Protein AF-0000000068972395 (afdb_homodimer)

pLDDT: mean 86.33, std 18.04, range [20.89, 98.81]

Radius of gyration: 29.51 Å; Cα contacts (8 Å, |Δi|>4): 1247; chains: 2; bounding box: 57×93×102 Å

Organism: Fasciola gigantica (NCBI:txid46835)

Solvent-accessible surface area (backbone atoms only — not comparable to full-atom values): 39310 Å² total; per-residue (Å²): 135,79,75,51,66,64,58,56,50,49,50,50,49,50,50,48,47,50,51,47,45,46,52,48,48,70,61,58,48,80,69,50,56,71,83,67,50,47,48,88,67,64,42,59,61,50,38,71,73,59,35,64,84,51,81,92,47,88,85,67,73,63,78,76,74,64,75,34,76,87,79,68,54,77,75,46,61,37,88,59,73,55,53,63,84,66,80,89,61,71,76,59,100,81,56,86,56,35,49,34,34,36,39,26,49,40,62,78,82,43,57,62,41,54,51,38,38,50,73,43,68,47,24,45,68,41,40,44,58,71,75,36,47,49,49,53,35,37,38,30,37,31,68,88,60,93,49,68,69,60,51,50,54,51,49,51,52,33,73,72,67,45,31,41,37,27,32,64,46,52,63,43,79,68,38,43,26,57,53,51,53,53,48,46,42,49,38,48,63,60,27,66,55,28,49,22,36,31,42,27,35,64,28,44,46,54,32,57,51,46,45,51,53,54,60,69,65,54,43,77,79,50,38,60,57,31,35,34,16,38,54,46,61,76,44,58,68,38,74,49,84,85,43,93,64,45,51,53,58,86,80,44,64,45,72,48,45,61,50,24,34,42,60,52,42,32,42,30,19,37,56,33,47,33,50,46,54,49,34,49,29,46,31,60,82,47,51,54,39,28,57,39,51,15,49,49,33,48,62,65,21,38,30,62,35,68,37,89,29,46,37,85,50,67,71,84,46,64,74,56,54,70,60,19,34,26,26,22,73,24,75,38,38,67,49,41,51,54,53,42,53,52,43,49,72,73,57,54,38,58,81,62,78,77,74,72,76,71,70,81,116,135,80,75,52,66,63,58,56,49,49,51,50,47,50,49,48,48,50,50,46,46,47,50,46,48,69,60,58,49,80,68,51,56,69,82,67,50,49,49,88,64,63,43,62,59,50,40,72,73,58,35,65,84,50,79,91,46,87,83,68,74,63,78,76,74,64,75,33,78,88,79,68,53,79,74,47,61,36,86,57,74,54,52,61,83,68,79,88,60,71,77,58,100,82,56,86,56,34,49,35,33,38,39,26,48,40,62,76,82,43,56,61,41,54,51,39,38,49,74,42,67,48,24,45,68,40,39,44,56,69,75,36,48,49,48,53,35,37,39,29,38,31,67,90,59,91,50,68,68,61,52,51,53,50,50,50,49,31,74,72,66,45,30,41,37,27,31,65,46,51,62,44,78,67,37,45,27,56,52,52,53,53,47,46,42,50,39,49,63,62,28,68,54,29,49,23,36,32,39,27,34,63,28,44,46,55,31,57,52,46,45,51,54,54,61,70,67,55,42,77,79,48,37,58,57,30,35,33,16,37,54,45,62,76,43,56,69,38,73,48,83,84,42,95,64,45,52,53,58,86,83,43,64,47,72,49,45,62,51,22,34,42,62,51,42,31,40,30,19,38,56,33,46,33,50,44,55,49,35,50,28,44,30,59,82,44,51,53,37,28,57,38,50,17,49,50,33,47,60,66,21,37,29,62,35,68,37,87,29,46,37,86,49,67,73,84,45,64,75,57,53,72,60,18,32,28,26,22,73,24,75,41,38,66,48,40,51,53,54,42,51,50,44,48,73,73,54,54,38,58,83,62,78,78,74,73,74,71,70,81,116

Foldseek 3Di:
DPPDPVVVVVVVVVVVVVVVVCVVVLVPPPFDDLCVFPDNDQLVVLCVQANLQDDDDPVSVDDDDFPADDDWDWPAAFPCQQPDPDDPDDPDPPPDFQQEEEEEEEELPQPQLVVLCCVFVQPQQQLVQVPGGYHYAYFYEDAPDDDPVSVVVVVVVCVVPRRYTYTHDHGDLLCVQVSLLVVLSCCLNPNLRHFKYKYAYSQKAFLSLVVSVVSVPQDPVNLLQAKAAAKDAWAFQDCDPPDPRHDHCVRPVHGTFHIWHQRRIMMHGSNNSSSCNSQLSRGDDDSRNRSSSRSSCVSNVHHYHYDPQEEAADDQDLVSPVSHRMYGRNHGSVSNVSSRVSSVVNPSGPPPDPPPPPPPD/DPPDPVVVVVVVVVVVVVVVVCVVVLVPPPFDDLCVFPDNDQLVVLCVQANLQDDDDPVSVDDDDFPADDDWDWPAAFPCQQPDPDDPDDPDPPPDFQAEEEEEEEELPQPQLVVLCCVFVQPQQQLVQLPGGYHYAYFYEDAPDDDPVSVVVVVVVCVVPRRYTYTHDHGDLLCVLVSLLVVLSVCLNPNLRHFKYKYAYSQKAFLSLVVSVVSVPQDPVNLLQAKAAAKDAWAFQDCDPPDPRHDHCVRPVHGTFHIWHQRRIMMHGSNNSSSCNSQLSRGDDDSRNRSSSRSSCVSVVHHYHYDPQEEAADDQDLVSPVSHRMYGRNHGSVSNVSSRVSSVVNPSGPPPDPPPPPPPD

Structure (mmCIF, N/CA/C/O backbone):
data_AF-0000000068972395-model_v1
#
loop_
_entity.id
_entity.type
_entity.pdbx_description
1 polymer Hexosyltransferase
#
loop_
_atom_site.group_PDB
_atom_site.id
_atom_site.type_symbol
_atom_site.label_atom_id
_atom_site.label_alt_id
_atom_site.label_comp_id
_atom_site.label_asym_id
_atom_site.label_entity_id
_atom_site.label_seq_id
_atom_site.pdbx_PDB_ins_code
_atom_site.Cartn_x
_atom_site.Cartn_y
_atom_site.Cartn_z
_atom_site.occupancy
_atom_site.B_iso_or_equiv
_atom_site.auth_seq_id
_atom_site.auth_comp_id
_atom_site.auth_asym_id
_atom_site.auth_atom_id
_atom_site.pdbx_PDB_model_num
ATOM 1 N N . MET A 1 1 ? -26.203 5.777 -58.094 1 35.53 1 MET A N 1
ATOM 2 C CA . MET A 1 1 ? -26.859 6.102 -56.812 1 35.53 1 MET A CA 1
ATOM 3 C C . MET A 1 1 ? -25.922 6.902 -55.906 1 35.53 1 MET A C 1
ATOM 5 O O . MET A 1 1 ? -24.891 6.391 -55.469 1 35.53 1 MET A O 1
ATOM 9 N N . SER A 1 2 ? -25.656 8.188 -56.25 1 45.47 2 SER A N 1
ATOM 10 C CA . SER A 1 2 ? -24.828 9.242 -55.656 1 45.47 2 SER A CA 1
ATOM 11 C C . SER A 1 2 ? -25.203 9.5 -54.219 1 45.47 2 SER A C 1
ATOM 13 O O . SER A 1 2 ? -26.281 10 -53.906 1 45.47 2 SER A O 1
ATOM 15 N N . LEU A 1 3 ? -24.859 8.539 -53.375 1 54.03 3 LEU A N 1
ATOM 16 C CA . LEU A 1 3 ? -25.016 8.797 -51.938 1 54.03 3 LEU A CA 1
ATOM 17 C C . LEU A 1 3 ? -24.547 10.203 -51.594 1 54.03 3 LEU A C 1
ATOM 19 O O . LEU A 1 3 ? -23.438 10.602 -51.938 1 54.03 3 LEU A O 1
ATOM 23 N N . ASN A 1 4 ? -25.484 11.117 -51.5 1 58.53 4 ASN A N 1
ATOM 24 C CA . ASN A 1 4 ? -25.344 12.547 -51.281 1 58.53 4 ASN A CA 1
ATOM 25 C C . ASN A 1 4 ? -24.344 12.844 -50.156 1 58.53 4 ASN A C 1
ATOM 27 O O . ASN A 1 4 ? -24.484 12.352 -49.062 1 58.53 4 ASN A O 1
ATOM 31 N N . VAL A 1 5 ? -23.203 13.312 -50.531 1 67.62 5 VAL A N 1
ATOM 32 C CA . VAL A 1 5 ? -22.047 13.734 -49.719 1 67.62 5 VAL A CA 1
ATOM 33 C C . VAL A 1 5 ? -22.531 14.453 -48.469 1 67.62 5 VAL A C 1
ATOM 35 O O . VAL A 1 5 ? -21.969 14.273 -47.375 1 67.62 5 VAL A O 1
ATOM 38 N N . GLY A 1 6 ? -23.672 15.07 -48.625 1 62.41 6 GLY A N 1
ATOM 39 C CA . GLY A 1 6 ? -24.219 15.797 -47.469 1 62.41 6 GLY A CA 1
ATOM 40 C C . GLY A 1 6 ? -24.781 14.883 -46.406 1 62.41 6 GLY A C 1
ATOM 41 O O . GLY A 1 6 ? -24.594 15.133 -45.219 1 62.41 6 GLY A O 1
ATOM 42 N N . VAL A 1 7 ? -25.391 13.852 -46.812 1 64.62 7 VAL A N 1
ATOM 43 C CA . VAL A 1 7 ? -25.953 12.891 -45.875 1 64.62 7 VAL A CA 1
ATOM 44 C C . VAL A 1 7 ? -24.828 12.133 -45.188 1 64.62 7 VAL A C 1
ATOM 46 O O . VAL A 1 7 ? -24.875 11.93 -43.969 1 64.62 7 VAL A O 1
ATOM 49 N N . VAL A 1 8 ? -23.781 11.828 -45.906 1 64.62 8 VAL A N 1
ATOM 50 C CA . VAL A 1 8 ? -22.641 11.109 -45.344 1 64.62 8 VAL A CA 1
ATOM 51 C C . VAL A 1 8 ? -21.938 11.992 -44.312 1 64.62 8 VAL A C 1
ATOM 53 O O . VAL A 1 8 ? -21.578 11.523 -43.25 1 64.62 8 VAL A O 1
ATOM 56 N N . LEU A 1 9 ? -21.906 13.305 -44.625 1 66.5 9 LEU A N 1
ATOM 57 C CA . LEU A 1 9 ? -21.266 14.242 -43.719 1 66.5 9 LEU A CA 1
ATOM 58 C C . LEU A 1 9 ? -22.094 14.43 -42.438 1 66.5 9 LEU A C 1
ATOM 60 O O . LEU A 1 9 ? -21.547 14.516 -41.344 1 66.5 9 LEU A O 1
ATOM 64 N N . ARG A 1 10 ? -23.406 14.43 -42.656 1 64.56 10 ARG A N 1
ATOM 65 C CA . ARG A 1 10 ? -24.281 14.547 -41.5 1 64.56 10 ARG A CA 1
ATOM 66 C C . ARG A 1 10 ? -24.219 13.297 -40.625 1 64.56 10 ARG A C 1
ATOM 68 O O . ARG A 1 10 ? -24.188 13.398 -39.375 1 64.56 10 ARG A O 1
ATOM 75 N N . ILE A 1 11 ? -24.062 12.164 -41.219 1 64.38 11 ILE A N 1
ATOM 76 C CA . ILE A 1 11 ? -23.969 10.914 -40.469 1 64.38 11 ILE A CA 1
ATOM 77 C C . ILE A 1 11 ? -22.625 10.867 -39.75 1 64.38 11 ILE A C 1
ATOM 79 O O . ILE A 1 11 ? -22.562 10.461 -38.562 1 64.38 11 ILE A O 1
ATOM 83 N N . LEU A 1 12 ? -21.656 11.375 -40.344 1 66.88 12 LEU A N 1
ATOM 84 C CA . LEU A 1 12 ? -20.344 11.398 -39.719 1 66.88 12 LEU A CA 1
ATOM 85 C C . LEU A 1 12 ? -20.328 12.367 -38.562 1 66.88 12 LEU A C 1
ATOM 87 O O . LEU A 1 12 ? -19.75 12.062 -37.5 1 66.88 12 LEU A O 1
ATOM 91 N N . LEU A 1 13 ? -21.062 13.445 -38.812 1 67.88 13 LEU A N 1
ATOM 92 C CA . LEU A 1 13 ? -21.125 14.438 -37.719 1 67.88 13 LEU A CA 1
ATOM 93 C C . LEU A 1 13 ? -21.938 13.93 -36.562 1 67.88 13 LEU A C 1
ATOM 95 O O . LEU A 1 13 ? -21.562 14.125 -35.406 1 67.88 13 LEU A O 1
ATOM 99 N N . ILE A 1 14 ? -23 13.297 -36.812 1 67.75 14 ILE A N 1
ATOM 100 C CA . ILE A 1 14 ? -23.844 12.75 -35.781 1 67.75 14 ILE A CA 1
ATOM 101 C C . ILE A 1 14 ? -23.094 11.617 -35.062 1 67.75 14 ILE A C 1
ATOM 103 O O . ILE A 1 14 ? -23.141 11.523 -33.812 1 67.75 14 ILE A O 1
ATOM 107 N N . SER A 1 15 ? -22.344 10.836 -35.781 1 65.12 15 SER A N 1
ATOM 108 C CA . SER A 1 15 ? -21.562 9.773 -35.188 1 65.12 15 SER A CA 1
ATOM 109 C C . SER A 1 15 ? -20.453 10.352 -34.281 1 65.12 15 SER A C 1
ATOM 111 O O . SER A 1 15 ? -20.188 9.836 -33.188 1 65.12 15 SER A O 1
ATOM 113 N N . LEU A 1 16 ? -19.969 11.414 -34.75 1 66.31 16 LEU A N 1
ATOM 114 C CA . LEU A 1 16 ? -18.938 12.078 -33.969 1 66.31 16 LEU A CA 1
ATOM 115 C C . LEU A 1 16 ? -19.531 12.695 -32.719 1 66.31 16 LEU A C 1
ATOM 117 O O . LEU A 1 16 ? -18.922 12.656 -31.641 1 66.31 16 LEU A O 1
ATOM 121 N N . LEU A 1 17 ? -20.688 13.242 -32.844 1 63.91 17 LEU A N 1
ATOM 122 C CA . LEU A 1 17 ? -21.375 13.797 -31.672 1 63.91 17 LEU A CA 1
ATOM 123 C C . LEU A 1 17 ? -21.75 12.703 -30.688 1 63.91 17 LEU A C 1
ATOM 125 O O . LEU A 1 17 ? -21.609 12.883 -29.469 1 63.91 17 LEU A O 1
ATOM 129 N N . ILE A 1 18 ? -22.234 11.609 -31.172 1 59.16 18 ILE A N 1
ATOM 130 C CA . ILE A 1 18 ? -22.594 10.484 -30.312 1 59.16 18 ILE A CA 1
ATOM 131 C C . ILE A 1 18 ? -21.344 9.93 -29.625 1 59.16 18 ILE A C 1
ATOM 133 O O . ILE A 1 18 ? -21.375 9.633 -28.422 1 59.16 18 ILE A O 1
ATOM 137 N N . ILE A 1 19 ? -20.312 9.805 -30.359 1 57.88 19 ILE A N 1
ATOM 138 C CA . ILE A 1 19 ? -19.047 9.359 -29.781 1 57.88 19 ILE A CA 1
ATOM 139 C C . ILE A 1 19 ? -18.578 10.367 -28.75 1 57.88 19 ILE A C 1
ATOM 141 O O . ILE A 1 19 ? -18.125 9.992 -27.656 1 57.88 19 ILE A O 1
ATOM 145 N N . GLY A 1 20 ? -18.719 11.586 -29.094 1 56.16 20 GLY A N 1
ATOM 146 C CA . GLY A 1 20 ? -18.391 12.633 -28.141 1 56.16 20 GLY A CA 1
ATOM 147 C C . GLY A 1 20 ? -19.234 12.586 -26.891 1 56.16 20 GLY A C 1
ATOM 148 O O . GLY A 1 20 ? -18.719 12.703 -25.781 1 56.16 20 GLY A O 1
ATOM 149 N N . LEU A 1 21 ? -20.5 12.492 -27.078 1 55.53 21 LEU A N 1
ATOM 150 C CA . LEU A 1 21 ? -21.406 12.367 -25.938 1 55.53 21 LEU A CA 1
ATOM 151 C C . LEU A 1 21 ? -21.109 11.109 -25.141 1 55.53 21 LEU A C 1
ATOM 153 O O . LEU A 1 21 ? -21.172 11.117 -23.906 1 55.53 21 LEU A O 1
ATOM 157 N N . TYR A 1 22 ? -20.875 10.023 -25.812 1 49.69 22 TYR A N 1
ATOM 158 C CA . TYR A 1 22 ? -20.469 8.797 -25.141 1 49.69 22 TYR A CA 1
ATOM 159 C C . TYR A 1 22 ? -19.25 9.023 -24.266 1 49.69 22 TYR A C 1
ATOM 161 O O . TYR A 1 22 ? -19.188 8.57 -23.125 1 49.69 22 TYR A O 1
ATOM 169 N N . PHE A 1 23 ? -18.359 9.656 -24.859 1 50.31 23 PHE A N 1
ATOM 170 C CA . PHE A 1 23 ? -17.156 9.961 -24.109 1 50.31 23 PHE A CA 1
ATOM 171 C C . PHE A 1 23 ? -17.469 10.891 -22.938 1 50.31 23 PHE A C 1
ATOM 173 O O . PHE A 1 23 ? -16.891 10.75 -21.859 1 50.31 23 PHE A O 1
ATOM 180 N N . ILE A 1 24 ? -18.25 11.852 -23.266 1 48.59 24 ILE A N 1
ATOM 181 C CA . ILE A 1 24 ? -18.672 12.758 -22.203 1 48.59 24 ILE A CA 1
ATOM 182 C C . ILE A 1 24 ? -19.453 11.992 -21.141 1 48.59 24 ILE A C 1
ATOM 184 O O . ILE A 1 24 ? -19.266 12.195 -19.938 1 48.59 24 ILE A O 1
ATOM 188 N N . PHE A 1 25 ? -20.422 11.258 -21.562 1 47.16 25 PHE A N 1
ATOM 189 C CA . PHE A 1 25 ? -21.219 10.484 -20.625 1 47.16 25 PHE A CA 1
ATOM 190 C C . PHE A 1 25 ? -20.359 9.453 -19.891 1 47.16 25 PHE A C 1
ATOM 192 O O . PHE A 1 25 ? -20.562 9.203 -18.703 1 47.16 25 PHE A O 1
ATOM 199 N N . GLU A 1 26 ? -19.688 8.641 -20.641 1 45.59 26 GLU A N 1
ATOM 200 C CA . GLU A 1 26 ? -18.797 7.711 -19.953 1 45.59 26 GLU A CA 1
ATOM 201 C C . GLU A 1 26 ? -17.953 8.438 -18.906 1 45.59 26 GLU A C 1
ATOM 203 O O . GLU A 1 26 ? -17.641 7.883 -17.859 1 45.59 26 GLU A O 1
ATOM 208 N N . LYS A 1 27 ? -17.625 9.719 -19.297 1 45.09 27 LYS A N 1
ATOM 209 C CA . LYS A 1 27 ? -16.828 10.539 -18.391 1 45.09 27 LYS A CA 1
ATOM 210 C C . LYS A 1 27 ? -17.688 11.109 -17.266 1 45.09 27 LYS A C 1
ATOM 212 O O . LYS A 1 27 ? -17.188 11.453 -16.203 1 45.09 27 LYS A O 1
ATOM 217 N N . SER A 1 28 ? -18.906 11.383 -17.578 1 42.59 28 SER A N 1
ATOM 218 C CA . SER A 1 28 ? -19.766 12.102 -16.641 1 42.59 28 SER A CA 1
ATOM 219 C C . SER A 1 28 ? -20.203 11.211 -15.484 1 42.59 28 SER A C 1
ATOM 221 O O . SER A 1 28 ? -20.703 11.703 -14.469 1 42.59 28 SER A O 1
ATOM 223 N N . GLY A 1 29 ? -20.5 9.93 -15.641 1 44.03 29 GLY A N 1
ATOM 224 C CA . GLY A 1 29 ? -20.891 9.195 -14.445 1 44.03 29 GLY A CA 1
ATOM 225 C C . GLY A 1 29 ? -19.844 9.211 -13.359 1 44.03 29 GLY A C 1
ATOM 226 O O . GLY A 1 29 ? -18.641 9.203 -13.648 1 44.03 29 GLY A O 1
ATOM 227 N N . GLU A 1 30 ? -20.219 9.734 -12.273 1 49.62 30 GLU A N 1
ATOM 228 C CA . GLU A 1 30 ? -19.328 9.766 -11.109 1 49.62 30 GLU A CA 1
ATOM 229 C C . GLU A 1 30 ? -18.5 8.484 -11.016 1 49.62 30 GLU A C 1
ATOM 231 O O . GLU A 1 30 ? -19.031 7.418 -10.719 1 49.62 30 GLU A O 1
ATOM 236 N N . LEU A 1 31 ? -17.594 8.305 -11.867 1 55.59 31 LEU A N 1
ATOM 237 C CA . LEU A 1 31 ? -16.797 7.09 -11.844 1 55.59 31 LEU A CA 1
ATOM 238 C C . LEU A 1 31 ? -16.453 6.691 -10.414 1 55.59 31 LEU A C 1
ATOM 240 O O . LEU A 1 31 ? -16.016 7.531 -9.617 1 55.59 31 LEU A O 1
ATOM 244 N N . LYS A 1 32 ? -17.062 5.516 -10.008 1 68.38 32 LYS A N 1
ATOM 245 C CA . LYS A 1 32 ? -16.75 4.902 -8.719 1 68.38 32 LYS A CA 1
ATOM 246 C C . LYS A 1 32 ? -15.242 4.797 -8.516 1 68.38 32 LYS A C 1
ATOM 248 O O . LYS A 1 32 ? -14.484 4.695 -9.477 1 68.38 32 LYS A O 1
ATOM 253 N N . THR A 1 33 ? -14.891 5.059 -7.348 1 82.06 33 THR A N 1
ATOM 254 C CA . THR A 1 33 ? -13.484 4.875 -6.984 1 82.06 33 THR A CA 1
ATOM 255 C C . THR A 1 33 ? -13.195 3.41 -6.668 1 82.06 33 THR A C 1
ATOM 257 O O . THR A 1 33 ? -14.086 2.678 -6.23 1 82.06 33 THR A O 1
ATOM 260 N N . ILE A 1 34 ? -12.094 2.924 -6.98 1 87.31 34 ILE A N 1
A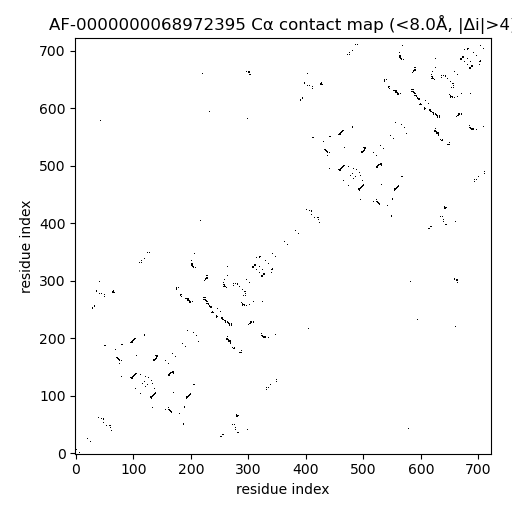TOM 261 C CA . ILE A 1 34 ? -11.688 1.537 -6.77 1 87.31 34 ILE A CA 1
ATOM 262 C C . ILE A 1 34 ? -11.82 1.178 -5.293 1 87.31 34 ILE A C 1
ATOM 264 O O . ILE A 1 34 ? -11.883 -0.001 -4.938 1 87.31 34 ILE A O 1
ATOM 268 N N . HIS A 1 35 ? -11.875 2.164 -4.473 1 86.75 35 HIS A N 1
ATOM 269 C CA . HIS A 1 35 ? -12.016 1.927 -3.039 1 86.75 35 HIS A CA 1
ATOM 270 C C . HIS A 1 35 ? -13.414 1.415 -2.699 1 86.75 35 HIS A C 1
ATOM 272 O O . HIS A 1 35 ? -13.641 0.897 -1.604 1 86.75 35 HIS A O 1
ATOM 278 N N . GLU A 1 36 ? -14.273 1.522 -3.615 1 86.69 36 GLU A N 1
ATOM 279 C CA . GLU A 1 36 ? -15.641 1.063 -3.422 1 86.69 36 GLU A CA 1
ATOM 280 C C . GLU A 1 36 ? -15.812 -0.38 -3.887 1 86.69 36 GLU A C 1
ATOM 282 O O . GLU A 1 36 ? -16.922 -0.92 -3.861 1 86.69 36 GLU A O 1
ATOM 287 N N . TYR A 1 37 ? -14.734 -0.974 -4.379 1 90.38 37 TYR A N 1
ATOM 288 C CA . TYR A 1 37 ? -14.82 -2.363 -4.812 1 90.38 37 TYR A CA 1
ATOM 289 C C . TYR A 1 37 ? -15.328 -3.256 -3.688 1 90.38 37 TYR A C 1
ATOM 291 O O . TYR A 1 37 ? -14.82 -3.199 -2.564 1 90.38 37 TYR A O 1
ATOM 299 N N . PRO A 1 38 ? -16.25 -4.09 -3.965 1 90.25 38 PRO A N 1
ATOM 300 C CA . PRO A 1 38 ? -16.891 -4.836 -2.883 1 90.25 38 PRO A CA 1
ATOM 301 C C . PRO A 1 38 ? -16 -5.926 -2.299 1 90.25 38 PRO A C 1
ATOM 303 O O . PRO A 1 38 ? -15.172 -6.5 -3.012 1 90.25 38 PRO A O 1
ATOM 306 N N . LEU A 1 39 ? -16.266 -6.168 -1.201 1 90.12 39 LEU A N 1
ATOM 307 C CA . LEU A 1 39 ? -17.094 -5.715 -0.091 1 90.12 39 LEU A CA 1
ATOM 308 C C . LEU A 1 39 ? -16.422 -4.574 0.66 1 90.12 39 L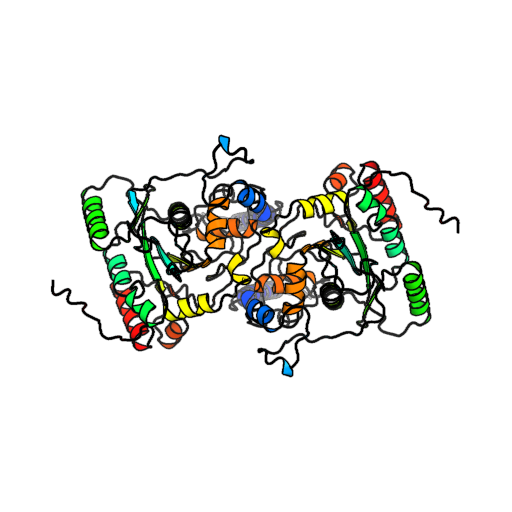EU A C 1
ATOM 310 O O . LEU A 1 39 ? -15.195 -4.52 0.745 1 90.12 39 LEU A O 1
ATOM 314 N N . ASP A 1 40 ? -17.172 -3.688 1.035 1 87.38 40 ASP A N 1
ATOM 315 C CA . ASP A 1 40 ? -16.641 -2.633 1.894 1 87.38 40 ASP A CA 1
ATOM 316 C C . ASP A 1 40 ? -16.438 -3.135 3.322 1 87.38 40 ASP A C 1
ATOM 318 O O . ASP A 1 40 ? -17.375 -3.121 4.125 1 87.38 40 ASP A O 1
ATOM 322 N N . VAL A 1 41 ? -15.281 -3.66 3.619 1 89.56 41 VAL A N 1
ATOM 323 C CA . VAL A 1 41 ? -15 -4.281 4.91 1 89.56 41 VAL A CA 1
ATOM 324 C C . VAL A 1 41 ? -13.562 -3.973 5.328 1 89.56 41 VAL A C 1
ATOM 326 O O . VAL A 1 41 ? -12.703 -3.709 4.48 1 89.56 41 VAL A O 1
ATOM 329 N N . LYS A 1 42 ? -13.367 -3.99 6.652 1 91.62 42 LYS A N 1
ATOM 330 C CA . LYS A 1 42 ? -12.016 -3.895 7.203 1 91.62 42 LYS A CA 1
ATOM 331 C C . LYS A 1 42 ? -11.383 -5.273 7.336 1 91.62 42 LYS A C 1
ATOM 333 O O . LYS A 1 42 ? -11.609 -5.977 8.328 1 91.62 42 LYS A O 1
ATOM 338 N N . LEU A 1 43 ? -10.531 -5.598 6.457 1 96.81 43 LEU A N 1
ATOM 339 C CA . LEU A 1 43 ? -9.992 -6.949 6.359 1 96.81 43 LEU A CA 1
ATOM 340 C C . LEU A 1 43 ? -9.133 -7.281 7.578 1 96.81 43 LEU A C 1
ATOM 342 O O . LEU A 1 43 ? -9.102 -8.43 8.023 1 96.81 43 LEU A O 1
ATOM 346 N N . TYR A 1 44 ? -8.43 -6.312 8.125 1 97.12 44 TYR A N 1
ATOM 347 C CA . TYR A 1 44 ? -7.598 -6.582 9.289 1 97.12 44 TYR A CA 1
ATOM 348 C C . TYR A 1 44 ? -8.445 -7.016 10.477 1 97.12 44 TYR A C 1
ATOM 350 O O . TYR A 1 44 ? -8.016 -7.836 11.297 1 97.12 44 TYR A O 1
ATOM 358 N N . GLU A 1 45 ? -9.664 -6.41 10.617 1 95.44 45 GLU A N 1
ATOM 359 C CA . GLU A 1 45 ? -10.562 -6.832 11.688 1 95.44 45 GLU A CA 1
ATOM 360 C C . GLU A 1 45 ? -10.992 -8.281 11.516 1 95.44 45 GLU A C 1
ATOM 362 O O . GLU A 1 45 ? -11.055 -9.039 12.484 1 95.44 45 GLU A O 1
ATOM 367 N N . ILE A 1 46 ? -11.281 -8.625 10.281 1 96.38 46 ILE A N 1
ATOM 368 C CA . ILE A 1 46 ? -11.656 -10 9.977 1 96.38 46 ILE A CA 1
ATOM 369 C C . ILE A 1 46 ? -10.484 -10.93 10.289 1 96.38 46 ILE A C 1
ATOM 371 O O . ILE A 1 46 ? -10.672 -11.992 10.891 1 96.38 46 ILE A O 1
ATOM 375 N N . TYR A 1 47 ? -9.289 -10.539 9.867 1 97.12 47 TYR A N 1
ATOM 376 C CA . TYR A 1 47 ? -8.094 -11.336 10.117 1 97.12 47 TYR A CA 1
ATOM 377 C C . TYR A 1 47 ? -7.906 -11.586 11.609 1 97.12 47 TYR A C 1
ATOM 379 O O . TYR A 1 47 ? -7.562 -12.695 12.023 1 97.12 47 TYR A O 1
ATOM 387 N N . GLU A 1 48 ? -8.102 -10.578 12.414 1 95 48 GLU A N 1
ATOM 388 C CA . GLU A 1 48 ? -7.914 -10.688 13.859 1 95 48 GLU A CA 1
ATOM 389 C C . GLU A 1 48 ? -8.93 -11.633 14.484 1 95 48 GLU A C 1
ATOM 391 O O . GLU A 1 48 ? -8.617 -12.367 15.414 1 95 48 GLU A O 1
ATOM 396 N N . LYS A 1 49 ? -10.109 -11.609 14 1 95.06 49 LYS A N 1
ATOM 397 C CA . LYS A 1 49 ? -11.18 -12.414 14.57 1 95.06 49 LYS A CA 1
ATOM 398 C C . LYS A 1 49 ? -11.125 -13.852 14.062 1 95.06 49 LYS A C 1
ATOM 400 O O . LYS A 1 49 ? -11.289 -14.797 14.836 1 95.06 49 LYS A O 1
ATOM 405 N N . LEU A 1 50 ? -10.867 -14.055 12.797 1 94.94 50 LEU A N 1
ATOM 406 C CA . LEU A 1 50 ? -10.953 -15.367 12.156 1 94.94 50 LEU A CA 1
ATOM 407 C C . LEU A 1 50 ? -9.594 -16.062 12.172 1 94.94 50 LEU A C 1
ATOM 409 O O . LEU A 1 50 ? -9.516 -17.266 12.438 1 94.94 50 LEU A O 1
ATOM 413 N N . GLY A 1 51 ? -8.555 -15.328 11.898 1 93.56 51 GLY A N 1
ATOM 414 C CA . GLY A 1 51 ? -7.227 -15.898 11.727 1 93.56 51 GLY A CA 1
ATOM 415 C C . GLY A 1 51 ? -7.059 -16.656 10.422 1 93.56 51 GLY A C 1
ATOM 416 O O . GLY A 1 51 ? -8.039 -16.922 9.727 1 93.56 51 GLY A O 1
ATOM 417 N N . PRO A 1 52 ? -5.844 -17 10.086 1 92.38 52 PRO A N 1
ATOM 418 C CA . PRO A 1 52 ? -5.559 -17.609 8.781 1 92.38 52 PRO A CA 1
ATOM 419 C C . PRO A 1 52 ? -5.699 -19.125 8.797 1 92.38 52 PRO A C 1
ATOM 421 O O . PRO A 1 52 ? -5.641 -19.766 7.746 1 92.38 52 PRO A O 1
ATOM 424 N N . ASP A 1 53 ? -5.922 -19.75 9.898 1 91.69 53 ASP A N 1
ATOM 425 C CA . ASP A 1 53 ? -5.844 -21.203 10 1 91.69 53 ASP A CA 1
ATOM 426 C C . ASP A 1 53 ? -7.234 -21.828 9.969 1 91.69 53 ASP A C 1
ATOM 428 O O . ASP A 1 53 ? -7.371 -23.047 10.016 1 91.69 53 ASP A O 1
ATOM 432 N N . GLU A 1 54 ? -8.266 -20.953 9.906 1 89.75 54 GLU A N 1
ATOM 433 C CA . GLU A 1 54 ? -9.641 -21.453 9.883 1 89.75 54 GLU A CA 1
ATOM 434 C C . GLU A 1 54 ? -10.445 -20.797 8.758 1 89.75 54 GLU A C 1
ATOM 436 O O . GLU A 1 54 ? -10.18 -19.656 8.383 1 89.75 54 GLU A O 1
ATOM 441 N N . ASP A 1 55 ? -11.359 -21.656 8.289 1 91.19 55 ASP A N 1
ATOM 442 C CA . ASP A 1 55 ? -12.289 -21.078 7.316 1 91.19 55 ASP A CA 1
ATOM 443 C C . ASP A 1 55 ? -13.477 -20.422 8.008 1 91.19 55 ASP A C 1
ATOM 445 O O . ASP A 1 55 ? -13.859 -20.812 9.117 1 91.19 55 ASP A O 1
ATOM 449 N N . TRP A 1 56 ? -14.008 -19.391 7.398 1 93.12 56 TRP A N 1
ATOM 450 C CA . TRP A 1 56 ? -15.227 -18.75 7.887 1 93.12 56 TRP A CA 1
ATOM 451 C C . TRP A 1 56 ? -16.406 -19.719 7.84 1 93.12 56 TRP A C 1
ATOM 453 O O . TRP A 1 56 ? -16.578 -20.453 6.863 1 93.12 56 TRP A O 1
ATOM 463 N N . THR A 1 57 ? -17.172 -19.828 8.867 1 93.25 57 THR A N 1
ATOM 464 C CA . THR A 1 57 ? -18.453 -20.516 8.945 1 93.25 57 THR A CA 1
ATOM 465 C C . THR A 1 57 ? -19.5 -19.641 9.609 1 93.25 57 THR A C 1
ATOM 467 O O . THR A 1 57 ? -19.172 -18.656 10.273 1 93.25 57 THR A O 1
ATOM 470 N N . PRO A 1 58 ? -20.719 -19.938 9.305 1 92.12 58 PRO A N 1
ATOM 471 C CA . PRO A 1 58 ? -21.766 -19.172 10 1 92.12 58 PRO A CA 1
ATOM 472 C C . PRO A 1 58 ? -21.594 -19.219 11.523 1 92.12 58 PRO A C 1
ATOM 474 O O . PRO A 1 58 ? -21.969 -18.266 12.211 1 92.12 58 PRO A O 1
ATOM 477 N N . GLU A 1 59 ? -21 -20.203 12.078 1 93 59 GLU A N 1
ATOM 478 C CA . GLU A 1 59 ? -20.828 -20.375 13.516 1 93 59 GLU A CA 1
ATOM 479 C C . GLU A 1 59 ? -19.672 -19.531 14.039 1 93 59 GLU A C 1
ATOM 481 O O . GLU A 1 59 ? -19.547 -19.328 15.25 1 93 59 GLU A O 1
ATOM 486 N N . SER A 1 60 ? -18.828 -19.047 13.102 1 91.56 60 SER A N 1
ATOM 487 C CA . SER A 1 60 ? -17.703 -18.203 13.516 1 91.56 60 SER A CA 1
ATOM 488 C C . SER A 1 60 ? -18.188 -16.922 14.172 1 91.56 60 SER A C 1
ATOM 490 O O . SER A 1 60 ? -17.438 -16.266 14.906 1 91.56 60 SER A O 1
ATOM 492 N N . GLY A 1 61 ? -19.453 -16.438 13.867 1 92.75 61 GLY A N 1
ATOM 493 C CA . GLY A 1 61 ? -19.984 -15.195 14.406 1 92.75 61 GLY A CA 1
ATOM 494 C C . GLY A 1 61 ? -19.328 -13.961 13.82 1 92.75 61 GLY A C 1
ATOM 495 O O . GLY A 1 61 ? -19.422 -12.867 14.391 1 92.75 61 GLY A O 1
ATOM 496 N N . ILE A 1 62 ? -18.609 -14.148 12.781 1 92.62 62 ILE A N 1
ATOM 497 C CA . ILE A 1 62 ? -17.891 -13.031 12.172 1 92.62 62 ILE A CA 1
ATOM 498 C C . ILE A 1 62 ? -18.734 -12.453 11.031 1 92.62 62 ILE A C 1
ATOM 500 O O . ILE A 1 62 ? -19.188 -13.188 10.148 1 92.62 62 ILE A O 1
ATOM 504 N N . LEU A 1 63 ? -19.031 -11.156 11.133 1 91.88 63 LEU A N 1
ATOM 505 C CA . LEU A 1 63 ? -19.703 -10.414 10.078 1 91.88 63 LEU A CA 1
ATOM 506 C C . LEU A 1 63 ? -18.766 -9.422 9.406 1 91.88 63 LEU A C 1
ATOM 508 O O . LEU A 1 63 ? -17.828 -8.922 10.047 1 91.88 63 LEU A O 1
ATOM 512 N N . PRO A 1 64 ? -19 -9.078 8.18 1 93.75 64 PRO A N 1
ATOM 513 C CA . PRO A 1 64 ? -20.031 -9.625 7.305 1 93.75 64 PRO A CA 1
ATOM 514 C C . PRO A 1 64 ? -19.719 -11.031 6.805 1 93.75 64 PRO A C 1
ATOM 516 O O . PRO A 1 64 ? -18.594 -11.516 7.004 1 93.75 64 PRO A O 1
ATOM 519 N N . ARG A 1 65 ? -20.688 -11.664 6.172 1 94.25 65 ARG A N 1
ATOM 520 C CA . ARG A 1 65 ? -20.453 -12.945 5.516 1 94.25 65 ARG A CA 1
ATOM 521 C C . ARG A 1 65 ? -19.562 -12.781 4.293 1 94.25 65 ARG A C 1
ATOM 523 O O . ARG A 1 65 ? -19.656 -11.781 3.574 1 94.25 65 ARG A O 1
ATOM 530 N N . PRO A 1 66 ? -18.688 -13.789 4.051 1 95.06 66 PRO A N 1
ATOM 531 C CA . PRO A 1 66 ? -17.891 -13.727 2.822 1 95.06 66 PRO A CA 1
ATOM 532 C C . PRO A 1 66 ? -18.75 -13.734 1.559 1 95.06 66 PRO A C 1
ATOM 534 O O . PRO A 1 66 ? -19.844 -14.297 1.562 1 95.06 66 PRO A O 1
ATOM 537 N N . ILE A 1 67 ? -18.281 -13.109 0.539 1 94.69 67 ILE A N 1
ATOM 538 C CA . ILE A 1 67 ? -19.047 -13.016 -0.702 1 94.69 67 ILE A CA 1
ATOM 539 C C . ILE A 1 67 ? -18.422 -13.914 -1.763 1 94.69 67 ILE A C 1
ATOM 541 O O . ILE A 1 67 ? -18.953 -14.055 -2.863 1 94.69 67 ILE A O 1
ATOM 545 N N . ASN A 1 68 ? -17.266 -14.414 -1.531 1 90.25 68 ASN A N 1
ATOM 546 C CA . ASN A 1 68 ? -16.578 -15.383 -2.373 1 90.25 68 ASN A CA 1
ATOM 547 C C . ASN A 1 68 ? -16.312 -16.688 -1.626 1 90.25 68 ASN A C 1
ATOM 549 O O . ASN A 1 68 ? -15.305 -16.812 -0.917 1 90.25 68 ASN A O 1
ATOM 553 N N . MET A 1 69 ? -17.141 -17.656 -1.823 1 82.38 69 MET A N 1
ATOM 554 C CA . MET A 1 69 ? -17.047 -18.859 -1.008 1 82.38 69 MET A CA 1
ATOM 555 C C . MET A 1 69 ? -16.703 -20.078 -1.869 1 82.38 69 MET A C 1
ATOM 557 O O . MET A 1 69 ? -17.016 -21.203 -1.496 1 82.38 69 MET A O 1
ATOM 561 N N . ALA A 1 70 ? -16.188 -19.812 -3.004 1 85.31 70 ALA A N 1
ATOM 562 C CA . ALA A 1 70 ? -15.82 -20.953 -3.836 1 85.31 70 ALA A CA 1
ATOM 563 C C . ALA A 1 70 ? -14.844 -21.875 -3.107 1 85.31 70 ALA A C 1
ATOM 565 O O . ALA A 1 70 ? -13.852 -21.422 -2.541 1 85.31 70 ALA A O 1
ATOM 566 N N . GLN A 1 71 ? -15.234 -23.094 -3.045 1 88 71 GLN A N 1
ATOM 567 C CA . GLN A 1 71 ? -14.391 -24.125 -2.439 1 88 71 GLN A CA 1
ATOM 568 C C . GLN A 1 71 ? -14.156 -25.281 -3.4 1 88 71 GLN A C 1
ATOM 570 O O . GLN A 1 71 ? -15.07 -25.688 -4.125 1 88 71 GLN A O 1
ATOM 575 N N . PHE A 1 72 ? -12.969 -25.766 -3.395 1 93.94 72 PHE A N 1
ATOM 576 C CA . PHE A 1 72 ? -12.586 -26.859 -4.285 1 93.94 72 PHE A CA 1
ATOM 577 C C . PHE A 1 72 ? -11.93 -27.984 -3.504 1 93.94 72 PHE A C 1
ATOM 579 O O . PHE A 1 72 ? -11.18 -27.75 -2.557 1 93.94 72 PHE A O 1
ATOM 586 N N . SER A 1 73 ? -12.227 -29.156 -3.912 1 95.88 73 SER A N 1
ATOM 587 C CA . SER A 1 73 ? -11.672 -30.328 -3.242 1 95.88 73 SER A CA 1
ATOM 588 C C . SER A 1 73 ? -10.25 -30.609 -3.709 1 95.88 73 SER A C 1
ATOM 590 O O . SER A 1 73 ? -9.93 -30.453 -4.891 1 95.88 73 SER A O 1
ATOM 592 N N . LEU A 1 74 ? -9.5 -31.078 -2.754 1 96.56 74 LEU A N 1
ATOM 593 C CA . LEU A 1 74 ? -8.133 -31.5 -3.035 1 96.56 74 LEU A CA 1
ATOM 594 C C . LEU A 1 74 ? -8.102 -32.844 -3.752 1 96.56 74 LEU A C 1
ATOM 596 O O . LEU A 1 74 ? -8.734 -33.812 -3.301 1 96.56 74 LEU A O 1
ATOM 600 N N . ILE A 1 75 ? -7.461 -32.938 -4.883 1 97.5 75 ILE A N 1
ATOM 601 C CA . ILE A 1 75 ? -7.305 -34.188 -5.617 1 97.5 75 ILE A CA 1
ATOM 602 C C . ILE A 1 75 ? -5.992 -34.844 -5.227 1 97.5 75 ILE A C 1
ATOM 604 O O . ILE A 1 75 ? -5.965 -36.031 -4.91 1 97.5 75 ILE A O 1
ATOM 608 N N . ARG A 1 76 ? -4.902 -34.156 -5.207 1 96.81 76 ARG A N 1
ATOM 609 C CA . ARG A 1 76 ? -3.592 -34.625 -4.781 1 96.81 76 ARG A CA 1
ATOM 610 C C . ARG A 1 76 ? -2.74 -33.5 -4.242 1 96.81 76 ARG A C 1
ATOM 612 O O . ARG A 1 76 ? -2.912 -32.344 -4.645 1 96.81 76 ARG A O 1
ATOM 619 N N . ALA A 1 77 ? -1.929 -33.75 -3.357 1 95.44 77 ALA A N 1
ATOM 620 C CA . ALA A 1 77 ? -0.978 -32.844 -2.738 1 95.44 77 ALA A CA 1
ATOM 621 C C . ALA A 1 77 ? 0.301 -33.562 -2.33 1 95.44 77 ALA A C 1
ATOM 623 O O . ALA A 1 77 ? 0.292 -34.781 -2.125 1 95.44 77 ALA A O 1
ATOM 624 N N . PRO A 1 78 ? 1.399 -32.781 -2.35 1 93.06 78 PRO A N 1
ATOM 625 C CA . PRO A 1 78 ? 2.629 -33.438 -1.881 1 93.06 78 PRO A CA 1
ATOM 626 C C . PRO A 1 78 ? 2.512 -33.969 -0.451 1 93.06 78 PRO A C 1
ATOM 628 O O . PRO A 1 78 ? 1.886 -33.312 0.396 1 93.06 78 PRO A O 1
ATOM 631 N N . ARG A 1 79 ? 3.064 -35.094 -0.204 1 85.44 79 ARG A N 1
ATOM 632 C CA . ARG A 1 79 ? 3.018 -35.719 1.111 1 85.44 79 ARG A CA 1
ATOM 633 C C . ARG A 1 79 ? 3.852 -34.938 2.123 1 85.44 79 ARG A C 1
ATOM 635 O O . ARG A 1 79 ? 3.461 -34.812 3.283 1 85.44 79 ARG A O 1
ATOM 642 N N . TRP A 1 80 ? 5.035 -34.406 1.62 1 75.94 80 TRP A N 1
ATOM 643 C CA . TRP A 1 80 ? 5.953 -33.75 2.529 1 75.94 80 TRP A CA 1
ATOM 644 C C . TRP A 1 80 ? 6.262 -32.344 2.043 1 75.94 80 TRP A C 1
ATOM 646 O O . TRP A 1 80 ? 7.418 -31.906 2.055 1 75.94 80 TRP A O 1
ATOM 656 N N . LEU A 1 81 ? 5.211 -31.578 1.636 1 69.31 81 LEU A N 1
ATOM 657 C CA . LEU A 1 81 ? 5.48 -30.266 1.085 1 69.31 81 LEU A CA 1
ATOM 658 C C . LEU A 1 81 ? 6.434 -29.484 1.985 1 69.31 81 LEU A C 1
ATOM 660 O O . LEU A 1 81 ? 7.527 -29.109 1.561 1 69.31 81 LEU A O 1
ATOM 664 N N . CYS A 1 82 ? 5.91 -29.016 3.145 1 69.81 82 CYS A N 1
ATOM 665 C CA . CYS A 1 82 ? 6.691 -28.172 4.039 1 69.81 82 CYS A CA 1
ATOM 666 C C . CYS A 1 82 ? 6.957 -28.875 5.363 1 69.81 82 CYS A C 1
ATOM 668 O O . CYS A 1 82 ? 7.273 -28.234 6.363 1 69.81 82 CYS A O 1
ATOM 670 N N . ASN A 1 83 ? 6.523 -30.234 5.348 1 61.94 83 ASN A N 1
ATOM 671 C CA . ASN A 1 83 ? 6.762 -30.984 6.582 1 61.94 83 ASN A CA 1
ATOM 672 C C . ASN A 1 83 ? 8.242 -31.312 6.758 1 61.94 83 ASN A C 1
ATOM 674 O O . ASN A 1 83 ? 8.906 -31.719 5.801 1 61.94 83 ASN A O 1
ATOM 678 N N . TYR A 1 84 ? 9.023 -30.562 7.398 1 48.09 84 TYR A N 1
ATOM 679 C CA . TYR A 1 84 ? 10.328 -31.125 7.707 1 48.09 84 TYR A CA 1
ATOM 680 C C . TYR A 1 84 ? 10.195 -32.594 8.141 1 48.09 84 TYR A C 1
ATOM 682 O O . TYR A 1 84 ? 9.18 -32.969 8.734 1 48.09 84 TYR A O 1
ATOM 690 N N . GLN A 1 85 ? 10.766 -33.438 7.551 1 41.53 85 GLN A N 1
ATOM 691 C CA . GLN A 1 85 ? 10.828 -34.844 7.922 1 41.53 85 GLN A CA 1
ATOM 692 C C . GLN A 1 85 ? 10.648 -35.031 9.43 1 41.53 85 GLN A C 1
ATOM 694 O O . GLN A 1 85 ? 10.766 -36.125 9.938 1 41.53 85 GLN A O 1
ATOM 699 N N . GLY A 1 86 ? 10.922 -34.031 10.445 1 38.09 86 GLY A N 1
ATOM 700 C CA . GLY A 1 86 ? 10.914 -34.688 11.734 1 38.09 86 GLY A CA 1
ATOM 701 C C . GLY A 1 86 ? 9.547 -35.25 12.102 1 38.09 86 GLY A C 1
ATOM 702 O O . GLY A 1 86 ? 8.539 -34.875 11.5 1 38.09 86 GLY A O 1
ATOM 703 N N . ASN A 1 87 ? 9.508 -36.25 13.039 1 33.28 87 ASN A N 1
ATOM 704 C CA . ASN A 1 87 ? 8.492 -37.031 13.711 1 33.28 87 ASN A CA 1
ATOM 705 C C . ASN A 1 87 ? 7.293 -36.219 14.133 1 33.28 87 ASN A C 1
ATOM 707 O O . ASN A 1 87 ? 7.422 -35.281 14.953 1 33.28 87 ASN A O 1
ATOM 711 N N . GLY A 1 88 ? 6.227 -35.938 13.547 1 35.56 88 GLY A N 1
ATOM 712 C CA . GLY A 1 88 ? 4.871 -35.469 13.797 1 35.56 88 GLY A CA 1
ATOM 713 C C . GLY A 1 88 ? 4.82 -34.094 14.453 1 35.56 88 GLY A C 1
ATOM 714 O O . GLY A 1 88 ? 3.744 -33.594 14.797 1 35.56 88 GLY A O 1
ATOM 715 N N . LEU A 1 89 ? 5.684 -33.75 15.461 1 35.56 89 LEU A N 1
ATOM 716 C CA . LEU A 1 89 ? 5.59 -32.688 16.438 1 35.56 89 LEU A CA 1
ATOM 717 C C . LEU A 1 89 ? 5.793 -31.328 15.773 1 35.56 89 LEU A C 1
ATOM 719 O O . LEU A 1 89 ? 6.477 -31.234 14.75 1 35.56 89 LEU A O 1
ATOM 723 N N . ARG A 1 90 ? 4.895 -30.391 16.016 1 37.84 90 ARG A N 1
ATOM 724 C CA . ARG A 1 90 ? 5.004 -28.953 15.773 1 37.84 90 ARG A CA 1
ATOM 725 C C . ARG A 1 90 ? 6.457 -28.547 15.555 1 37.84 90 ARG A C 1
ATOM 727 O O . ARG A 1 90 ? 7.355 -29.047 16.234 1 37.84 90 ARG A O 1
ATOM 734 N N . PRO A 1 91 ? 6.887 -28.016 14.453 1 40.53 91 PRO A N 1
ATOM 735 C CA . PRO A 1 91 ? 8.289 -27.609 14.336 1 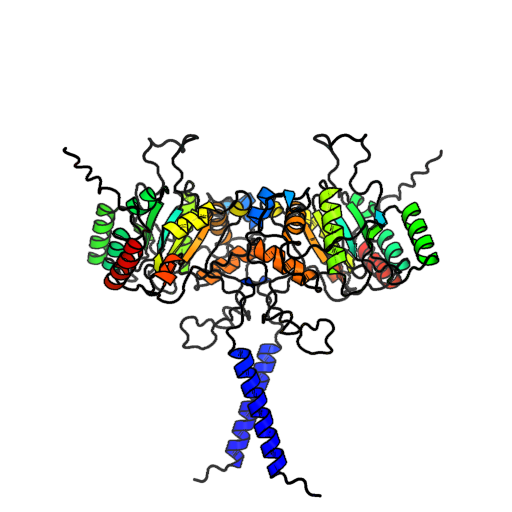40.53 91 PRO A CA 1
ATOM 736 C C . PRO A 1 91 ? 8.875 -27.125 15.656 1 40.53 91 PRO A C 1
ATOM 738 O O . PRO A 1 91 ? 8.25 -26.328 16.359 1 40.53 91 PRO A O 1
ATOM 741 N N . MET A 1 92 ? 9.625 -27.969 16.391 1 37.91 92 MET A N 1
ATOM 742 C CA . MET A 1 92 ? 10.461 -27.422 17.469 1 37.91 92 MET A CA 1
ATOM 743 C C . MET A 1 92 ? 11.133 -26.125 17.031 1 37.91 92 MET A C 1
ATOM 745 O O . MET A 1 92 ? 11.25 -25.859 15.836 1 37.91 92 MET A O 1
ATOM 749 N N . GLN A 1 93 ? 11.672 -25.25 17.938 1 41.94 93 GLN A N 1
ATOM 750 C CA . GLN A 1 93 ? 12.375 -23.984 17.859 1 41.94 93 GLN A CA 1
ATOM 751 C C . GLN A 1 93 ? 13.242 -23.891 16.609 1 41.94 93 GLN A C 1
ATOM 753 O O . GLN A 1 93 ? 13.367 -22.828 16 1 41.94 93 GLN A O 1
ATOM 758 N N . ASN A 1 94 ? 14.094 -25 16.172 1 40.91 94 ASN A N 1
ATOM 759 C CA . ASN A 1 94 ? 15.18 -25.031 15.203 1 40.91 94 ASN A CA 1
ATOM 760 C C . ASN A 1 94 ? 14.695 -25.484 13.828 1 40.91 94 ASN A C 1
ATOM 762 O O . ASN A 1 94 ? 15.438 -26.156 13.094 1 40.91 94 ASN A O 1
ATOM 766 N N . GLN A 1 95 ? 13.5 -25.844 13.516 1 49.75 95 GLN A N 1
ATOM 767 C CA . GLN A 1 95 ? 13.031 -26.469 12.281 1 49.75 95 GLN A CA 1
ATOM 768 C C . GLN A 1 95 ? 13.391 -25.625 11.062 1 49.75 95 GLN A C 1
ATOM 770 O O . GLN A 1 95 ? 13.32 -24.391 11.109 1 49.75 95 GLN A O 1
ATOM 775 N N . SER A 1 96 ? 14.023 -26.391 10.047 1 57.84 96 SER A N 1
ATOM 776 C CA . SER A 1 96 ? 14.602 -25.812 8.836 1 57.84 96 SER A CA 1
ATOM 777 C C . SER A 1 96 ? 13.57 -25 8.055 1 57.84 96 SER A C 1
ATOM 779 O O . SER A 1 96 ? 12.492 -25.5 7.734 1 57.84 96 SER A O 1
ATOM 781 N N . THR A 1 97 ? 13.547 -23.719 8.016 1 81.31 97 THR A N 1
ATOM 782 C CA . THR A 1 97 ? 12.703 -22.719 7.359 1 81.31 97 THR A CA 1
ATOM 783 C C . THR A 1 97 ? 13.008 -22.656 5.867 1 81.31 97 THR A C 1
ATOM 785 O O . THR A 1 97 ? 14.18 -22.656 5.465 1 81.31 97 THR A O 1
ATOM 788 N N . ILE A 1 98 ? 11.984 -23.266 5.023 1 91.06 98 ILE A N 1
ATOM 789 C CA . ILE A 1 98 ? 12.062 -23.016 3.586 1 91.06 98 ILE A CA 1
ATOM 790 C C . ILE A 1 98 ? 12.188 -21.516 3.326 1 91.06 98 ILE A C 1
ATOM 792 O O . ILE A 1 98 ? 11.391 -20.734 3.846 1 91.06 98 ILE A O 1
ATOM 796 N N . ASP A 1 99 ? 13.258 -21.203 2.643 1 94.56 99 ASP A N 1
ATOM 797 C CA . ASP A 1 99 ? 13.469 -19.781 2.369 1 94.56 99 ASP A CA 1
ATOM 798 C C . ASP A 1 99 ? 12.398 -19.25 1.413 1 94.56 99 ASP A C 1
ATOM 800 O O . ASP A 1 99 ? 11.828 -18.188 1.65 1 94.56 99 ASP A O 1
ATOM 804 N N . ILE A 1 100 ? 12.156 -20.047 0.362 1 96.25 100 ILE A N 1
ATOM 805 C CA . ILE A 1 100 ? 11.133 -19.641 -0.591 1 96.25 100 ILE A CA 1
ATOM 806 C C . ILE A 1 100 ? 10.508 -20.859 -1.241 1 96.25 100 ILE A C 1
ATOM 808 O O . ILE A 1 100 ? 11.211 -21.797 -1.639 1 96.25 100 ILE A O 1
ATOM 812 N N . LEU A 1 101 ? 9.234 -20.922 -1.237 1 96.62 101 LEU A N 1
ATOM 813 C CA . LEU A 1 101 ? 8.445 -21.953 -1.923 1 96.62 101 LEU A CA 1
ATOM 814 C C . LEU A 1 101 ? 7.984 -21.453 -3.289 1 96.62 101 LEU A C 1
ATOM 816 O O . LEU A 1 101 ? 7.266 -20.453 -3.381 1 96.62 101 LEU A O 1
ATOM 820 N N . PHE A 1 102 ? 8.43 -22.109 -4.348 1 97.62 102 PHE A N 1
ATOM 821 C CA . PHE A 1 102 ? 7.973 -21.797 -5.695 1 97.62 102 PHE A CA 1
ATOM 822 C C . PHE A 1 102 ? 6.664 -22.516 -6.008 1 97.62 102 PHE A C 1
ATOM 824 O O . PHE A 1 102 ? 6.605 -23.734 -5.977 1 97.62 102 PHE A O 1
ATOM 831 N N . VAL A 1 103 ? 5.66 -21.75 -6.258 1 98.25 103 VAL A N 1
ATOM 832 C CA . VAL A 1 103 ? 4.371 -22.297 -6.688 1 98.25 103 VAL A CA 1
ATOM 833 C C . VAL A 1 103 ? 4.16 -22 -8.172 1 98.25 103 VAL A C 1
ATOM 835 O O . VAL A 1 103 ? 3.771 -20.891 -8.539 1 98.25 103 VAL A O 1
ATOM 838 N N . VAL A 1 104 ? 4.332 -23 -8.961 1 98.75 104 VAL A N 1
ATOM 839 C CA . VAL A 1 104 ? 4.254 -22.828 -10.406 1 98.75 104 VAL A CA 1
ATOM 840 C C . VAL A 1 104 ? 2.828 -23.094 -10.883 1 98.75 104 VAL A C 1
ATOM 842 O O . VAL A 1 104 ? 2.299 -24.188 -10.711 1 98.75 104 VAL A O 1
ATOM 845 N N . LYS A 1 105 ? 2.195 -22.078 -11.461 1 98.5 105 LYS A N 1
ATOM 846 C CA . LYS A 1 105 ? 0.922 -22.297 -12.141 1 98.5 105 LYS A CA 1
ATOM 847 C C . LYS A 1 105 ? 1.123 -23.062 -13.453 1 98.5 105 LYS A C 1
ATOM 849 O O . LYS A 1 105 ? 1.639 -22.5 -14.422 1 98.5 105 LYS A O 1
ATOM 854 N N . SER A 1 106 ? 0.689 -24.281 -13.477 1 98.38 106 SER A N 1
ATOM 855 C CA . SER A 1 106 ? 0.955 -25.141 -14.625 1 98.38 106 SER A CA 1
ATOM 856 C C . SER A 1 106 ? -0.341 -25.656 -15.242 1 98.38 106 SER A C 1
ATOM 858 O O . SER A 1 106 ? -1.326 -25.875 -14.531 1 98.38 106 SER A O 1
ATOM 860 N N . ARG A 1 107 ? -0.386 -25.828 -16.578 1 97.31 107 ARG A N 1
ATOM 861 C CA . ARG A 1 107 ? -1.5 -26.484 -17.25 1 97.31 107 ARG A CA 1
ATOM 862 C C . ARG A 1 107 ? -1.483 -27.984 -17 1 97.31 107 ARG A C 1
ATOM 864 O O . ARG A 1 107 ? -0.416 -28.609 -16.953 1 97.31 107 ARG A O 1
ATOM 871 N N . ILE A 1 108 ? -2.576 -28.5 -16.953 1 98 108 ILE A N 1
ATOM 872 C CA . ILE A 1 108 ? -2.73 -29.875 -16.516 1 98 108 ILE A CA 1
ATOM 873 C C . ILE A 1 108 ? -2.004 -30.812 -17.484 1 98 108 ILE A C 1
ATOM 875 O O . ILE A 1 108 ? -1.473 -31.844 -17.062 1 98 108 ILE A O 1
ATOM 879 N N . LYS A 1 109 ? -1.847 -30.5 -18.719 1 97.62 109 LYS A N 1
ATOM 880 C CA . LYS A 1 109 ? -1.263 -31.391 -19.719 1 97.62 109 LYS A CA 1
ATOM 881 C C . LYS A 1 109 ? 0.187 -31.016 -20.016 1 97.62 109 LYS A C 1
ATOM 883 O O . LYS A 1 109 ? 0.822 -31.625 -20.891 1 97.62 109 LYS A O 1
ATOM 888 N N . SER A 1 110 ? 0.72 -30.078 -19.297 1 97.88 110 SER A N 1
ATOM 889 C CA . SER A 1 110 ? 2.055 -29.562 -19.594 1 97.88 110 SER A CA 1
ATOM 890 C C . SER A 1 110 ? 3.129 -30.375 -18.875 1 97.88 110 SER A C 1
ATOM 892 O O . SER A 1 110 ? 3.979 -29.812 -18.188 1 97.88 110 SER A O 1
ATOM 894 N N . PHE A 1 111 ? 3.176 -31.688 -19.141 1 98.5 111 PHE A N 1
ATOM 895 C CA . PHE A 1 111 ? 4.129 -32.594 -18.5 1 98.5 111 PHE A CA 1
ATOM 896 C C . PHE A 1 111 ? 5.559 -32.188 -18.859 1 98.5 111 PHE A C 1
ATOM 898 O O . PHE A 1 111 ? 6.422 -32.125 -17.969 1 98.5 111 PHE A O 1
ATOM 905 N N . ASP A 1 112 ? 5.793 -31.922 -20.109 1 98.25 112 ASP A N 1
ATOM 906 C CA . ASP A 1 112 ? 7.137 -31.594 -20.578 1 98.25 112 ASP A CA 1
ATOM 907 C C . ASP A 1 112 ? 7.668 -30.328 -19.938 1 98.25 112 ASP A C 1
ATOM 909 O O . ASP A 1 112 ? 8.844 -30.25 -19.578 1 98.25 112 ASP A O 1
ATOM 913 N N . GLN A 1 113 ? 6.805 -29.406 -19.844 1 98.56 113 GLN A N 1
ATOM 914 C CA . GLN A 1 113 ? 7.207 -28.141 -19.25 1 98.56 113 GLN A CA 1
ATOM 915 C C . GLN A 1 113 ? 7.559 -28.312 -17.766 1 98.56 113 GLN A C 1
ATOM 917 O O . GLN A 1 113 ? 8.539 -27.734 -17.297 1 98.56 113 GLN A O 1
ATOM 922 N N . ARG A 1 114 ? 6.762 -29.016 -17.016 1 98.69 114 ARG A N 1
ATOM 923 C CA . ARG A 1 114 ? 7.051 -29.281 -15.602 1 98.69 114 ARG A CA 1
ATOM 924 C C . ARG A 1 114 ? 8.367 -30.047 -15.445 1 98.69 114 ARG A C 1
ATOM 926 O O . ARG A 1 114 ? 9.156 -29.75 -14.555 1 98.69 114 ARG A O 1
ATOM 933 N N . SER A 1 115 ? 8.539 -31 -16.328 1 98.25 115 SER A N 1
ATOM 934 C CA . SER A 1 115 ? 9.805 -31.719 -16.312 1 98.25 115 SER A CA 1
ATOM 935 C C . SER A 1 115 ? 10.984 -30.797 -16.562 1 98.25 115 SER A C 1
ATOM 937 O O . SER A 1 115 ? 12.023 -30.906 -15.906 1 98.25 115 SER A O 1
ATOM 939 N N . ALA A 1 116 ? 10.844 -29.922 -17.516 1 98.19 116 ALA A N 1
ATOM 940 C CA . ALA A 1 116 ? 11.898 -28.953 -17.812 1 98.19 116 ALA A CA 1
ATOM 941 C C . ALA A 1 116 ? 12.188 -28.078 -16.609 1 98.19 116 ALA A C 1
ATOM 943 O O . ALA A 1 116 ? 13.352 -27.828 -16.281 1 98.19 116 ALA A O 1
ATOM 944 N N . ILE A 1 117 ? 11.195 -27.594 -15.93 1 98.25 117 ILE A N 1
ATOM 945 C CA . ILE A 1 117 ? 11.367 -26.734 -14.766 1 98.25 117 ILE A CA 1
ATOM 946 C C . ILE A 1 117 ? 12.086 -27.5 -13.656 1 98.25 117 ILE A C 1
ATOM 948 O O . ILE A 1 117 ? 13.008 -26.984 -13.031 1 98.25 117 ILE A O 1
ATOM 952 N N . ARG A 1 118 ? 11.758 -28.812 -13.477 1 96.38 118 ARG A N 1
ATOM 953 C CA . ARG A 1 118 ? 12.398 -29.656 -12.469 1 96.38 118 ARG A CA 1
ATOM 954 C C . ARG A 1 118 ? 13.891 -29.766 -12.734 1 96.38 118 ARG A C 1
ATOM 956 O O . ARG A 1 118 ? 14.688 -29.844 -11.789 1 96.38 118 ARG A O 1
ATOM 963 N N . SER A 1 119 ? 14.203 -29.75 -13.969 1 94.94 119 SER A N 1
ATOM 964 C CA . SER A 1 119 ? 15.594 -29.984 -14.344 1 94.94 119 SER A CA 1
ATOM 965 C C . SER A 1 119 ? 16.359 -28.672 -14.477 1 94.94 119 SER A C 1
ATOM 967 O O . SER A 1 119 ? 17.547 -28.656 -14.812 1 94.94 119 SER A O 1
ATOM 969 N N . THR A 1 120 ? 15.727 -27.609 -14.297 1 95.5 120 THR A N 1
ATOM 970 C CA . THR A 1 120 ? 16.359 -26.297 -14.438 1 95.5 120 THR A CA 1
ATOM 971 C C . THR A 1 120 ? 16.266 -25.516 -13.133 1 95.5 120 THR A C 1
ATOM 973 O O . THR A 1 120 ? 16.906 -25.859 -12.141 1 95.5 120 THR A O 1
ATOM 976 N N . TRP A 1 121 ? 15.523 -24.328 -13.18 1 95.44 121 TRP A N 1
ATOM 977 C CA . TRP A 1 121 ? 15.562 -23.438 -12.031 1 95.44 121 TRP A CA 1
ATOM 978 C C . TRP A 1 121 ? 14.766 -24 -10.867 1 95.44 121 TRP A C 1
ATOM 980 O O . TRP A 1 121 ? 14.961 -23.594 -9.719 1 95.44 121 TRP A O 1
ATOM 990 N N . GLY A 1 122 ? 13.852 -24.906 -11.102 1 95.12 122 GLY A N 1
ATOM 991 C CA . GLY A 1 122 ? 13.039 -25.5 -10.055 1 95.12 122 GLY A CA 1
ATOM 992 C C . GLY A 1 122 ? 13.766 -26.562 -9.258 1 95.12 122 GLY A C 1
ATOM 993 O O . GLY A 1 122 ? 13.219 -27.109 -8.289 1 95.12 122 GLY A O 1
ATOM 994 N N . ASN A 1 123 ? 14.938 -26.859 -9.656 1 91.06 123 ASN A N 1
ATOM 995 C CA . ASN A 1 123 ? 15.742 -27.875 -8.992 1 91.06 123 ASN A CA 1
ATOM 996 C C . ASN A 1 123 ? 16.297 -27.375 -7.664 1 91.06 123 ASN A C 1
ATOM 998 O O . ASN A 1 123 ? 17.062 -26.406 -7.633 1 91.06 123 ASN A O 1
ATOM 1002 N N . ALA A 1 124 ? 16.047 -28.047 -6.609 1 86 124 ALA A N 1
ATOM 1003 C CA . ALA A 1 124 ? 16.422 -27.609 -5.266 1 86 124 ALA A CA 1
ATOM 1004 C C . ALA A 1 124 ? 17.938 -27.656 -5.074 1 86 124 ALA A C 1
ATOM 1006 O O . ALA A 1 124 ? 18.484 -26.922 -4.25 1 86 124 ALA A O 1
ATOM 1007 N N . SER A 1 125 ? 18.609 -28.484 -5.82 1 82.88 125 SER A N 1
ATOM 1008 C CA . SER A 1 125 ? 20.062 -28.594 -5.691 1 82.88 125 SER A CA 1
ATOM 1009 C C . SER A 1 125 ? 20.75 -27.297 -6.105 1 82.88 125 SER A C 1
ATOM 1011 O O . SER A 1 125 ? 21.766 -26.922 -5.527 1 82.88 125 SER A O 1
ATOM 1013 N N . CYS A 1 126 ? 20.203 -26.672 -7.023 1 84.75 126 CYS A N 1
ATOM 1014 C CA . CYS A 1 126 ? 20.766 -25.406 -7.457 1 84.75 126 CYS A CA 1
ATOM 1015 C C . CYS A 1 126 ? 20.656 -24.359 -6.355 1 84.75 126 CYS A C 1
ATOM 1017 O O . CYS A 1 126 ? 21.656 -23.703 -6.012 1 84.75 126 CYS A O 1
ATOM 1019 N N . THR A 1 127 ? 19.547 -24.234 -5.758 1 83.44 127 THR A N 1
ATOM 1020 C CA . THR A 1 127 ? 19.344 -23.203 -4.75 1 83.44 127 THR A CA 1
ATOM 1021 C C . THR A 1 127 ? 20.141 -23.5 -3.49 1 83.44 127 THR A C 1
ATOM 1023 O O . THR A 1 127 ? 20.656 -22.578 -2.836 1 83.44 127 THR A O 1
ATOM 1026 N N . LEU A 1 128 ? 20.297 -24.703 -3.209 1 80.56 128 LEU A N 1
ATOM 1027 C CA . LEU A 1 128 ? 21.109 -25.109 -2.064 1 80.56 128 LEU A CA 1
ATOM 1028 C C . LEU A 1 128 ? 22.562 -24.688 -2.258 1 80.56 128 LEU A C 1
ATOM 1030 O O . LEU A 1 128 ? 23.234 -24.312 -1.298 1 80.56 128 LEU A O 1
ATOM 1034 N N . SER A 1 129 ? 22.953 -24.75 -3.428 1 80.31 129 SER A N 1
ATOM 1035 C CA . SER A 1 129 ? 24.328 -24.375 -3.738 1 80.31 129 SER A CA 1
ATOM 1036 C C . SER A 1 129 ? 24.578 -22.891 -3.467 1 80.31 129 SER A C 1
ATOM 1038 O O . SER A 1 129 ? 25.719 -22.469 -3.303 1 80.31 129 SER A O 1
ATOM 1040 N N . VAL A 1 130 ? 23.531 -22.219 -3.406 1 80 130 VAL A N 1
ATOM 1041 C CA . VAL A 1 130 ? 23.688 -20.797 -3.152 1 80 130 VAL A CA 1
ATOM 1042 C C . VAL A 1 130 ? 23.188 -20.453 -1.753 1 80 130 VAL A C 1
ATOM 1044 O O . VAL A 1 130 ? 22.969 -19.281 -1.43 1 80 130 VAL A O 1
ATOM 1047 N N . GLY A 1 131 ? 22.906 -21.453 -0.932 1 82.69 131 GLY A N 1
ATOM 1048 C CA . GLY A 1 131 ? 22.672 -21.266 0.491 1 82.69 131 GLY A CA 1
ATOM 1049 C C . GLY A 1 131 ? 21.203 -21.062 0.831 1 82.69 131 GLY A C 1
ATOM 1050 O O . GLY A 1 131 ? 20.875 -20.438 1.846 1 82.69 131 GLY A O 1
ATOM 1051 N N . ALA A 1 132 ? 20.328 -21.5 -0.068 1 90.5 132 ALA A N 1
ATOM 1052 C CA . ALA A 1 132 ? 18.906 -21.312 0.21 1 90.5 132 ALA A CA 1
ATOM 1053 C C . ALA A 1 132 ? 18.156 -22.625 0.063 1 90.5 132 ALA A C 1
ATOM 1055 O O . ALA A 1 132 ? 18.422 -23.406 -0.855 1 90.5 132 ALA A O 1
ATOM 1056 N N . LEU A 1 133 ? 17.312 -22.906 0.983 1 90.69 133 LEU A N 1
ATOM 1057 C CA . LEU A 1 133 ? 16.422 -24.062 0.917 1 90.69 133 LEU A CA 1
ATOM 1058 C C . LEU A 1 133 ? 15.117 -23.703 0.202 1 90.69 133 LEU A C 1
ATOM 1060 O O . LEU A 1 133 ? 14.375 -22.828 0.664 1 90.69 133 LEU A O 1
ATOM 1064 N N . THR A 1 134 ? 14.906 -24.375 -0.899 1 92.38 134 THR A N 1
ATOM 1065 C CA . THR A 1 134 ? 13.711 -24.078 -1.686 1 92.38 134 THR A CA 1
ATOM 1066 C C . THR A 1 134 ? 12.945 -25.344 -2.031 1 92.38 134 THR A C 1
ATOM 1068 O O . THR A 1 134 ? 13.477 -26.453 -1.895 1 92.38 134 THR A O 1
ATOM 1071 N N . ARG A 1 135 ? 11.742 -25.172 -2.355 1 92.56 135 ARG A N 1
ATOM 1072 C CA . ARG A 1 135 ? 10.891 -26.234 -2.898 1 92.56 135 ARG A CA 1
ATOM 1073 C C . ARG A 1 135 ? 10.031 -25.703 -4.043 1 92.56 135 ARG A C 1
ATOM 1075 O O . ARG A 1 135 ? 9.672 -24.516 -4.07 1 92.56 135 ARG A O 1
ATOM 1082 N N . THR A 1 136 ? 9.812 -26.578 -4.965 1 95.81 136 THR A N 1
ATOM 1083 C CA . THR A 1 136 ? 8.969 -26.234 -6.105 1 95.81 136 THR A CA 1
ATOM 1084 C C . THR A 1 136 ? 7.727 -27.109 -6.148 1 95.81 136 THR A C 1
ATOM 1086 O O . THR A 1 136 ? 7.82 -28.344 -6.047 1 95.81 136 THR A O 1
ATOM 1089 N N . LEU A 1 137 ? 6.613 -26.438 -6.25 1 96.69 137 LEU A N 1
ATOM 1090 C CA . LEU A 1 137 ? 5.32 -27.094 -6.41 1 96.69 137 LEU A CA 1
ATOM 1091 C C . LEU A 1 137 ? 4.652 -26.672 -7.715 1 96.69 137 LEU A C 1
ATOM 1093 O O . LEU A 1 137 ? 4.801 -25.531 -8.141 1 96.69 137 LEU A O 1
ATOM 1097 N N . PHE A 1 138 ? 3.898 -27.656 -8.297 1 98.56 138 PHE A N 1
ATOM 1098 C CA . PHE A 1 138 ? 3.123 -27.328 -9.484 1 98.56 138 PHE A CA 1
ATOM 1099 C C . PHE A 1 138 ? 1.63 -27.344 -9.18 1 98.56 138 PHE A C 1
ATOM 1101 O O . PHE A 1 138 ? 1.079 -28.375 -8.781 1 98.56 138 PHE A O 1
ATOM 1108 N N . ALA A 1 139 ? 0.986 -26.203 -9.312 1 98.56 139 ALA A N 1
ATOM 1109 C CA . ALA A 1 139 ? -0.445 -26.047 -9.062 1 98.56 139 ALA A CA 1
ATOM 1110 C C . ALA A 1 139 ? -1.258 -26.375 -10.312 1 98.56 139 ALA A C 1
ATOM 1112 O O . ALA A 1 139 ? -1.023 -25.812 -11.383 1 98.56 139 ALA A O 1
ATOM 1113 N N . LEU A 1 140 ? -2.219 -27.281 -10.148 1 98.5 140 LEU A N 1
ATOM 1114 C CA . LEU A 1 140 ? -3.014 -27.75 -11.273 1 98.5 140 LEU A CA 1
ATOM 1115 C C . LEU A 1 140 ? -4.5 -27.719 -10.938 1 98.5 140 LEU A C 1
ATOM 1117 O O . LEU A 1 140 ? -4.879 -27.75 -9.766 1 98.5 140 LEU A O 1
ATOM 1121 N N . GLY A 1 141 ? -5.309 -27.562 -11.984 1 98.25 141 GLY A N 1
ATOM 1122 C CA . GLY A 1 141 ? -6.723 -27.906 -11.922 1 98.25 141 GLY A CA 1
ATOM 1123 C C . GLY A 1 141 ? -7.043 -29.266 -12.523 1 98.25 141 GLY A C 1
ATOM 1124 O O . GLY A 1 141 ? -6.195 -30.156 -12.523 1 98.25 141 GLY A O 1
ATOM 1125 N N . THR A 1 142 ? -8.25 -29.438 -12.844 1 97.62 142 THR A N 1
ATOM 1126 C CA . THR A 1 142 ? -8.672 -30.672 -13.477 1 97.62 142 THR A CA 1
ATOM 1127 C C . THR A 1 142 ? -9.352 -30.391 -14.812 1 97.62 142 THR A C 1
ATOM 1129 O O . THR A 1 142 ? -9.508 -29.234 -15.203 1 97.62 142 THR A O 1
ATOM 1132 N N . THR A 1 143 ? -9.578 -31.484 -15.547 1 97 143 THR A N 1
ATOM 1133 C CA . THR A 1 143 ? -10.25 -31.344 -16.844 1 97 143 THR A CA 1
ATOM 1134 C C . THR A 1 143 ? -11.758 -31.203 -16.641 1 97 143 THR A C 1
ATOM 1136 O O . THR A 1 143 ? -12.305 -31.656 -15.641 1 97 143 THR A O 1
ATOM 1139 N N . ALA A 1 144 ? -12.398 -30.516 -17.625 1 93.94 144 ALA A N 1
ATOM 1140 C CA . ALA A 1 144 ? -13.852 -30.359 -17.578 1 93.94 144 ALA A CA 1
ATOM 1141 C C . ALA A 1 144 ? -14.555 -31.703 -17.641 1 93.94 144 ALA A C 1
ATOM 1143 O O . ALA A 1 144 ? -15.57 -31.922 -16.969 1 93.94 144 ALA A O 1
ATOM 1144 N N . VAL A 1 145 ? -14.008 -32.562 -18.469 1 94.75 145 VAL A N 1
ATOM 1145 C CA . VAL A 1 145 ? -14.5 -33.938 -18.594 1 94.75 145 VAL A CA 1
ATOM 1146 C C . VAL A 1 145 ? -13.438 -34.906 -18.094 1 94.75 145 VAL A C 1
ATOM 1148 O O . VAL A 1 145 ? -12.25 -34.75 -18.359 1 94.75 145 VAL A O 1
ATOM 1151 N N . PRO A 1 146 ? -13.906 -35.906 -17.391 1 94.62 146 PRO A N 1
ATOM 1152 C CA . PRO A 1 146 ? -12.938 -36.875 -16.859 1 94.62 146 PRO A CA 1
ATOM 1153 C C . PRO A 1 146 ? -12.078 -37.5 -17.953 1 94.62 146 PRO A C 1
ATOM 1155 O O . PRO A 1 146 ? -12.586 -37.906 -19 1 94.62 146 PRO A O 1
ATOM 1158 N N . GLU A 1 147 ? -10.867 -37.5 -17.75 1 97 147 GLU A N 1
ATOM 1159 C CA . GLU A 1 147 ? -9.883 -38.125 -18.609 1 97 147 GLU A CA 1
ATOM 1160 C C . GLU A 1 147 ? -9.039 -39.125 -17.812 1 97 147 GLU A C 1
ATOM 1162 O O . GLU A 1 147 ? -7.926 -38.812 -17.391 1 97 147 GLU A O 1
ATOM 1167 N N . PRO A 1 148 ? -9.461 -40.312 -17.766 1 96.94 148 PRO A N 1
ATOM 1168 C CA . PRO A 1 148 ? -8.828 -41.312 -16.891 1 96.94 148 PRO A CA 1
ATOM 1169 C C . PRO A 1 148 ? -7.355 -41.531 -17.219 1 96.94 148 PRO A C 1
ATOM 1171 O O . PRO A 1 148 ? -6.539 -41.719 -16.312 1 96.94 148 PRO A O 1
ATOM 1174 N N . LEU A 1 149 ? -7.012 -41.625 -18.484 1 97.62 149 LEU A N 1
ATOM 1175 C CA . LEU A 1 149 ? -5.617 -41.812 -18.859 1 97.62 149 LEU A CA 1
ATOM 1176 C C . LEU A 1 149 ? -4.746 -40.656 -18.391 1 97.62 149 LEU A C 1
ATOM 1178 O O . LEU A 1 149 ? -3.631 -40.875 -17.906 1 97.62 149 LEU A O 1
ATOM 1182 N N . LEU A 1 150 ? -5.234 -39.5 -18.625 1 97.81 150 LEU A N 1
ATOM 1183 C CA . LEU A 1 150 ? -4.516 -38.312 -18.141 1 97.81 150 LEU A CA 1
ATOM 1184 C C . LEU A 1 150 ? -4.324 -38.375 -16.625 1 97.81 150 LEU A C 1
ATOM 1186 O O . LEU A 1 150 ? -3.244 -38.062 -16.125 1 97.81 150 LEU A O 1
ATOM 1190 N N . ASP A 1 151 ? -5.34 -38.719 -15.914 1 97.69 151 ASP A N 1
ATOM 1191 C CA . ASP A 1 151 ? -5.277 -38.844 -14.461 1 97.69 151 ASP A CA 1
ATOM 1192 C C . ASP A 1 151 ? -4.234 -39.875 -14.039 1 97.69 151 ASP A C 1
ATOM 1194 O O . ASP A 1 151 ? -3.535 -39.688 -13.047 1 97.69 151 ASP A O 1
ATOM 1198 N N . PHE A 1 152 ? -4.215 -40.938 -14.789 1 98 152 PHE A N 1
ATOM 1199 C CA . PHE A 1 152 ? -3.227 -42 -14.531 1 98 152 PHE A CA 1
ATOM 1200 C C . PHE A 1 152 ? -1.812 -41.438 -14.656 1 98 152 PHE A C 1
ATOM 1202 O O . PHE A 1 152 ? -0.972 -41.656 -13.781 1 98 152 PHE A O 1
ATOM 1209 N N . PHE A 1 153 ? -1.52 -40.719 -15.727 1 98.31 153 PHE A N 1
ATOM 1210 C CA . PHE A 1 153 ? -0.194 -40.156 -15.945 1 98.31 153 PHE A CA 1
ATOM 1211 C C . PHE A 1 153 ? 0.139 -39.125 -14.875 1 98.31 153 PHE A C 1
ATOM 1213 O O . PHE A 1 153 ? 1.291 -39.031 -14.445 1 98.31 153 PHE A O 1
ATOM 1220 N N . LEU A 1 154 ? -0.805 -38.344 -14.438 1 98.56 154 LEU A N 1
ATOM 1221 C CA . LEU A 1 154 ? -0.599 -37.375 -13.375 1 98.56 154 LEU A CA 1
ATOM 1222 C C . LEU A 1 154 ? -0.266 -38.062 -12.062 1 98.56 154 LEU A C 1
ATOM 1224 O O . LEU A 1 154 ? 0.569 -37.594 -11.289 1 98.56 154 LEU A O 1
ATOM 1228 N N . GLN A 1 155 ? -0.994 -39.156 -11.797 1 98.06 155 GLN A N 1
ATOM 1229 C CA . GLN A 1 155 ? -0.678 -39.906 -10.594 1 98.06 155 GLN A CA 1
ATOM 1230 C C . GLN A 1 155 ? 0.745 -40.438 -10.641 1 98.06 155 GLN A C 1
ATOM 1232 O O . GLN A 1 155 ? 1.455 -40.438 -9.633 1 98.06 155 GLN A O 1
ATOM 1237 N N . GLN A 1 156 ? 1.14 -40.938 -11.773 1 98.38 156 GLN A N 1
ATOM 1238 C CA . GLN A 1 156 ? 2.514 -41.406 -11.945 1 98.38 156 GLN A CA 1
ATOM 1239 C C . GLN A 1 156 ? 3.506 -40.281 -11.68 1 98.38 156 GLN A C 1
ATOM 1241 O O . GLN A 1 156 ? 4.527 -40.5 -11.023 1 98.38 156 GLN A O 1
ATOM 1246 N N . GLU A 1 157 ? 3.227 -39.156 -12.266 1 98.12 157 GLU A N 1
ATOM 1247 C CA . GLU A 1 157 ? 4.066 -37.969 -12.039 1 98.12 157 GLU A CA 1
ATOM 1248 C C . GLU A 1 157 ? 4.148 -37.625 -10.555 1 98.12 157 GLU A C 1
ATOM 1250 O O . GLU A 1 157 ? 5.234 -37.375 -10.031 1 98.12 157 GLU A O 1
ATOM 1255 N N . GLN A 1 158 ? 3.027 -37.688 -9.867 1 97.5 158 GLN A N 1
ATOM 1256 C CA . GLN A 1 158 ? 2.973 -37.406 -8.43 1 97.5 158 GLN A CA 1
ATOM 1257 C C . GLN A 1 158 ? 3.791 -38.438 -7.648 1 97.5 158 GLN A C 1
ATOM 1259 O O . GLN A 1 158 ? 4.496 -38.062 -6.703 1 97.5 158 GLN A O 1
ATOM 1264 N N . ASP A 1 159 ? 3.643 -39.656 -7.988 1 96.56 159 ASP A N 1
ATOM 1265 C CA . ASP A 1 159 ? 4.371 -40.75 -7.309 1 96.56 159 ASP A CA 1
ATOM 1266 C C . ASP A 1 159 ? 5.879 -40.562 -7.48 1 96.56 159 ASP A C 1
ATOM 1268 O O . ASP A 1 159 ? 6.648 -40.875 -6.57 1 96.56 159 ASP A O 1
ATOM 1272 N N . GLU A 1 160 ? 6.227 -40.156 -8.617 1 96.06 160 GLU A N 1
ATOM 1273 C CA . GLU A 1 160 ? 7.645 -40 -8.945 1 96.06 160 GLU A CA 1
ATOM 1274 C C . GLU A 1 160 ? 8.242 -38.781 -8.273 1 96.06 160 GLU A C 1
ATOM 1276 O O . GLU A 1 160 ? 9.352 -38.844 -7.734 1 96.06 160 GLU A O 1
ATOM 1281 N N . HIS A 1 161 ? 7.562 -37.656 -8.32 1 95.25 161 HIS A N 1
ATOM 1282 C CA . HIS A 1 161 ? 8.195 -36.406 -7.961 1 95.25 161 HIS A CA 1
ATOM 1283 C C . HIS A 1 161 ? 7.594 -35.812 -6.691 1 95.25 161 HIS A C 1
ATOM 1285 O O . HIS A 1 161 ? 8.219 -35 -6.023 1 95.25 161 HIS A O 1
ATOM 1291 N N . ASP A 1 162 ? 6.285 -36.094 -6.355 1 95.5 162 ASP A N 1
ATOM 1292 C CA . ASP A 1 162 ? 5.586 -35.656 -5.152 1 95.5 162 ASP A CA 1
ATOM 1293 C C . ASP A 1 162 ? 5.586 -34.125 -5.039 1 95.5 162 ASP A C 1
ATOM 1295 O O . ASP A 1 162 ? 5.957 -33.562 -4.004 1 95.5 162 ASP A O 1
ATOM 1299 N N . ASP A 1 163 ? 5.215 -33.469 -6.156 1 96.62 163 ASP A N 1
ATOM 1300 C CA . ASP A 1 163 ? 5.281 -32.031 -6.125 1 96.62 163 ASP A CA 1
ATOM 1301 C C . ASP A 1 163 ? 4.07 -31.406 -6.816 1 96.62 163 ASP A C 1
ATOM 1303 O O . ASP A 1 163 ? 4.082 -30.219 -7.156 1 96.62 163 ASP A O 1
ATOM 1307 N N . LEU A 1 164 ? 3.031 -32.219 -7.039 1 98 164 LEU A N 1
ATOM 1308 C CA . LEU A 1 164 ? 1.81 -31.688 -7.633 1 98 164 LEU A CA 1
ATOM 1309 C C . LEU A 1 164 ? 0.821 -31.266 -6.551 1 98 164 LEU A C 1
ATOM 1311 O O . LEU A 1 164 ? 0.667 -31.953 -5.543 1 98 164 LEU A O 1
ATOM 1315 N N . LEU A 1 165 ? 0.248 -30.156 -6.66 1 98.06 165 LEU A N 1
ATOM 1316 C CA . LEU A 1 165 ? -0.884 -29.656 -5.891 1 98.06 165 LEU A CA 1
ATOM 1317 C C . LEU A 1 165 ? -2.09 -29.422 -6.793 1 98.06 165 LEU A C 1
ATOM 1319 O O . LEU A 1 165 ? -2.104 -28.469 -7.578 1 98.06 165 LEU A O 1
ATOM 1323 N N . GLN A 1 166 ? -3.107 -30.281 -6.641 1 98.44 166 GLN A N 1
ATOM 1324 C CA . GLN A 1 166 ? -4.188 -30.266 -7.621 1 98.44 166 GLN A CA 1
ATOM 1325 C C . GLN A 1 166 ? -5.551 -30.203 -6.941 1 98.44 166 GLN A C 1
ATOM 1327 O O . GLN A 1 166 ? -5.809 -30.938 -5.984 1 98.44 166 GLN A O 1
ATOM 1332 N N . PHE A 1 167 ? -6.352 -29.312 -7.438 1 97.94 167 PHE A N 1
ATOM 1333 C CA . PHE A 1 167 ? -7.723 -29.156 -6.969 1 97.94 167 PHE A CA 1
ATOM 1334 C C . PHE A 1 167 ? -8.711 -29.438 -8.094 1 97.94 167 PHE A C 1
ATOM 1336 O O . PHE A 1 167 ? -8.32 -29.578 -9.25 1 97.94 167 PHE A O 1
ATOM 1343 N N . ASP A 1 168 ? -10 -29.438 -7.816 1 97.62 168 ASP A N 1
ATOM 1344 C CA . ASP A 1 168 ? -10.977 -29.938 -8.773 1 97.62 168 ASP A CA 1
ATOM 1345 C C . ASP A 1 168 ? -11.664 -28.812 -9.523 1 97.62 168 ASP A C 1
ATOM 1347 O O . ASP A 1 168 ? -12.766 -28.969 -10.039 1 97.62 168 ASP A O 1
ATOM 1351 N N . PHE A 1 169 ? -11.164 -27.609 -9.508 1 96.69 169 PHE A N 1
ATOM 1352 C CA . PHE A 1 169 ? -11.648 -26.609 -10.445 1 96.69 169 PHE A CA 1
ATOM 1353 C C . PHE A 1 169 ? -11.18 -26.922 -11.867 1 96.69 169 PHE A C 1
ATOM 1355 O O . PHE A 1 169 ? -10.133 -27.547 -12.055 1 96.69 169 PHE A O 1
ATOM 1362 N N . VAL A 1 170 ? -11.898 -26.531 -12.836 1 95.88 170 VAL A N 1
ATOM 1363 C CA . VAL A 1 170 ? -11.516 -26.781 -14.227 1 95.88 170 VAL A CA 1
ATOM 1364 C C . VAL A 1 170 ? -10.312 -25.922 -14.594 1 95.88 170 VAL A C 1
ATOM 1366 O O . VAL A 1 170 ? -10.328 -24.703 -14.383 1 95.88 170 VAL A O 1
ATOM 1369 N N . ASP A 1 171 ? -9.305 -26.547 -15.086 1 96 171 ASP A N 1
ATOM 1370 C CA . ASP A 1 171 ? -8.047 -25.891 -15.422 1 96 171 ASP A CA 1
ATOM 1371 C C . ASP A 1 171 ? -8.18 -25.094 -16.719 1 96 171 ASP A C 1
ATOM 1373 O O . ASP A 1 171 ? -7.711 -25.531 -17.766 1 96 171 ASP A O 1
ATOM 1377 N N . GLU A 1 172 ? -8.727 -23.984 -16.641 1 90.56 172 GLU A N 1
ATOM 1378 C CA . GLU A 1 172 ? -8.867 -23.031 -17.734 1 90.56 172 GLU A CA 1
ATOM 1379 C C . GLU A 1 172 ? -8.352 -21.641 -17.344 1 90.56 172 GLU A C 1
ATOM 1381 O O . GLU A 1 172 ? -8.25 -21.344 -16.156 1 90.56 172 GLU A O 1
ATOM 1386 N N . TYR A 1 173 ? -8.047 -20.938 -18.359 1 85 173 TYR A N 1
ATOM 1387 C CA . TYR A 1 173 ? -7.387 -19.656 -18.125 1 85 173 TYR A CA 1
ATOM 1388 C C . TYR A 1 173 ? -8.219 -18.766 -17.203 1 85 173 TYR A C 1
ATOM 1390 O O . TYR A 1 173 ? -7.672 -18.125 -16.297 1 85 173 TYR A O 1
ATOM 1398 N N . TYR A 1 174 ? -9.477 -18.75 -17.312 1 86.38 174 TYR A N 1
ATOM 1399 C CA . TYR A 1 174 ? -10.352 -17.859 -16.562 1 86.38 174 TYR A CA 1
ATOM 1400 C C . TYR A 1 174 ? -10.523 -18.359 -15.133 1 86.38 174 TYR A C 1
ATOM 1402 O O . TYR A 1 174 ? -11.062 -17.641 -14.289 1 86.38 174 TYR A O 1
ATOM 1410 N N . ASN A 1 175 ? -9.977 -19.547 -14.836 1 92.44 175 ASN A N 1
ATOM 1411 C CA . ASN A 1 175 ? -10.062 -20.078 -13.484 1 92.44 175 ASN A CA 1
ATOM 1412 C C . ASN A 1 175 ? -8.734 -19.984 -12.75 1 92.44 175 ASN A C 1
ATOM 1414 O O . ASN A 1 175 ? -8.531 -20.656 -11.734 1 92.44 175 ASN A O 1
ATOM 1418 N N . ASN A 1 176 ? -7.883 -19.141 -13.273 1 94.19 176 ASN A N 1
ATOM 1419 C CA . ASN A 1 176 ? -6.57 -18.969 -12.664 1 94.19 176 ASN A CA 1
ATOM 1420 C C . ASN A 1 176 ? -6.68 -18.406 -11.25 1 94.19 176 ASN A C 1
ATOM 1422 O O . ASN A 1 176 ? -5.863 -18.719 -10.383 1 94.19 176 ASN A O 1
ATOM 1426 N N . THR A 1 177 ? -7.684 -17.578 -11.055 1 96 177 THR A N 1
ATOM 1427 C CA . THR A 1 177 ? -7.895 -17.016 -9.719 1 96 177 THR A CA 1
ATOM 1428 C C . THR A 1 177 ? -8.203 -18.125 -8.711 1 96 177 THR A C 1
ATOM 1430 O O . THR A 1 177 ? -7.688 -18.109 -7.594 1 96 177 THR A O 1
ATOM 1433 N N . TYR A 1 178 ? -8.953 -19.109 -9.117 1 97.19 178 TYR A N 1
ATOM 1434 C CA . TYR A 1 178 ? -9.234 -20.25 -8.25 1 97.19 178 TYR A CA 1
ATOM 1435 C C . TYR A 1 178 ? -7.965 -21.031 -7.945 1 97.19 178 TYR A C 1
ATOM 1437 O O . TYR A 1 178 ? -7.777 -21.516 -6.828 1 97.19 178 TYR A O 1
ATOM 1445 N N . LYS A 1 179 ? -7.176 -21.188 -8.938 1 97.56 179 LYS A N 1
ATOM 1446 C CA . LYS A 1 179 ? -5.902 -21.875 -8.766 1 97.56 179 LYS A CA 1
ATOM 1447 C C . LYS A 1 179 ? -5.039 -21.188 -7.711 1 97.56 179 LYS A C 1
ATOM 1449 O O . LYS A 1 179 ? -4.52 -21.828 -6.805 1 97.56 179 LYS A O 1
ATOM 1454 N N . VAL A 1 180 ? -4.934 -19.875 -7.809 1 97.31 180 VAL A N 1
ATOM 1455 C CA . VAL A 1 180 ? -4.129 -19.078 -6.883 1 97.31 180 VAL A CA 1
ATOM 1456 C C . VAL A 1 180 ? -4.742 -19.141 -5.484 1 97.31 180 VAL A C 1
ATOM 1458 O O . VAL A 1 180 ? -4.047 -19.422 -4.504 1 97.31 180 VAL A O 1
ATOM 1461 N N . MET A 1 181 ? -6.051 -18.938 -5.387 1 96.75 181 MET A N 1
ATOM 1462 C CA . MET A 1 181 ? -6.742 -18.953 -4.102 1 96.75 181 MET A CA 1
ATOM 1463 C C . MET A 1 181 ? -6.555 -20.297 -3.393 1 96.75 181 MET A C 1
ATOM 1465 O O . MET A 1 181 ? -6.191 -20.328 -2.215 1 96.75 181 MET A O 1
ATOM 1469 N N . SER A 1 182 ? -6.766 -21.375 -4.121 1 96.81 182 SER A N 1
ATOM 1470 C CA . SER A 1 182 ? -6.676 -22.703 -3.529 1 96.81 182 SER A CA 1
ATOM 1471 C C . SER A 1 182 ? -5.246 -23.016 -3.113 1 96.81 182 SER A C 1
ATOM 1473 O O . SER A 1 182 ? -5.02 -23.594 -2.043 1 96.81 182 SER A O 1
ATOM 1475 N N . SER A 1 183 ? -4.344 -22.641 -3.955 1 97 183 SER A N 1
ATOM 1476 C CA . SER A 1 183 ? -2.941 -22.922 -3.67 1 97 183 SER A CA 1
ATOM 1477 C C . SER A 1 183 ? -2.465 -22.156 -2.441 1 97 183 SER A C 1
ATOM 1479 O O . SER A 1 183 ? -1.835 -22.734 -1.55 1 97 183 SER A O 1
ATOM 1481 N N . LEU A 1 184 ? -2.752 -20.859 -2.367 1 97 184 LEU A N 1
ATOM 1482 C CA . LEU A 1 184 ? -2.309 -20.047 -1.244 1 97 184 LEU A CA 1
ATOM 1483 C C . LEU A 1 184 ? -2.953 -20.516 0.057 1 97 184 LEU A C 1
ATOM 1485 O O . LEU A 1 184 ? -2.309 -20.516 1.107 1 97 184 LEU A O 1
ATOM 1489 N N . LYS A 1 185 ? -4.207 -20.891 -0.057 1 95.56 185 LYS A N 1
ATOM 1490 C CA . LYS A 1 185 ? -4.879 -21.406 1.127 1 95.56 185 LYS A CA 1
ATOM 1491 C C . LYS A 1 185 ? -4.184 -22.672 1.64 1 95.56 185 LYS A C 1
ATOM 1493 O O . LYS A 1 185 ? -3.924 -22.797 2.838 1 95.56 185 LYS A O 1
ATOM 1498 N N . TYR A 1 186 ? -3.918 -23.547 0.73 1 95.06 186 TYR A N 1
ATOM 1499 C CA . TYR A 1 186 ? -3.248 -24.797 1.102 1 95.06 186 TYR A CA 1
ATOM 1500 C C . TYR A 1 186 ? -1.881 -24.516 1.712 1 95.06 186 TYR A C 1
ATOM 1502 O O . TYR A 1 186 ? -1.535 -25.062 2.758 1 95.06 186 TYR A O 1
ATOM 1510 N N . ILE A 1 187 ? -1.108 -23.656 1.108 1 95.44 187 ILE A N 1
ATOM 1511 C CA . ILE A 1 187 ? 0.252 -23.344 1.528 1 95.44 187 ILE A CA 1
ATOM 1512 C C . ILE A 1 187 ? 0.227 -22.672 2.9 1 95.44 187 ILE A C 1
ATOM 1514 O O . ILE A 1 187 ? 1.049 -22.984 3.766 1 95.44 187 ILE A O 1
ATOM 1518 N N . SER A 1 188 ? -0.658 -21.734 3.047 1 94.69 188 SER A N 1
ATOM 1519 C CA . SER A 1 188 ? -0.787 -21.047 4.328 1 94.69 188 SER A CA 1
ATOM 1520 C C . SER A 1 188 ? -1.026 -22.031 5.461 1 94.69 188 SER A C 1
ATOM 1522 O O . SER A 1 188 ? -0.483 -21.875 6.559 1 94.69 188 SER A O 1
ATOM 1524 N N . ARG A 1 189 ? -1.756 -23.062 5.195 1 91.5 189 ARG A N 1
ATOM 1525 C CA . ARG A 1 189 ? -2.182 -24.016 6.219 1 91.5 189 ARG A CA 1
ATOM 1526 C C . ARG A 1 189 ? -1.127 -25.094 6.438 1 91.5 189 ARG A C 1
ATOM 1528 O O . ARG A 1 189 ? -0.865 -25.484 7.57 1 91.5 189 ARG A O 1
ATOM 1535 N N . TYR A 1 190 ? -0.497 -25.5 5.391 1 91.19 190 TYR A N 1
ATOM 1536 C CA . TYR A 1 190 ? 0.28 -26.734 5.504 1 91.19 190 TYR A CA 1
ATOM 1537 C C . TYR A 1 190 ? 1.768 -26.453 5.32 1 91.19 190 TYR A C 1
ATOM 1539 O O . TYR A 1 190 ? 2.6 -27.344 5.531 1 91.19 190 TYR A O 1
ATOM 1547 N N . CYS A 1 191 ? 2.096 -25.25 4.957 1 92 191 CYS A N 1
ATOM 1548 C CA . CYS A 1 191 ? 3.502 -24.875 4.828 1 92 191 CYS A CA 1
ATOM 1549 C C . CYS A 1 191 ? 3.773 -23.531 5.488 1 92 191 CYS A C 1
ATOM 1551 O O . CYS A 1 191 ? 4.348 -22.641 4.867 1 92 191 CYS A O 1
ATOM 1553 N N . PRO A 1 192 ? 3.398 -23.359 6.73 1 88.19 192 PRO A N 1
ATOM 1554 C CA . PRO A 1 192 ? 3.586 -22.078 7.402 1 88.19 192 PRO A CA 1
ATOM 1555 C C . PRO A 1 192 ? 5.059 -21.734 7.641 1 88.19 192 PRO A C 1
ATOM 1557 O O . PRO A 1 192 ? 5.391 -20.594 7.941 1 88.19 192 PRO A O 1
ATOM 1560 N N . ASN A 1 193 ? 5.941 -22.688 7.484 1 89.12 193 ASN A N 1
ATOM 1561 C CA . ASN A 1 193 ? 7.359 -22.484 7.766 1 89.12 193 ASN A CA 1
ATOM 1562 C C . ASN A 1 193 ? 8.094 -21.922 6.551 1 89.12 193 ASN A C 1
ATOM 1564 O O . ASN A 1 193 ? 9.289 -21.625 6.625 1 89.12 193 ASN A O 1
ATOM 1568 N N . ALA A 1 194 ? 7.457 -21.844 5.414 1 94.75 194 ALA A N 1
ATOM 1569 C CA . ALA A 1 194 ? 8.062 -21.125 4.297 1 94.75 194 ALA A CA 1
ATOM 1570 C C . ALA A 1 194 ? 8.133 -19.625 4.586 1 94.75 194 ALA A C 1
ATOM 1572 O O . ALA A 1 194 ? 7.137 -19.016 4.969 1 94.75 194 ALA A O 1
ATOM 1573 N N . ARG A 1 195 ? 9.242 -19.078 4.445 1 96.69 195 ARG A N 1
ATOM 1574 C CA . ARG A 1 195 ? 9.398 -17.656 4.73 1 96.69 195 ARG A CA 1
ATOM 1575 C C . ARG A 1 195 ? 8.773 -16.812 3.633 1 96.69 195 ARG A C 1
ATOM 1577 O O . ARG A 1 195 ? 8.133 -15.789 3.916 1 96.69 195 ARG A O 1
ATOM 1584 N N . PHE A 1 196 ? 9.062 -17.234 2.395 1 97.88 196 PHE A N 1
ATOM 1585 C CA . PHE A 1 196 ? 8.492 -16.547 1.236 1 97.88 196 PHE A CA 1
ATOM 1586 C C . PHE A 1 196 ? 7.812 -17.547 0.306 1 97.88 196 PHE A C 1
ATOM 1588 O O . PHE A 1 196 ? 8.102 -18.734 0.349 1 97.88 196 PHE A O 1
ATOM 1595 N N . VAL A 1 197 ? 6.898 -17.062 -0.476 1 98.25 197 VAL A N 1
ATOM 1596 C CA . VAL A 1 197 ? 6.223 -17.812 -1.532 1 98.25 197 VAL A CA 1
ATOM 1597 C C . VAL A 1 197 ? 6.301 -17.031 -2.844 1 98.25 197 VAL A C 1
ATOM 1599 O O . VAL A 1 197 ? 6.047 -15.82 -2.875 1 98.25 197 VAL A O 1
ATOM 1602 N N . MET A 1 198 ? 6.727 -17.641 -3.865 1 98.62 198 MET A N 1
ATOM 1603 C CA . MET A 1 198 ? 6.703 -17.047 -5.195 1 98.62 198 MET A CA 1
ATOM 1604 C C . MET A 1 198 ? 5.723 -17.766 -6.105 1 98.62 198 MET A C 1
ATOM 1606 O O . MET A 1 198 ? 5.875 -18.969 -6.363 1 98.62 198 MET A O 1
ATOM 1610 N N . ILE A 1 199 ? 4.695 -17.094 -6.523 1 98.69 199 ILE A N 1
ATOM 1611 C CA . ILE A 1 199 ? 3.811 -17.609 -7.566 1 98.69 199 ILE A CA 1
ATOM 1612 C C . ILE A 1 199 ? 4.391 -17.281 -8.938 1 98.69 199 ILE A C 1
ATOM 1614 O O . ILE A 1 199 ? 4.746 -16.141 -9.219 1 98.69 199 ILE A O 1
ATOM 1618 N N . VAL A 1 200 ? 4.48 -18.281 -9.773 1 98.56 200 VAL A N 1
ATOM 1619 C CA . VAL A 1 200 ? 5.129 -18.062 -11.062 1 98.56 200 VAL A CA 1
ATOM 1620 C C . VAL A 1 200 ? 4.441 -18.906 -12.133 1 98.56 200 VAL A C 1
ATOM 1622 O O . VAL A 1 200 ? 4.02 -20.031 -11.875 1 98.56 200 VAL A O 1
ATOM 1625 N N . ASP A 1 201 ? 4.27 -18.344 -13.336 1 98 201 ASP A N 1
ATOM 1626 C CA . ASP A 1 201 ? 3.746 -19.094 -14.469 1 98 201 ASP A CA 1
ATOM 1627 C C . ASP A 1 201 ? 4.789 -20.062 -15.008 1 98 201 ASP A C 1
ATOM 1629 O O . ASP A 1 201 ? 5.992 -19.812 -14.906 1 98 201 ASP A O 1
ATOM 1633 N N . GLU A 1 202 ? 4.336 -21.078 -15.633 1 98.25 202 GLU A N 1
ATOM 1634 C CA . GLU A 1 202 ? 5.23 -22.125 -16.094 1 98.25 202 GLU A CA 1
ATOM 1635 C C . GLU A 1 202 ? 6.09 -21.672 -17.266 1 98.25 202 GLU A C 1
ATOM 1637 O O . GLU A 1 202 ? 7.055 -22.328 -17.641 1 98.25 202 GLU A O 1
ATOM 1642 N N . ASP A 1 203 ? 5.75 -20.5 -17.891 1 98.19 203 ASP A N 1
ATOM 1643 C CA . ASP A 1 203 ? 6.531 -20.031 -19.031 1 98.19 203 ASP A CA 1
ATOM 1644 C C . ASP A 1 203 ? 7.488 -18.922 -18.609 1 98.19 203 ASP A C 1
ATOM 1646 O O . ASP A 1 203 ? 7.895 -18.094 -19.438 1 98.19 203 ASP A O 1
ATOM 1650 N N . PHE A 1 204 ? 7.801 -18.797 -17.375 1 98.5 204 PHE A N 1
ATOM 1651 C CA . PHE A 1 204 ? 8.828 -17.891 -16.875 1 98.5 204 PHE A CA 1
ATOM 1652 C C . PHE A 1 204 ? 10.125 -18.625 -16.609 1 98.5 204 PHE A C 1
ATOM 1654 O O . PHE A 1 204 ? 10.125 -19.719 -16.031 1 98.5 204 PHE A O 1
ATOM 1661 N N . LEU A 1 205 ? 11.234 -18.094 -17.047 1 98.25 205 LEU A N 1
ATOM 1662 C CA . LEU A 1 205 ? 12.57 -18.484 -16.609 1 98.25 205 LEU A CA 1
ATOM 1663 C C . LEU A 1 205 ? 12.969 -17.719 -15.352 1 98.25 205 LEU A C 1
ATOM 1665 O O . LEU A 1 205 ? 12.93 -16.484 -15.328 1 98.25 205 LEU A O 1
ATOM 1669 N N . VAL A 1 206 ? 13.367 -18.422 -14.344 1 97.81 206 VAL A N 1
ATOM 1670 C CA . VAL A 1 206 ? 13.641 -17.797 -13.055 1 97.81 206 VAL A CA 1
ATOM 1671 C C . VAL A 1 206 ? 15.141 -17.844 -12.758 1 97.81 206 VAL A C 1
ATOM 1673 O O . VAL A 1 206 ? 15.766 -18.891 -12.898 1 97.81 206 VAL A O 1
ATOM 1676 N N . ASN A 1 207 ? 15.742 -16.719 -12.469 1 96.75 207 ASN A N 1
ATOM 1677 C CA . ASN A 1 207 ? 17.094 -16.625 -11.93 1 96.75 207 ASN A CA 1
ATOM 1678 C C . ASN A 1 207 ? 17.109 -16.766 -10.414 1 96.75 207 ASN A C 1
ATOM 1680 O O . ASN A 1 207 ? 17.016 -15.766 -9.695 1 96.75 207 ASN A O 1
ATOM 1684 N N . VAL A 1 208 ? 17.297 -17.984 -9.992 1 95.81 208 VAL A N 1
ATOM 1685 C CA . VAL A 1 208 ? 17.109 -18.312 -8.578 1 95.81 208 VAL A CA 1
ATOM 1686 C C . VAL A 1 208 ? 18.094 -17.516 -7.727 1 95.81 208 VAL A C 1
ATOM 1688 O O . VAL A 1 208 ? 17.781 -17.156 -6.59 1 95.81 208 VAL A O 1
ATOM 1691 N N . LYS A 1 209 ? 19.281 -17.25 -8.164 1 94.69 209 LYS A N 1
ATOM 1692 C CA . LYS A 1 209 ? 20.266 -16.453 -7.43 1 94.69 209 LYS A CA 1
ATOM 1693 C C . LYS A 1 209 ? 19.719 -15.062 -7.113 1 94.69 209 LYS A C 1
ATOM 1695 O O . LYS A 1 209 ? 19.812 -14.602 -5.973 1 94.69 209 LYS A O 1
ATOM 1700 N N . ASN A 1 210 ? 19.172 -14.453 -8.117 1 96.5 210 ASN A N 1
ATOM 1701 C CA . ASN A 1 210 ? 18.641 -13.102 -7.93 1 96.5 210 ASN A CA 1
ATOM 1702 C C . ASN A 1 210 ? 17.359 -13.117 -7.094 1 96.5 210 ASN A C 1
ATOM 1704 O O . ASN A 1 210 ? 17.094 -12.172 -6.355 1 96.5 210 ASN A O 1
ATOM 1708 N N . VAL A 1 211 ? 16.547 -14.203 -7.211 1 97.56 211 VAL A N 1
ATOM 1709 C CA . VAL A 1 211 ? 15.391 -14.352 -6.336 1 97.56 211 VAL A CA 1
ATOM 1710 C C . VAL A 1 211 ? 15.852 -14.391 -4.879 1 97.56 211 VAL A C 1
ATOM 1712 O O . VAL A 1 211 ? 15.312 -13.672 -4.031 1 97.56 211 VAL A O 1
ATOM 1715 N N . ILE A 1 212 ? 16.859 -15.203 -4.621 1 95.69 212 ILE A N 1
ATOM 1716 C CA . ILE A 1 212 ? 17.359 -15.375 -3.262 1 95.69 212 ILE A CA 1
ATOM 1717 C C . ILE A 1 212 ? 17.938 -14.055 -2.758 1 95.69 212 ILE A C 1
ATOM 1719 O O . ILE A 1 212 ? 17.688 -13.656 -1.617 1 95.69 212 ILE A O 1
ATOM 1723 N N . ARG A 1 213 ? 18.688 -13.359 -3.568 1 95.31 213 ARG A N 1
ATOM 1724 C CA . ARG A 1 213 ? 19.219 -12.055 -3.199 1 95.31 213 ARG A CA 1
ATOM 1725 C C . ARG A 1 213 ? 18.078 -11.094 -2.842 1 95.31 213 ARG A C 1
ATOM 1727 O O . ARG A 1 213 ? 18.188 -10.328 -1.884 1 95.31 213 ARG A O 1
ATOM 1734 N N . THR A 1 214 ? 17.016 -11.109 -3.613 1 96.81 214 THR A N 1
ATOM 1735 C CA . THR A 1 214 ? 15.875 -10.234 -3.4 1 96.81 214 THR A CA 1
ATOM 1736 C C . THR A 1 214 ? 15.258 -10.477 -2.027 1 96.81 214 THR A C 1
ATOM 1738 O O . THR A 1 214 ? 15.031 -9.539 -1.264 1 96.81 214 THR A O 1
ATOM 1741 N N . ILE A 1 215 ? 15.031 -11.719 -1.662 1 96.94 215 ILE A N 1
ATOM 1742 C CA . ILE A 1 215 ? 14.328 -12 -0.416 1 96.94 215 ILE A CA 1
ATOM 1743 C C . ILE A 1 215 ? 15.266 -11.789 0.768 1 96.94 215 ILE A C 1
ATOM 1745 O O . ILE A 1 215 ? 14.828 -11.43 1.862 1 96.94 215 ILE A O 1
ATOM 1749 N N . GLN A 1 216 ? 16.531 -11.992 0.593 1 95.06 216 GLN A N 1
ATOM 1750 C CA . GLN A 1 216 ? 17.5 -11.781 1.662 1 95.06 216 GLN A CA 1
ATOM 1751 C C . GLN A 1 216 ? 17.625 -10.297 2.002 1 95.06 216 GLN A C 1
ATOM 1753 O O . GLN A 1 216 ? 18.031 -9.938 3.109 1 95.06 216 GLN A O 1
ATOM 1758 N N . SER A 1 217 ? 17.25 -9.469 1.083 1 94.81 217 SER A N 1
ATOM 1759 C CA . SER A 1 217 ? 17.344 -8.023 1.296 1 94.81 217 SER A CA 1
ATOM 1760 C C . SER A 1 217 ? 16.125 -7.488 2.025 1 94.81 217 SER A C 1
ATOM 1762 O O . SER A 1 217 ? 16.078 -6.32 2.414 1 94.81 217 SER A O 1
ATOM 1764 N N . VAL A 1 218 ? 15.125 -8.273 2.209 1 97.12 218 VAL A N 1
ATOM 1765 C CA . VAL A 1 218 ? 13.898 -7.844 2.879 1 97.12 218 VAL A CA 1
ATOM 1766 C C . VAL A 1 218 ? 14.141 -7.746 4.383 1 97.12 218 VAL A C 1
ATOM 1768 O O . VAL A 1 218 ? 14.539 -8.727 5.02 1 97.12 218 VAL A O 1
ATOM 1771 N N . THR A 1 219 ? 13.922 -6.547 4.98 1 96.62 219 THR A N 1
ATOM 1772 C CA . THR A 1 219 ? 14.125 -6.332 6.41 1 96.62 219 THR A CA 1
ATOM 1773 C C . THR A 1 219 ? 13 -6.965 7.223 1 96.62 219 THR A C 1
ATOM 1775 O O . THR A 1 219 ? 11.953 -7.32 6.672 1 96.62 219 THR A O 1
ATOM 1778 N N . ASN A 1 220 ? 13.195 -7.125 8.461 1 95.12 220 ASN A N 1
ATOM 1779 C CA . ASN A 1 220 ? 12.18 -7.695 9.336 1 95.12 220 ASN A CA 1
ATOM 1780 C C . ASN A 1 220 ? 10.906 -6.855 9.328 1 95.12 220 ASN A C 1
ATOM 1782 O O . ASN A 1 220 ? 9.797 -7.398 9.312 1 95.12 220 ASN A O 1
ATOM 1786 N N . LEU A 1 221 ? 11.078 -5.566 9.367 1 94.12 221 LEU A N 1
ATOM 1787 C CA . LEU A 1 221 ? 9.922 -4.672 9.367 1 94.12 221 LEU A CA 1
ATOM 1788 C C . LEU A 1 221 ? 9.148 -4.781 8.055 1 94.12 221 LEU A C 1
ATOM 1790 O O . LEU A 1 221 ? 7.914 -4.852 8.062 1 94.12 221 LEU A O 1
ATOM 1794 N N . GLU A 1 222 ? 9.867 -4.848 6.98 1 96 222 GLU A N 1
ATOM 1795 C CA . GLU A 1 222 ? 9.273 -4.945 5.652 1 96 222 GLU A CA 1
ATOM 1796 C C . GLU A 1 222 ? 8.602 -6.301 5.445 1 96 222 GLU A C 1
ATOM 1798 O O . GLU A 1 222 ? 7.59 -6.398 4.754 1 96 222 GLU A O 1
ATOM 1803 N N . TYR A 1 223 ? 9.133 -7.309 6.086 1 97.5 223 TYR A N 1
ATOM 1804 C CA . TYR A 1 223 ? 8.703 -8.695 5.922 1 97.5 223 TYR A CA 1
ATOM 1805 C C . TYR A 1 223 ? 7.219 -8.844 6.25 1 97.5 223 TYR A C 1
ATOM 1807 O O . TYR A 1 223 ? 6.523 -9.656 5.637 1 97.5 223 TYR A O 1
ATOM 1815 N N . GLN A 1 224 ? 6.703 -8.031 7.082 1 96.62 224 GLN A N 1
ATOM 1816 C CA . GLN A 1 224 ? 5.34 -8.18 7.586 1 96.62 224 GLN A CA 1
ATOM 1817 C C . GLN A 1 224 ? 4.316 -7.871 6.5 1 96.62 224 GLN A C 1
ATOM 1819 O O . GLN A 1 224 ? 3.172 -8.328 6.566 1 96.62 224 GLN A O 1
ATOM 1824 N N . THR A 1 225 ? 4.723 -7.109 5.512 1 97.81 225 THR A N 1
ATOM 1825 C CA . THR A 1 225 ? 3.791 -6.707 4.461 1 97.81 225 THR A CA 1
ATOM 1826 C C . THR A 1 225 ? 4.453 -6.789 3.09 1 97.81 225 THR A C 1
ATOM 1828 O O . THR A 1 225 ? 4.148 -5.996 2.197 1 97.81 225 THR A O 1
ATOM 1831 N N . TYR A 1 226 ? 5.375 -7.703 2.92 1 98.38 226 TYR A N 1
ATOM 1832 C CA . TYR A 1 226 ? 6.195 -7.699 1.712 1 98.38 226 TYR A CA 1
ATOM 1833 C C . TYR A 1 226 ? 5.496 -8.438 0.577 1 98.38 226 TYR A C 1
ATOM 1835 O O . TYR A 1 226 ? 5.109 -9.602 0.727 1 98.38 226 TYR A O 1
ATOM 1843 N N . VAL A 1 227 ? 5.324 -7.816 -0.501 1 98.75 227 VAL A N 1
ATOM 1844 C CA . VAL A 1 227 ? 4.902 -8.344 -1.795 1 98.75 227 VAL A CA 1
ATOM 1845 C C . VAL A 1 227 ? 5.617 -7.598 -2.916 1 98.75 227 VAL A C 1
ATOM 1847 O O . VAL A 1 227 ? 5.805 -6.379 -2.84 1 98.75 227 VAL A O 1
ATOM 1850 N N . SER A 1 228 ? 6.051 -8.305 -3.916 1 98.56 228 SER A N 1
ATOM 1851 C CA . SER A 1 228 ? 6.781 -7.645 -4.996 1 98.56 228 SER A CA 1
ATOM 1852 C C . SER A 1 228 ? 6.559 -8.359 -6.328 1 98.56 228 SER A C 1
ATOM 1854 O O . SER A 1 228 ? 6.121 -9.508 -6.355 1 98.56 228 SER A O 1
ATOM 1856 N N . GLY A 1 229 ? 6.789 -7.73 -7.383 1 98.25 229 GLY A N 1
ATOM 1857 C CA . GLY A 1 229 ? 6.672 -8.188 -8.758 1 98.25 229 GLY A CA 1
ATOM 1858 C C . GLY A 1 229 ? 6.836 -7.066 -9.773 1 98.25 229 GLY A C 1
ATOM 1859 O O . GLY A 1 229 ? 7.406 -6.02 -9.461 1 98.25 229 GLY A O 1
ATOM 1860 N N . HIS A 1 230 ? 6.535 -7.379 -10.977 1 97.38 230 HIS A N 1
ATOM 1861 C CA . HIS A 1 230 ? 6.375 -6.305 -11.953 1 97.38 230 HIS A CA 1
ATOM 1862 C C . HIS A 1 230 ? 5.035 -5.594 -11.773 1 97.38 230 HIS A C 1
ATOM 1864 O O . HIS A 1 230 ? 3.986 -6.145 -12.109 1 97.38 230 HIS A O 1
ATOM 1870 N N . VAL A 1 231 ? 5.062 -4.32 -11.305 1 96.44 231 VAL A N 1
ATOM 1871 C CA . VAL A 1 231 ? 3.844 -3.666 -10.844 1 96.44 231 VAL A CA 1
ATOM 1872 C C . VAL A 1 231 ? 3.322 -2.727 -11.93 1 96.44 231 VAL A C 1
ATOM 1874 O O . VAL A 1 231 ? 4.082 -1.925 -12.484 1 96.44 231 VAL A O 1
ATOM 1877 N N . TYR A 1 232 ? 2.016 -2.898 -12.258 1 91.31 232 TYR A N 1
ATOM 1878 C CA . TYR A 1 232 ? 1.267 -1.911 -13.023 1 91.31 232 TYR A CA 1
ATOM 1879 C C . TYR A 1 232 ? 0.48 -0.985 -12.109 1 91.31 232 TYR A C 1
ATOM 1881 O O . TYR A 1 232 ? -0.254 -1.447 -11.227 1 91.31 232 TYR A O 1
ATOM 1889 N N . ASP A 1 233 ? 0.523 0.298 -12.188 1 86.44 233 ASP A N 1
ATOM 1890 C CA . ASP A 1 233 ? -0.09 1.248 -11.266 1 86.44 233 ASP A CA 1
ATOM 1891 C C . ASP A 1 233 ? -1.416 1.769 -11.812 1 86.44 233 ASP A C 1
ATOM 1893 O O . ASP A 1 233 ? -2.34 2.055 -11.047 1 86.44 233 ASP A O 1
ATOM 1897 N N . HIS A 1 234 ? -1.578 2.037 -13.023 1 80.5 234 HIS A N 1
ATOM 1898 C CA . HIS A 1 234 ? -2.752 2.713 -13.57 1 80.5 234 HIS A CA 1
ATOM 1899 C C . HIS A 1 234 ? -3.26 2.014 -14.828 1 80.5 234 HIS A C 1
ATOM 1901 O O . HIS A 1 234 ? -3.539 2.666 -15.836 1 80.5 234 HIS A O 1
ATOM 1907 N N . MET A 1 235 ? -3.451 0.74 -14.594 1 82.75 235 MET A N 1
ATOM 1908 C CA . MET A 1 235 ? -3.924 0.009 -15.766 1 82.75 235 MET A CA 1
ATOM 1909 C C . MET A 1 235 ? -5.438 0.124 -15.898 1 82.75 235 MET A C 1
ATOM 1911 O O . MET A 1 235 ? -6.164 0.042 -14.906 1 82.75 235 MET A O 1
ATOM 1915 N N . LYS A 1 236 ? -5.844 0.411 -17.078 1 83.56 236 LYS A N 1
ATOM 1916 C CA . LYS A 1 236 ? -7.273 0.478 -17.375 1 83.56 236 LYS A CA 1
ATOM 1917 C C . LYS A 1 236 ? -7.805 -0.876 -17.844 1 83.56 236 LYS A C 1
ATOM 1919 O O . LYS A 1 236 ? -7.129 -1.595 -18.578 1 83.56 236 LYS A O 1
ATOM 1924 N N . PRO A 1 237 ? -9.008 -1.207 -17.391 1 85.62 237 PRO A N 1
ATOM 1925 C CA . PRO A 1 237 ? -9.617 -2.447 -17.891 1 85.62 237 PRO A CA 1
ATOM 1926 C C . PRO A 1 237 ? -9.812 -2.447 -19.406 1 85.62 237 PRO A C 1
ATOM 1928 O O . PRO A 1 237 ? -10.133 -1.408 -19.984 1 85.62 237 PRO A O 1
ATOM 1931 N N . MET A 1 238 ? -9.578 -3.607 -19.984 1 77.5 238 MET A N 1
ATOM 1932 C CA . MET A 1 238 ? -9.82 -3.768 -21.406 1 77.5 238 MET A CA 1
ATOM 1933 C C . MET A 1 238 ? -11.32 -3.805 -21.703 1 77.5 238 MET A C 1
ATOM 1935 O O . MET A 1 238 ? -12.039 -4.664 -21.188 1 77.5 238 MET A O 1
ATOM 1939 N N . ARG A 1 239 ? -11.773 -2.877 -22.531 1 82.75 239 ARG A N 1
ATOM 1940 C CA . ARG A 1 239 ? -13.211 -2.758 -22.781 1 82.75 239 ARG A CA 1
ATOM 1941 C C . ARG A 1 239 ? -13.555 -3.178 -24.203 1 82.75 239 ARG A C 1
ATOM 1943 O O . ARG A 1 239 ? -14.719 -3.139 -24.609 1 82.75 239 ARG A O 1
ATOM 1950 N N . ILE A 1 240 ? -12.492 -3.555 -24.891 1 72.38 240 ILE A N 1
ATOM 1951 C CA . ILE A 1 240 ? -12.711 -4.051 -26.25 1 72.38 240 ILE A CA 1
ATOM 1952 C C . ILE A 1 240 ? -13.164 -5.512 -26.203 1 72.38 240 ILE A C 1
ATOM 1954 O O . ILE A 1 240 ? -12.461 -6.363 -25.641 1 72.38 240 ILE A O 1
ATOM 1958 N N . LEU A 1 241 ? -14.164 -5.832 -26.797 1 74.19 241 LEU A N 1
ATOM 1959 C CA . LEU A 1 241 ? -14.867 -7.105 -26.672 1 74.19 241 LEU A CA 1
ATOM 1960 C C . LEU A 1 241 ? -13.969 -8.266 -27.078 1 74.19 241 LEU A C 1
ATOM 1962 O O . LEU A 1 241 ? -14.07 -9.359 -26.531 1 74.19 241 LEU A O 1
ATOM 1966 N N . TRP A 1 242 ? -13.062 -8.07 -27.938 1 73.69 242 TRP A N 1
ATOM 1967 C CA . TRP A 1 242 ? -12.258 -9.18 -28.422 1 73.69 242 TRP A CA 1
ATOM 1968 C C . TRP A 1 242 ? -10.906 -9.227 -27.719 1 73.69 242 TRP A C 1
ATOM 1970 O O . TRP A 1 242 ? -10.047 -10.047 -28.062 1 73.69 242 TRP A O 1
ATOM 1980 N N . GLY A 1 243 ? -10.781 -8.461 -26.781 1 74.69 243 GLY A N 1
ATOM 1981 C CA . GLY A 1 243 ? -9.547 -8.453 -26.016 1 74.69 243 GLY A CA 1
ATOM 1982 C C . GLY A 1 243 ? -9.445 -9.602 -25.031 1 74.69 243 GLY A C 1
ATOM 1983 O O . GLY A 1 243 ? -10.445 -10.016 -24.438 1 74.69 243 GLY A O 1
ATOM 1984 N N . LYS A 1 244 ? -8.258 -10.18 -24.859 1 70.12 244 LYS A N 1
ATOM 1985 C CA . LYS A 1 244 ? -7.992 -11.312 -23.984 1 70.12 244 LYS A CA 1
ATOM 1986 C C . LYS A 1 244 ? -8.477 -11.039 -22.562 1 70.12 244 LYS A C 1
ATOM 1988 O O . LYS A 1 244 ? -9.016 -11.938 -21.906 1 70.12 244 LYS A O 1
ATOM 1993 N N . TRP A 1 245 ? -8.375 -9.789 -22.219 1 78.62 245 TRP A N 1
ATOM 1994 C CA . TRP A 1 245 ? -8.703 -9.438 -20.844 1 78.62 245 TRP A CA 1
ATOM 1995 C C . TRP A 1 245 ? -9.953 -8.57 -20.781 1 78.62 245 TRP A C 1
ATOM 1997 O O . TRP A 1 245 ? -10.047 -7.66 -19.953 1 78.62 245 TRP A O 1
ATOM 2007 N N . TYR A 1 246 ? -10.773 -8.852 -21.625 1 79.81 246 TYR A N 1
ATOM 2008 C CA . TYR A 1 246 ? -12 -8.07 -21.672 1 79.81 246 TYR A CA 1
ATOM 2009 C C . TYR A 1 246 ? -12.773 -8.164 -20.359 1 79.81 246 TYR A C 1
ATOM 2011 O O . TYR A 1 246 ? -12.93 -9.258 -19.812 1 79.81 246 TYR A O 1
ATOM 2019 N N . ILE A 1 247 ? -13.234 -7.016 -19.875 1 84 247 ILE A N 1
ATOM 2020 C CA . ILE A 1 247 ? -14.133 -6.941 -18.719 1 84 247 ILE A CA 1
ATOM 2021 C C . ILE A 1 247 ? -15.172 -5.844 -18.953 1 84 247 ILE A C 1
ATOM 2023 O O . ILE A 1 247 ? -14.82 -4.703 -19.25 1 84 247 ILE A O 1
ATOM 2027 N N . SER A 1 248 ? -16.469 -6.156 -18.781 1 79.62 248 SER A N 1
ATOM 2028 C CA . SER A 1 248 ? -17.547 -5.215 -19.047 1 79.62 248 SER A CA 1
ATOM 2029 C C . SER A 1 248 ? -17.703 -4.211 -17.922 1 79.62 248 SER A C 1
ATOM 2031 O O . SER A 1 248 ? -17.281 -4.469 -16.797 1 79.62 248 SER A O 1
ATOM 2033 N N . TYR A 1 249 ? -18.328 -3.094 -18.219 1 80.94 249 TYR A N 1
ATOM 2034 C CA . TYR A 1 249 ? -18.625 -2.092 -17.203 1 80.94 249 TYR A CA 1
ATOM 2035 C C . TYR A 1 249 ? -19.641 -2.619 -16.203 1 80.94 249 TYR A C 1
ATOM 2037 O O . TYR A 1 249 ? -19.641 -2.199 -15.039 1 80.94 249 TYR A O 1
ATOM 2045 N N . LEU A 1 250 ? -20.406 -3.518 -16.578 1 76.25 250 LEU A N 1
ATOM 2046 C CA . LEU A 1 250 ? -21.391 -4.117 -15.68 1 76.25 250 LEU A CA 1
ATOM 2047 C C . LEU A 1 250 ? -20.703 -4.941 -14.602 1 76.25 250 LEU A C 1
ATOM 2049 O O . LEU A 1 250 ? -21.078 -4.871 -13.422 1 76.25 250 LEU A O 1
ATOM 2053 N N . SER A 1 251 ? -19.719 -5.637 -15.023 1 81.12 251 SER A N 1
ATOM 2054 C CA . SER A 1 251 ? -19.016 -6.508 -14.086 1 81.12 251 SER A CA 1
ATOM 2055 C C . SER A 1 251 ? -17.984 -5.73 -13.273 1 81.12 251 SER A C 1
ATOM 2057 O O . SER A 1 251 ? -17.688 -6.098 -12.141 1 81.12 251 SER A O 1
ATOM 2059 N N . TYR A 1 252 ? -17.547 -4.75 -13.891 1 87.81 252 TYR A N 1
ATOM 2060 C CA . TYR A 1 252 ? -16.516 -3.932 -13.266 1 87.81 252 TYR A CA 1
ATOM 2061 C C . TYR A 1 252 ? -16.703 -2.459 -13.602 1 87.81 252 TYR A C 1
ATOM 2063 O O . TYR A 1 252 ? -16.062 -1.938 -14.516 1 87.81 252 TYR A O 1
ATOM 2071 N N . PRO A 1 253 ? -17.422 -1.754 -12.781 1 84.38 253 PRO A N 1
ATOM 2072 C CA . PRO A 1 253 ? -17.828 -0.387 -13.125 1 84.38 253 PRO A CA 1
ATOM 2073 C C . PRO A 1 253 ? -16.766 0.65 -12.727 1 84.38 253 PRO A C 1
ATOM 2075 O O . PRO A 1 253 ? -17.125 1.771 -12.344 1 84.38 253 PRO A O 1
ATOM 2078 N N . PHE A 1 254 ? -15.547 0.265 -12.734 1 85.88 254 PHE A N 1
ATOM 2079 C CA . PHE A 1 254 ? -14.469 1.179 -12.391 1 85.88 254 PHE A CA 1
ATOM 2080 C C . PHE A 1 254 ? -13.578 1.442 -13.594 1 85.88 254 PHE A C 1
ATOM 2082 O O . PHE A 1 254 ? -13.547 0.646 -14.539 1 85.88 254 PHE A O 1
ATOM 2089 N N . SER A 1 255 ? -12.828 2.57 -13.555 1 85.12 255 SER A N 1
ATOM 2090 C CA . SER A 1 255 ? -12.086 3 -14.742 1 85.12 255 SER A CA 1
ATOM 2091 C C . SER A 1 255 ? -10.648 2.506 -14.695 1 85.12 255 SER A C 1
ATOM 2093 O O . SER A 1 255 ? -9.945 2.541 -15.711 1 85.12 255 SER A O 1
ATOM 2095 N N . THR A 1 256 ? -10.203 2.111 -13.555 1 88.31 256 THR A N 1
ATOM 2096 C CA . THR A 1 256 ? -8.836 1.639 -13.422 1 88.31 256 THR A CA 1
ATOM 2097 C C . THR A 1 256 ? -8.758 0.449 -12.469 1 88.31 256 THR A C 1
ATOM 2099 O O . THR A 1 256 ? -9.695 0.203 -11.703 1 88.31 256 THR A O 1
ATOM 2102 N N . PHE A 1 257 ? -7.754 -0.34 -12.648 1 91.5 257 PHE A N 1
ATOM 2103 C CA . PHE A 1 257 ? -7.402 -1.345 -11.648 1 91.5 257 PHE A CA 1
ATOM 2104 C C . PHE A 1 257 ? -6.562 -0.729 -10.539 1 91.5 257 PHE A C 1
ATOM 2106 O O . PHE A 1 257 ? -5.996 0.351 -10.703 1 91.5 257 PHE A O 1
ATOM 2113 N N . PRO A 1 258 ? -6.602 -1.338 -9.375 1 93.38 258 PRO A N 1
ATOM 2114 C CA . PRO A 1 258 ? -5.594 -0.941 -8.391 1 93.38 258 PRO A CA 1
ATOM 2115 C C . PRO A 1 258 ? -4.176 -1.312 -8.812 1 93.38 258 PRO A C 1
ATOM 2117 O O . PRO A 1 258 ? -3.988 -2.041 -9.789 1 93.38 258 PRO A O 1
ATOM 2120 N N . PRO A 1 259 ? -3.129 -0.714 -8.156 1 93.31 259 PRO A N 1
ATOM 2121 C CA . PRO A 1 259 ? -1.79 -1.258 -8.398 1 93.31 259 PRO A CA 1
ATOM 2122 C C . PRO A 1 259 ? -1.704 -2.758 -8.125 1 93.31 259 PRO A C 1
ATOM 2124 O O . PRO A 1 259 ? -2.277 -3.246 -7.148 1 93.31 259 PRO A O 1
ATOM 2127 N N . TYR A 1 260 ? -1.114 -3.465 -9.039 1 95.75 260 TYR A N 1
ATOM 2128 C CA . TYR A 1 260 ? -0.985 -4.906 -8.867 1 95.75 260 TYR A CA 1
ATOM 2129 C C . TYR A 1 260 ? 0.295 -5.422 -9.508 1 95.75 260 TYR A C 1
ATOM 2131 O O . TYR A 1 260 ? 0.782 -4.848 -10.484 1 95.75 260 TYR A O 1
ATOM 2139 N N . ALA A 1 261 ? 0.867 -6.414 -8.891 1 97.06 261 ALA A N 1
ATOM 2140 C CA . ALA A 1 261 ? 1.971 -7.156 -9.5 1 97.06 261 ALA A CA 1
ATOM 2141 C C . ALA A 1 261 ? 1.458 -8.164 -10.531 1 97.06 261 ALA A C 1
ATOM 2143 O O . ALA A 1 261 ? 0.501 -8.891 -10.266 1 97.06 261 ALA A O 1
ATOM 2144 N N . THR A 1 262 ? 2.1 -8.227 -11.602 1 94.81 262 THR A N 1
ATOM 2145 C CA . THR A 1 262 ? 1.649 -9.102 -12.68 1 94.81 262 THR A CA 1
ATOM 2146 C C . THR A 1 262 ? 1.726 -10.562 -12.25 1 94.81 262 THR A C 1
ATOM 2148 O O . THR A 1 262 ? 2.668 -10.969 -11.562 1 94.81 262 THR A O 1
ATOM 2151 N N . GLY A 1 263 ? 0.771 -11.344 -12.711 1 92.81 263 GLY A N 1
ATOM 2152 C CA . GLY A 1 263 ? 0.458 -12.648 -12.156 1 92.81 263 GLY A CA 1
ATOM 2153 C C . GLY A 1 263 ? 1.487 -13.711 -12.508 1 92.81 263 GLY A C 1
ATOM 2154 O O . GLY A 1 263 ? 1.526 -14.773 -11.883 1 92.81 263 GLY A O 1
ATOM 2155 N N . GLY A 1 264 ? 2.342 -13.391 -13.414 1 94.75 264 GLY A N 1
ATOM 2156 C CA . GLY A 1 264 ? 3.283 -14.406 -13.867 1 94.75 264 GLY A CA 1
ATOM 2157 C C . GLY A 1 264 ? 4.473 -14.57 -12.938 1 94.75 264 GLY A C 1
ATOM 2158 O O . GLY A 1 264 ? 5.203 -15.562 -13.031 1 94.75 264 GLY A O 1
ATOM 2159 N N . SER A 1 265 ? 4.703 -13.633 -12.094 1 97.88 265 SER A N 1
ATOM 2160 C CA . SER A 1 265 ? 5.844 -13.664 -11.18 1 97.88 265 SER A CA 1
ATOM 2161 C C . SER A 1 265 ? 5.637 -12.719 -10 1 97.88 265 SER A C 1
ATOM 2163 O O . SER A 1 265 ? 5.922 -11.523 -10.102 1 97.88 265 SER A O 1
ATOM 2165 N N . ILE A 1 266 ? 5.195 -13.25 -8.898 1 98.75 266 ILE A N 1
ATOM 2166 C CA . ILE A 1 266 ? 4.938 -12.453 -7.707 1 98.75 266 ILE A CA 1
ATOM 2167 C C . ILE A 1 266 ? 5.598 -13.109 -6.496 1 98.75 266 ILE A C 1
ATOM 2169 O O . ILE A 1 266 ? 5.488 -14.32 -6.305 1 98.75 266 ILE A O 1
ATOM 2173 N N . ILE A 1 267 ? 6.285 -12.367 -5.66 1 98.81 267 ILE A N 1
ATOM 2174 C CA . ILE A 1 267 ? 6.891 -12.852 -4.422 1 98.81 267 ILE A CA 1
ATOM 2175 C C . ILE A 1 267 ? 6.121 -12.297 -3.223 1 98.81 267 ILE A C 1
ATOM 2177 O O . ILE A 1 267 ? 5.887 -11.086 -3.131 1 98.81 267 ILE A O 1
ATOM 2181 N N . PHE A 1 268 ? 5.723 -13.164 -2.365 1 98.62 268 PHE A N 1
ATOM 2182 C CA . PHE A 1 268 ? 5.031 -12.82 -1.13 1 98.62 268 PHE A CA 1
ATOM 2183 C C . PHE A 1 268 ? 5.84 -13.258 0.085 1 98.62 268 PHE A C 1
ATOM 2185 O O . PHE A 1 268 ? 6.422 -14.344 0.088 1 98.62 268 PHE A O 1
ATOM 2192 N N . SER A 1 269 ? 5.828 -12.414 1.128 1 98.56 269 SER A N 1
ATOM 2193 C CA . SER A 1 269 ? 6.164 -12.953 2.439 1 98.56 269 SER A CA 1
ATOM 2194 C C . SER A 1 269 ? 5.031 -13.82 2.99 1 98.56 269 SER A C 1
ATOM 2196 O O . SER A 1 269 ? 3.875 -13.664 2.596 1 98.56 269 SER A O 1
ATOM 2198 N N . MET A 1 270 ? 5.328 -14.727 3.863 1 97.5 270 MET A N 1
ATOM 2199 C CA . MET A 1 270 ? 4.312 -15.609 4.426 1 97.5 270 MET A CA 1
ATOM 2200 C C . MET A 1 270 ? 3.262 -14.82 5.191 1 97.5 270 MET A C 1
ATOM 2202 O O . MET A 1 270 ? 2.07 -15.125 5.113 1 97.5 270 MET A O 1
ATOM 2206 N N . PRO A 1 271 ? 3.658 -13.781 5.965 1 97.94 271 PRO A N 1
ATOM 2207 C CA . PRO A 1 271 ? 2.609 -12.984 6.598 1 97.94 271 PRO A CA 1
ATOM 2208 C C . PRO A 1 271 ? 1.589 -12.445 5.594 1 97.94 271 PRO A C 1
ATOM 2210 O O . PRO A 1 271 ? 0.389 -12.43 5.883 1 97.94 271 PRO A O 1
ATOM 2213 N N . VAL A 1 272 ? 2.049 -12.039 4.438 1 98.62 272 VAL A N 1
ATOM 2214 C CA . VAL A 1 272 ? 1.132 -11.508 3.436 1 98.62 272 VAL A CA 1
ATOM 2215 C C . VAL A 1 272 ? 0.285 -12.633 2.854 1 98.62 272 VAL A C 1
ATOM 2217 O O . VAL A 1 272 ? -0.903 -12.445 2.578 1 98.62 272 VAL A O 1
ATOM 2220 N N . VAL A 1 273 ? 0.865 -13.82 2.619 1 98.62 273 VAL A N 1
ATOM 2221 C CA . VAL A 1 273 ? 0.088 -14.977 2.178 1 98.62 273 VAL A CA 1
ATOM 2222 C C . VAL A 1 273 ? -1.067 -15.227 3.146 1 98.62 273 VAL A C 1
ATOM 2224 O O . VAL A 1 273 ? -2.209 -15.422 2.723 1 98.62 273 VAL A O 1
ATOM 2227 N N . ARG A 1 274 ? -0.775 -15.164 4.355 1 98.12 274 ARG A N 1
ATOM 2228 C CA . ARG A 1 274 ? -1.771 -15.422 5.395 1 98.12 274 ARG A CA 1
ATOM 2229 C C . ARG A 1 274 ? -2.844 -14.336 5.398 1 98.12 274 ARG A C 1
ATOM 2231 O O . ARG A 1 274 ? -4.027 -14.633 5.582 1 98.12 274 ARG A O 1
ATOM 2238 N N . LEU A 1 275 ? -2.449 -13.086 5.207 1 98.38 275 LEU A N 1
ATOM 2239 C CA . LEU A 1 275 ? -3.422 -12.008 5.051 1 98.38 275 LEU A CA 1
ATOM 2240 C C . LEU A 1 275 ? -4.328 -12.266 3.852 1 98.38 275 LEU A C 1
ATOM 2242 O O . LEU A 1 275 ? -5.551 -12.133 3.953 1 98.38 275 LEU A O 1
ATOM 2246 N N . LEU A 1 276 ? -3.742 -12.672 2.738 1 98.44 276 LEU A N 1
ATOM 2247 C CA . LEU A 1 276 ? -4.488 -12.875 1.502 1 98.44 276 LEU A CA 1
ATOM 22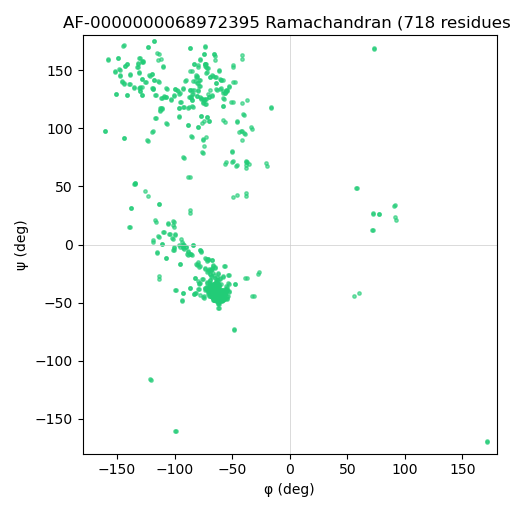48 C C . LEU A 1 276 ? -5.535 -13.977 1.678 1 98.44 276 LEU A C 1
ATOM 2250 O O . LEU A 1 276 ? -6.684 -13.812 1.257 1 98.44 276 LEU A O 1
ATOM 2254 N N . VAL A 1 277 ? -5.16 -15.039 2.307 1 97.19 277 VAL A N 1
ATOM 2255 C CA . VAL A 1 277 ? -6.039 -16.203 2.416 1 97.19 277 VAL A CA 1
ATOM 2256 C C . VAL A 1 277 ? -7.273 -15.836 3.24 1 97.19 277 VAL A C 1
ATOM 2258 O O . VAL A 1 277 ? -8.375 -16.312 2.957 1 97.19 277 VAL A O 1
ATOM 2261 N N . VAL A 1 278 ? -7.145 -14.977 4.195 1 97.12 278 VAL A N 1
ATOM 2262 C CA . VAL A 1 278 ? -8.266 -14.555 5.027 1 97.12 278 VAL A CA 1
ATOM 2263 C C . VAL A 1 278 ? -9.102 -13.516 4.277 1 97.12 278 VAL A C 1
ATOM 2265 O O . VAL A 1 278 ? -10.328 -13.508 4.387 1 97.12 278 VAL A O 1
ATOM 2268 N N . GLY A 1 279 ? -8.445 -12.656 3.553 1 97.56 279 GLY A N 1
ATOM 2269 C CA . GLY A 1 279 ? -9.109 -11.531 2.918 1 97.56 279 GLY A CA 1
ATOM 2270 C C . GLY A 1 279 ? -9.852 -11.914 1.654 1 97.56 279 GLY A C 1
ATOM 2271 O O . GLY A 1 279 ? -10.891 -11.328 1.339 1 97.56 279 GLY A O 1
ATOM 2272 N N . MET A 1 280 ? -9.367 -12.875 0.876 1 96.94 280 MET A N 1
ATOM 2273 C CA . MET A 1 280 ? -9.836 -13.195 -0.469 1 96.94 280 MET A CA 1
ATOM 2274 C C . MET A 1 280 ? -11.32 -13.547 -0.458 1 96.94 280 MET A C 1
ATOM 2276 O O . MET A 1 280 ? -12.086 -13.047 -1.282 1 96.94 280 MET A O 1
ATOM 2280 N N . PRO A 1 281 ? -11.844 -14.2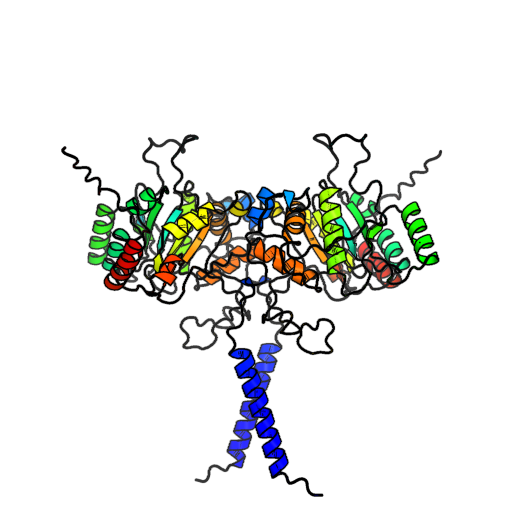66 0.517 1 96.56 281 PRO A N 1
ATOM 2281 C CA . PRO A 1 281 ? -13.273 -14.586 0.508 1 96.56 281 PRO A CA 1
ATOM 2282 C C . PRO A 1 281 ? -14.164 -13.359 0.683 1 96.56 281 PRO A C 1
ATOM 2284 O O . PRO A 1 281 ? -15.352 -13.398 0.356 1 96.56 281 PRO A O 1
ATOM 2287 N N . PHE A 1 282 ? -13.633 -12.25 1.159 1 97.12 282 PHE A N 1
ATOM 2288 C CA . PHE A 1 282 ? -14.43 -11.07 1.498 1 97.12 282 PHE A CA 1
ATOM 2289 C C . PHE A 1 282 ? -14.266 -9.984 0.442 1 97.12 282 PHE A C 1
ATOM 2291 O O . PHE A 1 282 ? -14.648 -8.836 0.661 1 97.12 282 PHE A O 1
ATOM 2298 N N . VAL A 1 283 ? -13.648 -10.281 -0.629 1 96.31 283 VAL A N 1
ATOM 2299 C CA . VAL A 1 283 ? -13.5 -9.383 -1.769 1 96.31 283 VAL A CA 1
ATOM 2300 C C . VAL A 1 283 ? -14.156 -10 -3.002 1 96.31 283 VAL A C 1
ATOM 2302 O O . VAL A 1 283 ? -13.992 -11.188 -3.27 1 96.31 283 VAL A O 1
ATOM 2305 N N . LYS A 1 284 ? -14.906 -9.188 -3.67 1 94.94 284 LYS A N 1
ATOM 2306 C CA . LYS A 1 284 ? -15.617 -9.672 -4.852 1 94.94 284 LYS A CA 1
ATOM 2307 C C . LYS A 1 284 ? -14.656 -10.352 -5.828 1 94.94 284 LYS A C 1
ATOM 2309 O O . LYS A 1 284 ? -13.586 -9.82 -6.129 1 94.94 284 LYS A O 1
ATOM 2314 N N . TYR A 1 285 ? -15.062 -11.461 -6.344 1 93.62 285 TYR A N 1
ATOM 2315 C CA . TYR A 1 285 ? -14.266 -12.289 -7.246 1 93.62 285 TYR A CA 1
ATOM 2316 C C . TYR A 1 285 ? -13.977 -11.555 -8.547 1 93.62 285 TYR A C 1
ATOM 2318 O O . TYR A 1 285 ? -14.836 -10.844 -9.07 1 93.62 285 TYR A O 1
ATOM 2326 N N . LEU A 1 286 ? -12.844 -11.664 -9.031 1 93.12 286 LEU A N 1
ATOM 2327 C CA . LEU A 1 286 ? -12.398 -11.25 -10.352 1 93.12 286 LEU A CA 1
ATOM 2328 C C . LEU A 1 286 ? -11.547 -12.336 -11.008 1 93.12 286 LEU A C 1
ATOM 2330 O O . LEU A 1 286 ? -10.656 -12.891 -10.375 1 93.12 286 LEU A O 1
ATOM 2334 N N . TRP A 1 287 ? -11.742 -12.648 -12.234 1 91.12 287 TRP A N 1
ATOM 2335 C CA . TRP A 1 287 ? -11.102 -13.789 -12.875 1 91.12 287 TRP A CA 1
ATOM 2336 C C . TRP A 1 287 ? -9.664 -13.461 -13.25 1 91.12 287 TRP A C 1
ATOM 2338 O O . TRP A 1 287 ? -8.875 -14.359 -13.555 1 91.12 287 TRP A O 1
ATOM 2348 N N . ILE A 1 288 ? -9.344 -12.203 -13.32 1 93.44 288 ILE A N 1
ATOM 2349 C CA . ILE A 1 288 ? -7.953 -11.789 -13.5 1 93.44 288 ILE A CA 1
ATOM 2350 C C . ILE A 1 288 ? -7.219 -11.852 -12.164 1 93.44 288 ILE A C 1
ATOM 2352 O O . ILE A 1 288 ? -7.324 -10.93 -11.352 1 93.44 288 ILE A O 1
ATOM 2356 N N . ASP A 1 289 ? -6.465 -12.836 -11.93 1 95.69 289 ASP A N 1
ATOM 2357 C CA . ASP A 1 289 ? -5.984 -13.227 -10.609 1 95.69 289 ASP A CA 1
ATOM 2358 C C . ASP A 1 289 ? -5.098 -12.141 -10.008 1 95.69 289 ASP A C 1
ATOM 2360 O O . ASP A 1 289 ? -5.191 -11.844 -8.812 1 95.69 289 ASP A O 1
ATOM 2364 N N . ASP A 1 290 ? -4.176 -11.578 -10.875 1 96.56 290 ASP A N 1
ATOM 2365 C CA . ASP A 1 290 ? -3.234 -10.602 -10.328 1 96.56 290 ASP A CA 1
ATOM 2366 C C . ASP A 1 290 ? -3.945 -9.305 -9.945 1 96.56 290 ASP A C 1
ATOM 2368 O O . ASP A 1 290 ? -3.625 -8.695 -8.922 1 96.56 290 ASP A O 1
ATOM 2372 N N . VAL A 1 291 ? -4.98 -8.914 -10.703 1 95.38 291 VAL A N 1
ATOM 2373 C CA . VAL A 1 291 ? -5.785 -7.754 -10.344 1 95.38 291 VAL A CA 1
ATOM 2374 C C . VAL A 1 291 ? -6.594 -8.055 -9.086 1 95.38 291 VAL A C 1
ATOM 2376 O O . VAL A 1 291 ? -6.723 -7.199 -8.203 1 95.38 291 VAL A O 1
ATOM 2379 N N . TYR A 1 292 ? -7.148 -9.258 -9.023 1 96.62 292 TYR A N 1
ATOM 2380 C CA . TYR A 1 292 ? -7.883 -9.688 -7.836 1 96.62 292 TYR A CA 1
ATOM 2381 C C . TYR A 1 292 ? -7.012 -9.586 -6.586 1 96.62 292 TYR A C 1
ATOM 2383 O O . TYR A 1 292 ? -7.438 -9.023 -5.57 1 96.62 292 TYR A O 1
ATOM 2391 N N . ILE A 1 293 ? -5.789 -10.055 -6.664 1 98.06 293 ILE A N 1
ATOM 2392 C CA . ILE A 1 293 ? -4.836 -9.938 -5.566 1 98.06 293 ILE A CA 1
ATOM 2393 C C . ILE A 1 293 ? -4.598 -8.469 -5.246 1 98.06 293 ILE A C 1
ATOM 2395 O O . ILE A 1 293 ? -4.523 -8.086 -4.074 1 98.06 293 ILE A O 1
ATOM 2399 N N . GLY A 1 294 ? -4.453 -7.652 -6.297 1 97.5 294 GLY A N 1
ATOM 2400 C CA . GLY A 1 294 ? -4.281 -6.219 -6.109 1 97.5 294 GLY A CA 1
ATOM 2401 C C . GLY A 1 294 ? -5.359 -5.598 -5.25 1 97.5 294 GLY A C 1
ATOM 2402 O O . GLY A 1 294 ? -5.07 -4.758 -4.391 1 97.5 294 GLY A O 1
ATOM 2403 N N . PHE A 1 295 ? -6.59 -6.004 -5.422 1 96.31 295 PHE A N 1
ATOM 2404 C CA . PHE A 1 295 ? -7.703 -5.465 -4.648 1 96.31 295 PHE A CA 1
ATOM 2405 C C . PHE A 1 295 ? -7.602 -5.895 -3.189 1 96.31 295 PHE A C 1
ATOM 2407 O O . PHE A 1 295 ? -7.859 -5.102 -2.283 1 96.31 295 PHE A O 1
ATOM 2414 N N . VAL A 1 296 ? -7.309 -7.121 -2.988 1 98 296 VAL A N 1
ATOM 2415 C CA . VAL A 1 296 ? -7.191 -7.605 -1.616 1 98 296 VAL A CA 1
ATOM 2416 C C . VAL A 1 296 ? -6.074 -6.852 -0.896 1 98 296 VAL A C 1
ATOM 2418 O O . VAL A 1 296 ? -6.242 -6.426 0.248 1 98 296 VAL A O 1
ATOM 2421 N N . LEU A 1 297 ? -4.918 -6.676 -1.576 1 98.19 297 LEU A N 1
ATOM 2422 C CA . LEU A 1 297 ? -3.803 -5.93 -1.009 1 98.19 297 LEU A CA 1
ATOM 2423 C C . LEU A 1 297 ? -4.207 -4.492 -0.709 1 98.19 297 LEU A C 1
ATOM 2425 O O . LEU A 1 297 ? -3.873 -3.955 0.351 1 98.19 297 LEU A O 1
ATOM 2429 N N . LEU A 1 298 ? -4.91 -3.895 -1.637 1 95.94 298 LEU A N 1
ATOM 2430 C CA . LEU A 1 298 ? -5.379 -2.525 -1.455 1 95.94 298 LEU A CA 1
ATOM 2431 C C . LEU A 1 298 ? -6.207 -2.396 -0.18 1 95.94 298 LEU A C 1
ATOM 2433 O O . LEU A 1 298 ? -6.031 -1.447 0.586 1 95.94 298 LEU A O 1
ATOM 2437 N N . LYS A 1 299 ? -7.047 -3.338 0.063 1 96.06 299 LYS A N 1
ATOM 2438 C CA . LYS A 1 299 ? -7.922 -3.301 1.229 1 96.06 299 LYS A CA 1
ATOM 2439 C C . LYS A 1 299 ? -7.137 -3.516 2.518 1 96.06 299 LYS A C 1
ATOM 2441 O O . LYS A 1 299 ? -7.582 -3.125 3.598 1 96.06 299 LYS A O 1
ATOM 2446 N N . TYR A 1 300 ? -5.977 -4.113 2.389 1 97.62 300 TYR A N 1
ATOM 2447 C CA . TYR A 1 300 ? -5.082 -4.258 3.531 1 97.62 300 TYR A CA 1
ATOM 2448 C C . TYR A 1 300 ? -4.137 -3.064 3.639 1 97.62 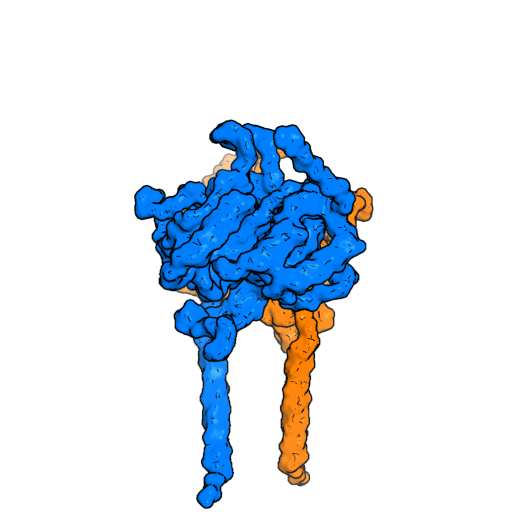300 TYR A C 1
ATOM 2450 O O . TYR A 1 300 ? -3.291 -3.014 4.535 1 97.62 300 TYR A O 1
ATOM 2458 N N . GLY A 1 301 ? -4.215 -2.129 2.711 1 96.25 301 GLY A N 1
ATOM 2459 C CA . GLY A 1 301 ? -3.316 -0.986 2.732 1 96.25 301 GLY A CA 1
ATOM 2460 C C . GLY A 1 301 ? -1.893 -1.336 2.342 1 96.25 301 GLY A C 1
ATOM 2461 O O . GLY A 1 301 ? -0.942 -0.7 2.801 1 96.25 301 GLY A O 1
ATOM 2462 N N . ILE A 1 302 ? -1.707 -2.373 1.547 1 97.69 302 ILE A N 1
ATOM 2463 C CA . ILE A 1 302 ? -0.394 -2.842 1.117 1 97.69 302 ILE A CA 1
ATOM 2464 C C . ILE A 1 302 ? -0.179 -2.498 -0.354 1 97.69 302 ILE A C 1
ATOM 2466 O O . ILE A 1 302 ? -1.057 -2.73 -1.188 1 97.69 302 ILE A O 1
ATOM 2470 N N . SER A 1 303 ? 0.931 -1.839 -0.666 1 95.81 303 SER A N 1
ATOM 2471 C CA . SER A 1 303 ? 1.342 -1.579 -2.041 1 95.81 303 SER A CA 1
ATOM 2472 C C . SER A 1 303 ? 2.465 -2.518 -2.471 1 95.81 303 SER A C 1
ATOM 2474 O O . SER A 1 303 ? 3.51 -2.58 -1.817 1 95.81 303 SER A O 1
ATOM 2476 N N . PRO A 1 304 ? 2.23 -3.219 -3.561 1 97.25 304 PRO A N 1
ATOM 2477 C CA . PRO A 1 304 ? 3.314 -4.094 -4.012 1 97.25 304 PRO A CA 1
ATOM 2478 C C . PRO A 1 304 ? 4.539 -3.318 -4.492 1 97.25 304 PRO A C 1
ATOM 2480 O O . PRO A 1 304 ? 4.398 -2.262 -5.117 1 97.25 304 PRO A O 1
ATOM 2483 N N . ARG A 1 305 ? 5.672 -3.885 -4.238 1 96.31 305 ARG A N 1
ATOM 2484 C CA . ARG A 1 305 ? 6.934 -3.287 -4.664 1 96.31 305 ARG A CA 1
ATOM 2485 C C . ARG A 1 305 ? 7.285 -3.709 -6.086 1 96.31 305 ARG A C 1
ATOM 2487 O O . ARG A 1 305 ? 7.254 -4.898 -6.414 1 96.31 305 ARG A O 1
ATOM 2494 N N . HIS A 1 306 ? 7.656 -2.742 -6.879 1 95.44 306 HIS A N 1
ATOM 2495 C CA . HIS A 1 306 ? 8.062 -3.039 -8.242 1 95.44 306 HIS A CA 1
ATOM 2496 C C . HIS A 1 306 ? 9.492 -3.562 -8.289 1 95.44 306 HIS A C 1
ATOM 2498 O O . HIS A 1 306 ? 10.391 -2.992 -7.664 1 95.44 306 HIS A O 1
ATOM 2504 N N . LEU A 1 307 ? 9.656 -4.582 -8.984 1 96.44 307 LEU A N 1
ATOM 2505 C CA . LEU A 1 307 ? 10.977 -5.145 -9.242 1 96.44 307 LEU A CA 1
ATOM 2506 C C . LEU A 1 307 ? 11.352 -5 -10.711 1 96.44 307 LEU A C 1
ATOM 2508 O O . LEU A 1 307 ? 10.734 -5.625 -11.578 1 96.44 307 LEU A O 1
ATOM 2512 N N . ASN A 1 308 ? 12.398 -4.266 -11.008 1 92.5 308 ASN A N 1
ATOM 2513 C CA . ASN A 1 308 ? 12.852 -4.012 -12.367 1 92.5 308 ASN A CA 1
ATOM 2514 C C . ASN A 1 308 ? 13.375 -5.285 -13.031 1 92.5 308 ASN A C 1
ATOM 2516 O O . ASN A 1 308 ? 13.352 -5.406 -14.258 1 92.5 308 ASN A O 1
ATOM 2520 N N . GLY A 1 309 ? 13.734 -6.258 -12.32 1 96.06 309 GLY A N 1
ATOM 2521 C CA . GLY A 1 309 ? 14.352 -7.465 -12.852 1 96.06 309 GLY A CA 1
ATOM 2522 C C . GLY A 1 309 ? 13.344 -8.477 -13.352 1 96.06 309 GLY A C 1
ATOM 2523 O O . GLY A 1 309 ? 13.711 -9.555 -13.82 1 96.06 309 GLY A O 1
ATOM 2524 N N . ILE A 1 310 ? 12.086 -8.211 -13.258 1 97.25 310 ILE A N 1
ATOM 2525 C CA . ILE A 1 310 ? 11.062 -9.109 -13.781 1 97.25 310 ILE A CA 1
ATOM 2526 C C . ILE A 1 310 ? 10.641 -8.664 -15.18 1 97.25 310 ILE A C 1
ATOM 2528 O O . ILE A 1 310 ? 9.961 -7.648 -15.328 1 97.25 310 ILE A O 1
ATOM 2532 N N . TYR A 1 311 ? 11.031 -9.453 -16.141 1 95 311 TYR A N 1
ATOM 2533 C CA . TYR A 1 311 ? 10.805 -9.109 -17.531 1 95 311 TYR A CA 1
ATOM 2534 C C . TYR A 1 311 ? 9.555 -9.797 -18.078 1 95 311 TYR A C 1
ATOM 2536 O O . TYR A 1 311 ? 9.391 -11.008 -17.922 1 95 311 TYR A O 1
ATOM 2544 N N . LEU A 1 312 ? 8.727 -9.008 -18.734 1 93.81 312 LEU A N 1
ATOM 2545 C CA . LEU A 1 312 ? 7.484 -9.547 -19.281 1 93.81 312 LEU A CA 1
ATOM 2546 C C . LEU A 1 312 ? 7.68 -10.023 -20.719 1 93.81 312 LEU A C 1
ATOM 2548 O O . LEU A 1 312 ? 6.77 -10.602 -21.312 1 93.81 312 LEU A O 1
ATOM 2552 N N . LYS A 1 313 ? 8.844 -9.805 -21.234 1 90.75 313 LYS A N 1
ATOM 2553 C CA . LYS A 1 313 ? 9.258 -10.312 -22.547 1 90.75 313 LYS A CA 1
ATOM 2554 C C . LYS A 1 313 ? 10.383 -11.336 -22.406 1 90.75 313 LYS A C 1
ATOM 2556 O O . LYS A 1 313 ? 10.984 -11.453 -21.328 1 90.75 313 LYS A O 1
ATOM 2561 N N . ARG A 1 314 ? 10.555 -12.023 -23.453 1 90.75 314 ARG A N 1
ATOM 2562 C CA . ARG A 1 314 ? 11.672 -12.961 -23.438 1 90.75 314 ARG A CA 1
ATOM 2563 C C . ARG A 1 314 ? 13 -12.242 -23.641 1 90.75 314 ARG A C 1
ATOM 2565 O O . ARG A 1 314 ? 13.133 -11.422 -24.547 1 90.75 314 ARG A O 1
ATOM 2572 N N . THR A 1 315 ? 13.836 -12.477 -22.734 1 90.19 315 THR A N 1
ATOM 2573 C CA . THR A 1 315 ? 15.203 -11.992 -22.922 1 90.19 315 THR A CA 1
ATOM 2574 C C . THR A 1 315 ? 16.188 -13.156 -22.953 1 90.19 315 THR A C 1
ATOM 2576 O O . THR A 1 315 ? 16.047 -14.125 -22.203 1 90.19 315 THR A O 1
ATOM 2579 N N . THR A 1 316 ? 17.109 -13.094 -23.953 1 87.25 316 THR A N 1
ATOM 2580 C CA . THR A 1 316 ? 18.109 -14.148 -24.062 1 87.25 316 THR A CA 1
ATOM 2581 C C . THR A 1 316 ? 19.516 -13.57 -23.906 1 87.25 316 THR A C 1
ATOM 2583 O O . THR A 1 316 ? 20.5 -14.305 -23.969 1 87.25 316 THR A O 1
ATOM 2586 N N . SER A 1 317 ? 19.578 -12.359 -23.672 1 92.19 317 SER A N 1
ATOM 2587 C CA . SER A 1 317 ? 20.859 -11.703 -23.469 1 92.19 317 SER A CA 1
ATOM 2588 C C . SER A 1 317 ? 21.484 -12.07 -22.125 1 92.19 317 SER A C 1
ATOM 2590 O O . SER A 1 317 ? 20.844 -11.906 -21.078 1 92.19 317 SER A O 1
ATOM 2592 N N . PRO A 1 318 ? 22.703 -12.562 -22.203 1 93.38 318 PRO A N 1
ATOM 2593 C CA . PRO A 1 318 ? 23.359 -12.891 -20.938 1 93.38 318 PRO A CA 1
ATOM 2594 C C . PRO A 1 318 ? 23.391 -11.711 -19.969 1 93.38 318 PRO A C 1
ATOM 2596 O O . PRO A 1 318 ? 23.203 -11.891 -18.766 1 93.38 318 PRO A O 1
ATOM 2599 N N . SER A 1 319 ? 23.641 -10.57 -20.516 1 93.56 319 SER A N 1
ATOM 2600 C CA . SER A 1 319 ? 23.703 -9.383 -19.672 1 93.56 319 SER A CA 1
ATOM 2601 C C . SER A 1 319 ? 22.344 -9.102 -19.016 1 93.56 319 SER A C 1
ATOM 2603 O O . SER A 1 319 ? 22.281 -8.773 -17.828 1 93.56 319 SER A O 1
ATOM 2605 N N . GLU A 1 320 ? 21.266 -9.242 -19.719 1 94 320 GLU A N 1
ATOM 2606 C CA . GLU A 1 320 ? 19.938 -9.023 -19.172 1 94 320 GLU A CA 1
ATOM 2607 C C . GLU A 1 320 ? 19.562 -10.109 -18.172 1 94 320 GLU A C 1
ATOM 2609 O O . GLU A 1 320 ? 18.984 -9.828 -17.125 1 94 320 GLU A O 1
ATOM 2614 N N . LEU A 1 321 ? 19.906 -11.305 -18.547 1 94.75 321 LEU A N 1
ATOM 2615 C CA . LEU A 1 321 ? 19.547 -12.43 -17.688 1 94.75 321 LEU A CA 1
ATOM 2616 C C . LEU A 1 321 ? 20.328 -12.383 -16.375 1 94.75 321 LEU A C 1
ATOM 2618 O O . LEU A 1 321 ? 19.859 -12.852 -15.344 1 94.75 321 LEU A O 1
ATOM 2622 N N . ARG A 1 322 ? 21.531 -11.781 -16.406 1 94.19 322 ARG A N 1
ATOM 2623 C CA . ARG A 1 322 ? 22.328 -11.609 -15.203 1 94.19 322 ARG A CA 1
ATOM 2624 C C . ARG A 1 322 ? 21.609 -10.727 -14.188 1 94.19 322 ARG A C 1
ATOM 2626 O O . ARG A 1 322 ? 21.734 -10.93 -12.977 1 94.19 322 ARG A O 1
ATOM 2633 N N . ASN A 1 323 ? 20.859 -9.836 -14.695 1 93.94 323 ASN A N 1
ATOM 2634 C CA . ASN A 1 323 ? 20.188 -8.891 -13.812 1 93.94 323 ASN A CA 1
ATOM 2635 C C . ASN A 1 323 ? 18.719 -9.281 -13.609 1 93.94 323 ASN A C 1
ATOM 2637 O O . ASN A 1 323 ? 18.031 -8.688 -12.781 1 93.94 323 ASN A O 1
ATOM 2641 N N . ALA A 1 324 ? 18.266 -10.289 -14.281 1 96.94 324 ALA A N 1
ATOM 2642 C CA . ALA A 1 324 ? 16.859 -10.672 -14.234 1 96.94 324 ALA A CA 1
ATOM 2643 C C . ALA A 1 324 ? 16.547 -11.477 -12.977 1 96.94 324 ALA A C 1
ATOM 2645 O O . ALA A 1 324 ? 17.375 -12.266 -12.516 1 96.94 324 ALA A O 1
ATOM 2646 N N . ILE A 1 325 ? 15.453 -11.188 -12.422 1 98 325 ILE A N 1
ATOM 2647 C CA . ILE A 1 325 ? 14.867 -12.062 -11.414 1 98 325 ILE A CA 1
ATOM 2648 C C . ILE A 1 325 ? 14.086 -13.188 -12.094 1 98 325 ILE A C 1
ATOM 2650 O O . ILE A 1 325 ? 14.203 -14.352 -11.703 1 98 325 ILE A O 1
ATOM 2654 N N . SER A 1 326 ? 13.367 -12.797 -13.117 1 98.12 326 SER A N 1
ATOM 2655 C CA . SER A 1 326 ? 12.656 -13.742 -13.969 1 98.12 326 SER A CA 1
ATOM 2656 C C . SER A 1 326 ? 12.359 -13.141 -15.344 1 98.12 326 SER A C 1
ATOM 2658 O O . SER A 1 326 ? 12.406 -11.922 -15.508 1 98.12 326 SER A O 1
ATOM 2660 N N . SER A 1 327 ? 12.125 -14.016 -16.297 1 97.81 327 SER A N 1
ATOM 2661 C CA . SER A 1 327 ? 11.82 -13.594 -17.656 1 97.81 327 SER A CA 1
ATOM 2662 C C . SER A 1 327 ? 10.711 -14.445 -18.266 1 97.81 327 SER A C 1
ATOM 2664 O O . SER A 1 327 ? 10.727 -15.672 -18.141 1 97.81 327 SER A O 1
ATOM 2666 N N . HIS A 1 328 ? 9.836 -13.773 -18.953 1 97.06 328 HIS A N 1
ATOM 2667 C CA . HIS A 1 328 ? 8.656 -14.43 -19.516 1 97.06 328 HIS A CA 1
ATOM 2668 C C . HIS A 1 328 ? 8.961 -15.031 -20.875 1 97.06 328 HIS A C 1
ATOM 2670 O O . HIS A 1 328 ? 10.047 -14.828 -21.422 1 97.06 328 HIS A O 1
ATOM 2676 N N . LYS A 1 329 ? 8.016 -15.875 -21.438 1 95.81 329 LYS A N 1
ATOM 2677 C CA . LYS A 1 329 ? 7.926 -16.391 -22.797 1 95.81 329 LYS A CA 1
ATOM 2678 C C . LYS A 1 329 ? 8.906 -17.531 -23.031 1 95.81 329 LYS A C 1
ATOM 2680 O O . LYS A 1 329 ? 9.469 -17.672 -24.109 1 95.81 329 LYS A O 1
ATOM 2685 N N . PHE A 1 330 ? 9.25 -18.188 -22.047 1 97.25 330 PHE A N 1
ATOM 2686 C CA . PHE A 1 330 ? 9.867 -19.5 -22.156 1 97.25 330 PHE A CA 1
ATOM 2687 C C . PHE A 1 330 ? 8.805 -20.594 -22.094 1 97.25 330 PHE A C 1
ATOM 2689 O O . PHE A 1 330 ? 8.734 -21.359 -21.125 1 97.25 330 PHE A O 1
ATOM 2696 N N . SER A 1 331 ? 8.102 -20.734 -23.203 1 95.69 331 SER A N 1
ATOM 2697 C CA . SER A 1 331 ? 6.766 -21.328 -23.234 1 95.69 331 SER A CA 1
ATOM 2698 C C . SER A 1 331 ? 6.844 -22.844 -23.438 1 95.69 331 SER A C 1
ATOM 2700 O O . SER A 1 331 ? 5.828 -23.531 -23.359 1 95.69 331 SER A O 1
ATOM 2702 N N . ASN A 1 332 ? 8 -23.359 -23.703 1 96.75 332 ASN A N 1
ATOM 2703 C CA . ASN A 1 332 ? 8.148 -24.797 -23.859 1 96.75 332 ASN A CA 1
ATOM 2704 C C . ASN A 1 332 ? 9.492 -25.281 -23.312 1 96.75 332 ASN A C 1
ATOM 2706 O O . ASN A 1 332 ? 10.359 -24.469 -22.984 1 96.75 332 ASN A O 1
ATOM 2710 N N . ALA A 1 333 ? 9.586 -26.578 -23.25 1 97.75 333 ALA A N 1
ATOM 2711 C CA . ALA A 1 333 ? 10.734 -27.219 -22.625 1 97.75 333 ALA A CA 1
ATOM 2712 C C . ALA A 1 333 ? 12.031 -26.812 -23.328 1 97.75 333 ALA A C 1
ATOM 2714 O O . ALA A 1 333 ? 13.055 -26.609 -22.672 1 97.75 333 ALA A O 1
ATOM 2715 N N . GLN A 1 334 ? 11.992 -26.703 -24.609 1 97.44 334 GLN A N 1
ATOM 2716 C CA . GLN A 1 334 ? 13.188 -26.359 -25.375 1 97.44 334 GLN A CA 1
ATOM 2717 C C . GLN A 1 334 ? 13.68 -24.953 -25.016 1 97.44 334 GLN A C 1
ATOM 2719 O O . GLN A 1 334 ? 14.875 -24.766 -24.766 1 97.44 334 GLN A O 1
ATOM 2724 N N . LEU A 1 335 ? 12.781 -24.062 -25.016 1 96.94 335 LEU A N 1
ATOM 2725 C CA . LEU A 1 335 ? 13.125 -22.688 -24.672 1 96.94 335 LEU A CA 1
ATOM 2726 C C . LEU A 1 335 ? 13.602 -22.594 -23.234 1 96.94 335 LEU A C 1
ATOM 2728 O O . LEU A 1 335 ? 14.539 -21.844 -22.938 1 96.94 335 LEU A O 1
ATOM 2732 N N . MET A 1 336 ? 12.953 -23.281 -22.328 1 97.81 336 MET A N 1
ATOM 2733 C CA . MET A 1 336 ? 13.336 -23.297 -20.922 1 97.81 336 MET A CA 1
ATOM 2734 C C . MET A 1 336 ? 14.773 -23.781 -20.75 1 97.81 336 MET A C 1
ATOM 2736 O O . MET A 1 336 ? 15.578 -23.141 -20.078 1 97.81 336 MET A O 1
ATOM 2740 N N . ASN A 1 337 ? 15.094 -24.891 -21.438 1 96.75 337 ASN A N 1
ATOM 2741 C CA . ASN A 1 337 ? 16.438 -25.453 -21.344 1 96.75 337 ASN A CA 1
ATOM 2742 C C . ASN A 1 337 ? 17.484 -24.531 -21.953 1 96.75 337 ASN A C 1
ATOM 2744 O O . ASN A 1 337 ? 18.594 -24.406 -21.438 1 96.75 337 ASN A O 1
ATOM 2748 N N . ALA A 1 338 ? 17.125 -23.922 -23.016 1 96.5 338 ALA A N 1
ATOM 2749 C CA . ALA A 1 338 ? 18.031 -22.984 -23.656 1 96.5 338 ALA A CA 1
ATOM 2750 C C . ALA A 1 338 ? 18.328 -21.797 -22.734 1 96.5 338 ALA A C 1
ATOM 2752 O O . ALA A 1 338 ? 19.484 -21.406 -22.578 1 96.5 338 ALA A O 1
ATOM 2753 N N . GLY A 1 339 ? 17.25 -21.234 -22.172 1 96.25 339 GLY A N 1
ATOM 2754 C CA . GLY A 1 339 ? 17.453 -20.156 -21.219 1 96.25 339 GLY A CA 1
ATOM 2755 C C . GLY A 1 339 ? 18.281 -20.562 -20.016 1 96.25 339 GLY A C 1
ATOM 2756 O O . GLY A 1 339 ? 19.125 -19.797 -19.531 1 96.25 339 GLY A O 1
ATOM 2757 N N . TRP A 1 340 ? 18.016 -21.734 -19.531 1 95.44 340 TRP A N 1
ATOM 2758 C CA . TRP A 1 340 ? 18.734 -22.266 -18.375 1 95.44 340 TRP A CA 1
ATOM 2759 C C . TRP A 1 340 ? 20.219 -22.406 -18.672 1 95.44 340 TRP A C 1
ATOM 2761 O O . TRP A 1 340 ? 21.062 -22.125 -17.828 1 95.44 340 TRP A O 1
ATOM 2771 N N . THR A 1 341 ? 20.562 -22.844 -19.844 1 94.94 341 THR A N 1
ATOM 2772 C CA . THR A 1 341 ? 21.953 -22.953 -20.25 1 94.94 341 THR A CA 1
ATOM 2773 C C . THR A 1 341 ? 22.672 -21.609 -20.141 1 94.94 341 THR A C 1
ATOM 2775 O O . THR A 1 341 ? 23.812 -21.547 -19.656 1 94.94 341 THR A O 1
ATOM 2778 N N . VAL A 1 342 ? 22 -20.609 -20.547 1 95 342 VAL A N 1
ATOM 2779 C CA . VAL A 1 342 ? 22.578 -19.281 -20.438 1 95 342 VAL A CA 1
ATOM 2780 C C . VAL A 1 342 ? 22.797 -18.922 -18.984 1 95 342 VAL A C 1
ATOM 2782 O O . VAL A 1 342 ? 23.859 -18.406 -18.609 1 95 342 VAL A O 1
ATOM 2785 N N . LEU A 1 343 ? 21.828 -19.172 -18.094 1 94.5 343 LEU A N 1
ATOM 2786 C CA . LEU A 1 343 ? 21.938 -18.859 -16.672 1 94.5 343 LEU A CA 1
ATOM 2787 C C . LEU A 1 343 ? 23.062 -19.656 -16.031 1 94.5 343 LEU A C 1
ATOM 2789 O O . LEU A 1 343 ? 23.797 -19.125 -15.18 1 94.5 343 LEU A O 1
ATOM 2793 N N . GLN A 1 344 ? 23.219 -20.859 -16.453 1 91.62 344 GLN A N 1
ATOM 2794 C CA . GLN A 1 344 ? 24.312 -21.672 -15.93 1 91.62 344 GLN A CA 1
ATOM 2795 C C . GLN A 1 344 ? 25.672 -21.094 -16.328 1 91.62 344 GLN A C 1
ATOM 2797 O O . GLN A 1 344 ? 26.609 -21.062 -15.523 1 91.62 344 GLN A O 1
ATOM 2802 N N . ASP A 1 345 ? 25.703 -20.656 -17.516 1 91.69 345 ASP A N 1
ATOM 2803 C CA . ASP A 1 345 ? 26.953 -20.094 -18.031 1 91.69 345 ASP A CA 1
ATOM 2804 C C . ASP A 1 345 ? 27.344 -18.844 -17.25 1 91.69 345 ASP A C 1
ATOM 2806 O O . ASP A 1 345 ? 28.531 -18.562 -17.078 1 91.69 345 ASP A O 1
ATOM 2810 N N . ILE A 1 346 ? 26.375 -18.141 -16.75 1 91.31 346 ILE A N 1
ATOM 2811 C CA . ILE A 1 346 ? 26.703 -16.906 -16.047 1 91.31 346 ILE A CA 1
ATOM 2812 C C . ILE A 1 346 ? 26.828 -17.172 -14.555 1 91.31 346 ILE A C 1
ATOM 2814 O O . ILE A 1 346 ? 26.969 -16.234 -13.758 1 91.31 346 ILE A O 1
ATOM 2818 N N . GLY A 1 347 ? 26.734 -18.422 -14.078 1 88.5 347 GLY A N 1
ATOM 2819 C CA . GLY A 1 347 ? 27.109 -18.812 -12.727 1 88.5 347 GLY A CA 1
ATOM 2820 C C . GLY A 1 347 ? 25.969 -18.719 -11.734 1 88.5 347 GLY A C 1
ATOM 2821 O O . GLY A 1 347 ? 26.172 -18.328 -10.586 1 88.5 347 GLY A O 1
ATOM 2822 N N . VAL A 1 348 ? 24.734 -18.969 -12.18 1 88.62 348 VAL A N 1
ATOM 2823 C CA . VAL A 1 348 ? 23.594 -18.875 -11.273 1 88.62 348 VAL A CA 1
ATOM 2824 C C . VAL A 1 348 ? 23.641 -20 -10.25 1 88.62 348 VAL A C 1
ATOM 2826 O O . VAL A 1 348 ? 23.406 -19.781 -9.055 1 88.62 348 VAL A O 1
ATOM 2829 N N . CYS A 1 349 ? 23.938 -21.219 -10.727 1 84.94 349 CYS A N 1
ATOM 2830 C CA . CYS A 1 349 ? 24.109 -22.328 -9.812 1 84.94 349 CYS A CA 1
ATOM 2831 C C . CYS A 1 349 ? 25.578 -22.719 -9.695 1 84.94 349 CYS A C 1
ATOM 2833 O O . CYS A 1 349 ? 26.359 -22.516 -10.625 1 84.94 349 CYS A O 1
ATOM 2835 N N . ARG A 1 350 ? 26.047 -22.938 -8.43 1 73.25 350 ARG A N 1
ATOM 2836 C CA . ARG A 1 350 ? 27.422 -23.391 -8.289 1 73.25 350 ARG A CA 1
ATOM 2837 C C . ARG A 1 350 ? 27.578 -24.828 -8.789 1 73.25 350 ARG A C 1
ATOM 2839 O O . ARG A 1 350 ? 26.688 -25.656 -8.609 1 73.25 350 ARG A O 1
ATOM 2846 N N . ASN A 1 351 ? 28.141 -25.016 -9.836 1 55.94 351 ASN A N 1
ATOM 2847 C CA . ASN A 1 351 ? 28.438 -26.359 -10.328 1 55.94 351 ASN A CA 1
ATOM 2848 C C . ASN A 1 351 ? 28.844 -27.281 -9.188 1 55.94 351 ASN A C 1
ATOM 2850 O O . ASN A 1 351 ? 29.953 -27.172 -8.664 1 55.94 351 ASN A O 1
ATOM 2854 N N . GLY A 1 352 ? 28.281 -27.359 -8.078 1 44.06 352 GLY A N 1
ATOM 2855 C CA . GLY A 1 352 ? 28.781 -28.469 -7.273 1 44.06 352 GLY A CA 1
ATOM 2856 C C . GLY A 1 352 ? 28.828 -29.781 -8.023 1 44.06 352 GLY A C 1
ATOM 2857 O O . GLY A 1 352 ? 28.188 -29.938 -9.07 1 44.06 352 GLY A O 1
ATOM 2858 N N . SER A 1 353 ? 29.766 -30.719 -7.605 1 37.75 353 SER A N 1
ATOM 2859 C CA . SER A 1 353 ? 29.797 -32.156 -7.758 1 37.75 353 SER A CA 1
ATOM 2860 C C . SER A 1 353 ? 28.391 -32.75 -7.582 1 37.75 353 SER A C 1
ATOM 2862 O O . SER A 1 353 ? 27.703 -32.438 -6.617 1 37.75 353 SER A O 1
ATOM 2864 N N . VAL A 1 354 ? 27.578 -33 -8.633 1 36.62 354 VAL A N 1
ATOM 2865 C CA . VAL A 1 354 ? 26.531 -34 -8.492 1 36.62 354 VAL A CA 1
ATOM 2866 C C . VAL A 1 354 ? 26.859 -34.938 -7.336 1 36.62 354 VAL A C 1
ATOM 2868 O O . VAL A 1 354 ? 27.812 -35.719 -7.418 1 36.62 354 VAL A O 1
ATOM 2871 N N . LEU A 1 355 ? 26.828 -34.625 -6.219 1 31.19 355 LEU A N 1
ATOM 2872 C CA . LEU A 1 355 ? 26.844 -35.719 -5.258 1 31.19 355 LEU A CA 1
ATOM 2873 C C . LEU A 1 355 ? 25.781 -36.75 -5.609 1 31.19 355 LEU A C 1
ATOM 2875 O O . LEU A 1 355 ? 24.578 -36.469 -5.562 1 31.19 355 LEU A O 1
ATOM 2879 N N . ARG A 1 356 ? 26.062 -37.688 -6.617 1 30.08 356 ARG A N 1
ATOM 2880 C CA . ARG A 1 356 ? 25.547 -39.031 -6.68 1 30.08 356 ARG A CA 1
ATOM 2881 C C . ARG A 1 356 ? 25.469 -39.656 -5.285 1 30.08 356 ARG A C 1
ATOM 2883 O O . ARG A 1 356 ? 26.484 -40 -4.699 1 30.08 356 ARG A O 1
ATOM 2890 N N . THR A 1 357 ? 24.688 -39.281 -4.438 1 27.91 357 THR A N 1
ATOM 2891 C CA . THR A 1 357 ? 24.344 -40.281 -3.432 1 27.91 357 THR A CA 1
ATOM 2892 C C . THR A 1 357 ? 23.953 -41.594 -4.094 1 27.91 357 THR A C 1
ATOM 2894 O O . THR A 1 357 ? 22.906 -41.688 -4.754 1 27.91 357 THR A O 1
ATOM 2897 N N . THR A 1 358 ? 24.891 -42.344 -4.664 1 25.47 358 THR A N 1
ATOM 2898 C CA . THR A 1 358 ? 24.875 -43.812 -4.676 1 25.47 358 THR A CA 1
ATOM 2899 C C . THR A 1 358 ? 24.359 -44.375 -3.35 1 25.47 358 THR A C 1
ATOM 2901 O O . THR A 1 358 ? 25.047 -44.25 -2.326 1 25.47 358 THR A O 1
ATOM 2904 N N . LEU A 1 359 ? 23.125 -44.281 -3.025 1 23.94 359 LEU A N 1
ATOM 2905 C CA . LEU A 1 359 ? 22.578 -45.312 -2.168 1 23.94 359 LEU A CA 1
ATOM 2906 C C . LEU A 1 359 ? 22.984 -46.688 -2.666 1 23.94 359 LEU A C 1
ATOM 2908 O O . LEU A 1 359 ? 22.562 -47.125 -3.734 1 23.94 359 LEU A O 1
ATOM 2912 N N . ASN A 1 360 ? 24.25 -46.969 -2.58 1 22.33 360 ASN A N 1
ATOM 2913 C CA . ASN A 1 360 ? 24.672 -48.344 -2.34 1 22.33 360 ASN A CA 1
ATOM 2914 C C . ASN A 1 360 ? 23.922 -48.969 -1.169 1 22.33 360 ASN A C 1
ATOM 2916 O O . ASN A 1 360 ? 24.141 -48.594 -0.014 1 22.33 360 ASN A O 1
ATOM 2920 N N . THR A 1 361 ? 22.594 -48.812 -0.911 1 21.09 361 THR A N 1
ATOM 2921 C CA . THR A 1 361 ? 22.016 -50.094 -0.563 1 21.09 361 THR A CA 1
ATOM 2922 C C . THR A 1 361 ? 21.734 -50.906 -1.818 1 21.09 361 THR A C 1
ATOM 2924 O O . THR A 1 361 ? 21.422 -50.375 -2.873 1 21.09 361 THR A O 1
ATOM 2927 N N . MET B 1 1 ? -10.008 42.188 -47.156 1 34.97 1 MET B N 1
ATOM 2928 C CA . MET B 1 1 ? -8.891 41.25 -47.031 1 34.97 1 MET B CA 1
ATOM 2929 C C . MET B 1 1 ? -9.398 39.844 -46.656 1 34.97 1 MET B C 1
ATOM 2931 O O . MET B 1 1 ? -9.938 39.625 -45.594 1 34.97 1 MET B O 1
ATOM 2935 N N . SER B 1 2 ? -10.047 39.156 -47.625 1 45.34 2 SER B N 1
ATOM 2936 C CA . SER B 1 2 ? -10.672 37.844 -47.656 1 45.34 2 SER B CA 1
ATOM 2937 C C . SER B 1 2 ? -9.672 36.75 -47.25 1 45.34 2 SER B C 1
ATOM 2939 O O . SER B 1 2 ? -8.734 36.469 -48 1 45.34 2 SER B O 1
ATOM 2941 N N . LEU B 1 3 ? -9.305 36.75 -46 1 53.78 3 LEU B N 1
ATOM 2942 C CA . LEU B 1 3 ? -8.5 35.625 -45.531 1 53.78 3 LEU B CA 1
ATOM 2943 C C . LEU B 1 3 ? -9.008 34.312 -46.094 1 53.78 3 LEU B C 1
ATOM 2945 O O . LEU B 1 3 ? -10.203 34 -45.969 1 53.78 3 LEU B O 1
ATOM 2949 N N . ASN B 1 4 ? -8.383 33.875 -47.125 1 57.88 4 ASN B N 1
ATOM 2950 C CA . ASN B 1 4 ? -8.695 32.688 -47.938 1 57.88 4 ASN B CA 1
ATOM 2951 C C . ASN B 1 4 ? -9 31.484 -47.062 1 57.88 4 ASN B C 1
ATOM 2953 O O . ASN B 1 4 ? -8.188 31.109 -46.219 1 57.88 4 ASN B O 1
ATOM 2957 N N . VAL B 1 5 ? -10.242 31.125 -46.969 1 67.31 5 VAL B N 1
ATOM 2958 C CA . VAL B 1 5 ? -10.852 30 -46.281 1 67.31 5 VAL B CA 1
ATOM 2959 C C . VAL B 1 5 ? -9.945 28.781 -46.406 1 67.31 5 VAL B C 1
ATOM 2961 O O . VAL 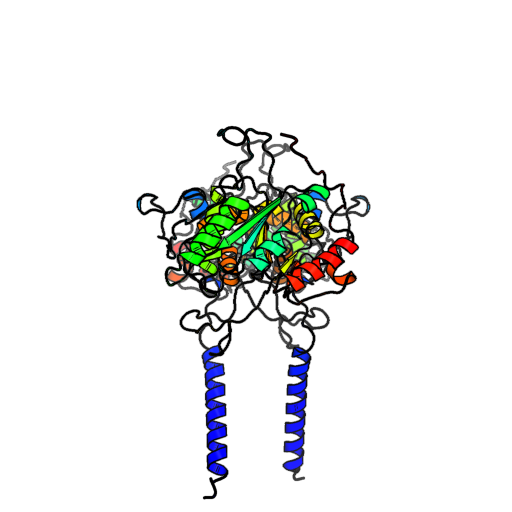B 1 5 ? -9.789 28.016 -45.438 1 67.31 5 VAL B O 1
ATOM 2964 N N . GLY B 1 6 ? -9.211 28.734 -47.469 1 62.34 6 GLY B N 1
ATOM 2965 C CA . GLY B 1 6 ? -8.312 27.609 -47.688 1 62.34 6 GLY B CA 1
ATOM 2966 C C . GLY B 1 6 ? -7.098 27.641 -46.781 1 62.34 6 GLY B C 1
ATOM 2967 O O . GLY B 1 6 ? -6.68 26.609 -46.25 1 62.34 6 GLY B O 1
ATOM 2968 N N . VAL B 1 7 ? -6.594 28.812 -46.562 1 65.12 7 VAL B N 1
ATOM 2969 C CA . VAL B 1 7 ? -5.426 28.969 -45.719 1 65.12 7 VAL B CA 1
ATOM 2970 C C . VAL B 1 7 ? -5.816 28.719 -44.25 1 65.12 7 VAL B C 1
ATOM 2972 O O . VAL B 1 7 ? -5.09 28.047 -43.531 1 65.12 7 VAL B O 1
ATOM 2975 N N . VAL B 1 8 ? -6.988 29.172 -43.906 1 64.56 8 VAL B N 1
ATOM 2976 C CA . VAL B 1 8 ? -7.465 28.984 -42.531 1 64.56 8 VAL B CA 1
ATOM 2977 C C . VAL B 1 8 ? -7.699 27.5 -42.25 1 64.56 8 VAL B C 1
ATOM 2979 O O . VAL B 1 8 ? -7.32 26.984 -41.219 1 64.56 8 VAL B O 1
ATOM 2982 N N . LEU B 1 9 ? -8.164 26.781 -43.312 1 66.5 9 LEU B N 1
ATOM 2983 C CA . LEU B 1 9 ? -8.414 25.359 -43.188 1 66.5 9 LEU B CA 1
ATOM 2984 C C . LEU B 1 9 ? -7.098 24.578 -43.094 1 66.5 9 LEU B C 1
ATOM 2986 O O . LEU B 1 9 ? -6.984 23.625 -42.312 1 66.5 9 LEU B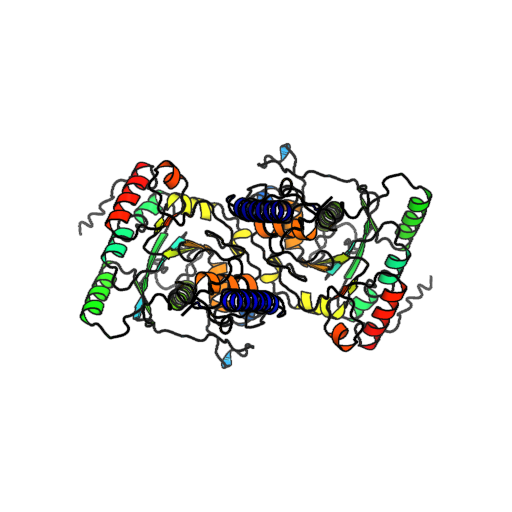 O 1
ATOM 2990 N N . ARG B 1 10 ? -6.145 25.047 -43.875 1 64.62 10 ARG B N 1
ATOM 2991 C CA . ARG B 1 10 ? -4.836 24.406 -43.812 1 64.62 10 ARG B CA 1
ATOM 2992 C C . ARG B 1 10 ? -4.16 24.641 -42.469 1 64.62 10 ARG B C 1
ATOM 2994 O O . ARG B 1 10 ? -3.557 23.734 -41.906 1 64.62 10 ARG B O 1
ATOM 3001 N N . ILE B 1 11 ? -4.355 25.797 -41.906 1 64.81 11 ILE B N 1
ATOM 3002 C CA . ILE B 1 11 ? -3.779 26.109 -40.594 1 64.81 11 ILE B CA 1
ATOM 3003 C C . ILE B 1 11 ? -4.477 25.297 -39.5 1 64.81 11 ILE B C 1
ATOM 3005 O O . ILE B 1 11 ? -3.826 24.766 -38.594 1 64.81 11 ILE B O 1
ATOM 3009 N N . LEU B 1 12 ? -5.703 25.125 -39.688 1 67.38 12 LEU B N 1
ATOM 3010 C CA . LEU B 1 12 ? -6.453 24.344 -38.719 1 67.38 12 LEU B CA 1
ATOM 3011 C C . LEU B 1 12 ? -6.051 22.875 -38.781 1 67.38 12 LEU B C 1
ATOM 3013 O O . LEU B 1 12 ? -5.906 22.203 -37.75 1 67.38 12 LEU B O 1
ATOM 3017 N N . LEU B 1 13 ? -5.82 22.5 -40.031 1 68.12 13 LEU B N 1
ATOM 3018 C CA . LEU B 1 13 ? -5.43 21.094 -40.219 1 68.12 13 LEU B CA 1
ATOM 3019 C C . LEU B 1 13 ? -4.023 20.859 -39.688 1 68.12 13 LEU B C 1
ATOM 3021 O O . LEU B 1 13 ? -3.766 19.828 -39.062 1 68.12 13 LEU B O 1
ATOM 3025 N N . ILE B 1 14 ? -3.148 21.734 -39.938 1 67.94 14 ILE B N 1
ATOM 3026 C CA . ILE B 1 14 ? -1.781 21.594 -39.438 1 67.94 14 ILE B CA 1
ATOM 3027 C C . ILE B 1 14 ? -1.771 21.688 -37.906 1 67.94 14 ILE B C 1
ATOM 3029 O O . ILE B 1 14 ? -1.073 20.922 -37.25 1 67.94 14 ILE B O 1
ATOM 3033 N N . SER B 1 15 ? -2.607 22.531 -37.344 1 65.12 15 SER B N 1
ATOM 3034 C CA . SER B 1 15 ? -2.699 22.625 -35.906 1 65.12 15 SER B CA 1
ATOM 3035 C C . SER B 1 15 ? -3.26 21.344 -35.312 1 65.12 15 SER B C 1
ATOM 3037 O O . SER B 1 15 ? -2.787 20.875 -34.25 1 65.12 15 SER B O 1
ATOM 3039 N N . LEU B 1 16 ? -4.148 20.812 -36.031 1 65.88 16 LEU B N 1
ATOM 3040 C CA . LEU B 1 16 ? -4.711 19.547 -35.562 1 65.88 16 LEU B CA 1
ATOM 3041 C C . LEU B 1 16 ? -3.688 18.422 -35.656 1 65.88 16 LEU B C 1
ATOM 3043 O O . LEU B 1 16 ? -3.613 17.562 -34.781 1 65.88 16 LEU B O 1
ATOM 3047 N N . LEU B 1 17 ? -2.924 18.438 -36.719 1 64.06 17 LEU B N 1
ATOM 3048 C CA . LEU B 1 17 ? -1.87 17.438 -36.875 1 64.06 17 LEU B CA 1
ATOM 3049 C C . LEU B 1 17 ? -0.796 17.625 -35.812 1 64.06 17 LEU B C 1
ATOM 3051 O O . LEU B 1 17 ? -0.307 16.641 -35.25 1 64.06 17 LEU B O 1
ATOM 3055 N N . ILE B 1 18 ? -0.424 18.812 -35.531 1 59.28 18 ILE B N 1
ATOM 3056 C CA . ILE B 1 18 ? 0.577 19.094 -34.5 1 59.28 18 ILE B CA 1
ATOM 3057 C C . ILE B 1 18 ? 0.037 18.672 -33.125 1 59.28 18 ILE B C 1
ATOM 3059 O O . ILE B 1 18 ? 0.75 18.062 -32.344 1 59.28 18 ILE B O 1
ATOM 3063 N N . ILE B 1 19 ? -1.188 19 -32.875 1 58 19 ILE B N 1
ATOM 3064 C CA . ILE B 1 19 ? -1.817 18.578 -31.625 1 58 19 ILE B CA 1
ATOM 3065 C C . ILE B 1 19 ? -1.885 17.047 -31.578 1 58 19 ILE B C 1
ATOM 3067 O O . ILE B 1 19 ? -1.588 16.453 -30.531 1 58 19 ILE B O 1
ATOM 3071 N N . GLY B 1 20 ? -2.205 16.5 -32.656 1 55.97 20 GLY B N 1
ATOM 3072 C CA . GLY B 1 20 ? -2.199 15.055 -32.75 1 55.97 20 GLY B CA 1
ATOM 3073 C C . GLY B 1 20 ? -0.826 14.453 -32.531 1 55.97 20 GLY B C 1
ATOM 3074 O O . GLY B 1 20 ? -0.686 13.477 -31.781 1 55.97 20 GLY B O 1
ATOM 3075 N N . LEU B 1 21 ? 0.126 14.961 -33.219 1 55.62 21 LEU B N 1
ATOM 3076 C CA . LEU B 1 21 ? 1.499 14.508 -33 1 55.62 21 LEU B CA 1
ATOM 3077 C C . LEU B 1 21 ? 1.951 14.742 -31.578 1 55.62 21 LEU B C 1
ATOM 3079 O O . LEU B 1 21 ? 2.652 13.906 -31 1 55.62 21 LEU B O 1
ATOM 3083 N N . TYR B 1 22 ? 1.646 15.883 -31.047 1 49.5 22 TYR B N 1
ATOM 3084 C CA . TYR B 1 22 ? 1.956 16.156 -29.641 1 49.5 22 TYR B CA 1
ATOM 3085 C C . TYR B 1 22 ? 1.355 15.078 -28.734 1 49.5 22 TYR B C 1
ATOM 3087 O O . TYR B 1 22 ? 2.021 14.586 -27.828 1 49.5 22 TYR B O 1
ATOM 3095 N N . PHE B 1 23 ? 0.167 14.812 -29.016 1 50.34 23 PHE B N 1
ATOM 3096 C CA . PHE B 1 23 ? -0.485 13.781 -28.234 1 50.34 23 PHE B CA 1
ATOM 3097 C C . PHE B 1 23 ? 0.183 12.43 -28.453 1 50.34 23 PHE B C 1
ATOM 3099 O O . PHE B 1 23 ? 0.327 11.633 -27.531 1 50.34 23 PHE B O 1
ATOM 3106 N N . ILE B 1 24 ? 0.437 12.195 -29.688 1 48.47 24 ILE B N 1
ATOM 3107 C CA . ILE B 1 24 ? 1.137 10.961 -30 1 48.47 24 ILE B CA 1
ATOM 3108 C C . ILE B 1 24 ? 2.516 10.961 -29.344 1 48.47 24 ILE B C 1
ATOM 3110 O O . ILE B 1 24 ? 2.943 9.953 -28.781 1 48.47 24 ILE B O 1
ATOM 3114 N N . PHE B 1 25 ? 3.246 11.984 -29.547 1 47.47 25 PHE B N 1
ATOM 3115 C CA . PHE B 1 25 ? 4.57 12.078 -28.953 1 47.47 25 PHE B CA 1
ATOM 3116 C C . PHE B 1 25 ? 4.48 12.062 -27.438 1 47.47 25 PHE B C 1
ATOM 3118 O O . PHE B 1 25 ? 5.328 11.477 -26.766 1 47.47 25 PHE B O 1
ATOM 3125 N N . GLU B 1 26 ? 3.705 12.961 -26.891 1 45.53 26 GLU B N 1
ATOM 3126 C CA . GLU B 1 26 ? 3.551 12.883 -25.438 1 45.53 26 GLU B CA 1
ATOM 3127 C C . GLU B 1 26 ? 3.246 11.461 -24.984 1 45.53 26 GLU B C 1
ATOM 3129 O O . GLU B 1 26 ? 3.676 11.031 -23.906 1 45.53 26 GLU B O 1
ATOM 3134 N N . LYS B 1 27 ? 2.477 10.781 -25.906 1 45.16 27 LYS B N 1
ATOM 3135 C CA . LYS B 1 27 ? 2.123 9.391 -25.594 1 45.16 27 LYS B CA 1
ATOM 3136 C C . LYS B 1 27 ? 3.285 8.453 -25.906 1 45.16 27 LYS B C 1
ATOM 3138 O O . LYS B 1 27 ? 3.355 7.352 -25.344 1 45.16 27 LYS B O 1
ATOM 3143 N N . SER B 1 28 ? 4.051 8.773 -26.875 1 42.81 28 SER B N 1
ATOM 3144 C CA . SER B 1 28 ? 5.074 7.852 -27.359 1 42.81 28 SER B CA 1
ATOM 3145 C C . SER B 1 28 ? 6.238 7.75 -26.391 1 42.81 28 SER B C 1
ATOM 3147 O O . SER B 1 28 ? 7.059 6.832 -26.484 1 42.81 28 SER B O 1
ATOM 3149 N N . GLY B 1 29 ? 6.719 8.797 -25.734 1 43.94 29 GLY B N 1
ATOM 3150 C CA . GLY B 1 29 ? 7.84 8.562 -24.828 1 43.94 29 GLY B CA 1
ATOM 3151 C C . GLY B 1 29 ? 7.531 7.539 -23.75 1 43.94 29 GLY B C 1
ATOM 3152 O O . GLY B 1 29 ? 6.402 7.465 -23.266 1 43.94 29 GLY B O 1
ATOM 3153 N N . GLU B 1 30 ? 8.266 6.516 -23.766 1 49.16 30 GLU B N 1
ATOM 3154 C CA . GLU B 1 30 ? 8.148 5.484 -22.734 1 49.16 30 GLU B CA 1
ATOM 3155 C C . GLU B 1 30 ? 7.82 6.094 -21.375 1 49.16 30 GLU B C 1
ATOM 3157 O O . GLU B 1 30 ? 8.672 6.742 -20.766 1 49.16 30 GLU B O 1
ATOM 3162 N N . LEU B 1 31 ? 6.691 6.59 -21.203 1 55.62 31 LEU B N 1
ATOM 3163 C CA . LEU B 1 31 ? 6.34 7.215 -19.922 1 55.62 31 LEU B CA 1
ATOM 3164 C C . LEU B 1 31 ? 6.91 6.422 -18.75 1 55.62 31 LEU B C 1
ATOM 3166 O O . LEU B 1 31 ? 6.766 5.199 -18.703 1 55.62 31 LEU B O 1
ATOM 3170 N N . LYS B 1 32 ? 7.918 7.094 -18.078 1 67.94 32 LYS B N 1
ATOM 3171 C CA . LYS B 1 32 ? 8.492 6.562 -16.844 1 67.94 32 LYS B CA 1
ATOM 3172 C C . LYS B 1 32 ? 7.398 6.129 -15.867 1 67.94 32 LYS B C 1
ATOM 3174 O O . LYS B 1 32 ? 6.289 6.672 -15.883 1 67.94 32 LYS B O 1
ATOM 3179 N N . THR B 1 33 ? 7.66 5.07 -15.273 1 82.25 33 THR B N 1
ATOM 3180 C CA . THR B 1 33 ? 6.762 4.605 -14.219 1 82.25 33 THR B CA 1
ATOM 3181 C C . THR B 1 33 ? 7.043 5.332 -12.914 1 82.25 33 THR B C 1
ATOM 3183 O O . THR B 1 33 ? 8.172 5.754 -12.656 1 82.25 33 THR B O 1
ATOM 3186 N N . ILE B 1 34 ? 6.098 5.617 -12.148 1 87.62 34 ILE B N 1
ATOM 3187 C CA . ILE B 1 34 ? 6.211 6.34 -10.883 1 87.62 34 ILE B CA 1
ATOM 3188 C C . ILE B 1 34 ? 7.188 5.613 -9.961 1 87.62 34 ILE B C 1
ATOM 3190 O O . ILE B 1 34 ? 7.707 6.199 -9.008 1 87.62 34 ILE B O 1
ATOM 3194 N N . HIS B 1 35 ? 7.43 4.379 -10.258 1 87.25 35 HIS B N 1
ATOM 3195 C CA . HIS B 1 35 ? 8.352 3.598 -9.445 1 87.25 35 HIS B CA 1
ATOM 3196 C C . HIS B 1 35 ? 9.789 4.055 -9.656 1 87.25 35 HIS B C 1
ATOM 3198 O O . HIS B 1 35 ? 10.68 3.715 -8.867 1 87.25 35 HIS B O 1
ATOM 3204 N N . GLU B 1 36 ? 9.992 4.828 -10.633 1 87.12 36 GLU B N 1
ATOM 3205 C CA . GLU B 1 36 ? 11.32 5.344 -10.938 1 87.12 36 GLU B CA 1
ATOM 3206 C C . GLU B 1 36 ? 11.555 6.699 -10.273 1 87.12 36 GLU B C 1
ATOM 3208 O O . GLU B 1 36 ? 12.602 7.32 -10.477 1 87.12 36 GLU B O 1
ATOM 3213 N N . TYR B 1 37 ? 10.555 7.164 -9.547 1 90.56 37 TYR B N 1
ATOM 3214 C CA . TYR B 1 37 ? 10.727 8.438 -8.852 1 90.56 37 TYR B CA 1
ATOM 3215 C C . TYR B 1 37 ? 11.953 8.406 -7.945 1 90.56 37 TYR B C 1
ATOM 3217 O O . TYR B 1 37 ? 12.117 7.48 -7.148 1 90.56 37 TYR B O 1
ATOM 3225 N N . PRO B 1 38 ? 12.766 9.406 -8.016 1 90.62 38 PRO B N 1
ATOM 3226 C CA . PRO B 1 38 ? 14.039 9.336 -7.297 1 90.62 38 PRO B CA 1
ATOM 3227 C C . PRO B 1 38 ? 13.875 9.469 -5.785 1 90.62 38 PRO B C 1
ATOM 3229 O O . PRO B 1 38 ? 12.961 10.156 -5.316 1 90.62 38 PRO B O 1
ATOM 3232 N N . LEU B 1 39 ? 14.719 8.945 -5.191 1 90.44 39 LEU B N 1
ATOM 3233 C CA . LEU B 1 39 ? 15.875 8.078 -5.379 1 90.44 39 LEU B CA 1
ATOM 3234 C C . LEU B 1 39 ? 15.453 6.617 -5.422 1 90.44 39 LEU B C 1
ATOM 3236 O O . LEU B 1 39 ? 14.5 6.219 -4.754 1 90.44 39 LEU B O 1
ATOM 3240 N N . ASP B 1 40 ? 16.047 5.93 -6.246 1 87.44 40 ASP B N 1
ATOM 3241 C CA . ASP B 1 40 ? 15.82 4.488 -6.254 1 87.44 40 ASP B CA 1
ATOM 3242 C C . ASP B 1 40 ? 16.547 3.812 -5.09 1 87.44 40 ASP B C 1
ATOM 3244 O O . ASP B 1 40 ? 17.719 3.49 -5.188 1 87.44 40 ASP B O 1
ATOM 3248 N N . VAL B 1 41 ? 15.883 3.682 -3.967 1 89.69 41 VAL B N 1
ATOM 3249 C CA . VAL B 1 41 ? 16.484 3.162 -2.742 1 89.69 41 VAL B CA 1
ATOM 3250 C C . VAL B 1 41 ? 15.461 2.316 -1.984 1 89.69 41 VAL B C 1
ATOM 3252 O O . VAL B 1 41 ? 14.25 2.512 -2.133 1 89.69 41 VAL B O 1
ATOM 3255 N N . LYS B 1 42 ? 16 1.376 -1.211 1 91.69 42 LYS B N 1
ATOM 3256 C CA . LYS B 1 42 ? 15.172 0.608 -0.287 1 91.69 42 LYS B CA 1
ATOM 3257 C C . LYS B 1 42 ? 15.055 1.314 1.061 1 91.69 42 LYS B C 1
ATOM 3259 O O . LYS B 1 42 ? 15.93 1.175 1.92 1 91.69 42 LYS B O 1
ATOM 3264 N N . LEU B 1 43 ? 13.969 1.933 1.288 1 96.81 43 LEU B N 1
ATOM 3265 C CA . LEU B 1 43 ? 13.805 2.803 2.447 1 96.81 43 LEU B CA 1
ATOM 3266 C C . LEU B 1 43 ? 13.828 1.994 3.742 1 96.81 43 LEU B C 1
ATOM 3268 O O . LEU B 1 43 ? 14.32 2.473 4.77 1 96.81 43 LEU B O 1
ATOM 3272 N N . TYR B 1 44 ? 13.312 0.788 3.725 1 97.12 44 TYR B N 1
ATOM 3273 C CA . TYR B 1 44 ? 13.305 -0.025 4.938 1 97.12 44 TYR B CA 1
ATOM 3274 C C . TYR B 1 44 ? 14.734 -0.335 5.383 1 97.12 44 TYR B C 1
ATOM 3276 O O . TYR B 1 44 ? 15.008 -0.43 6.582 1 97.12 44 TYR B O 1
ATOM 3284 N N . GLU B 1 45 ? 15.648 -0.549 4.406 1 95.44 45 GLU B N 1
ATOM 3285 C CA . GLU B 1 45 ? 17.047 -0.777 4.762 1 95.44 45 GLU B CA 1
ATOM 3286 C C . GLU B 1 45 ? 17.656 0.448 5.441 1 95.44 45 GLU B C 1
ATOM 3288 O O . GLU B 1 45 ? 18.406 0.321 6.414 1 95.44 45 GLU B O 1
ATOM 3293 N N . ILE B 1 46 ? 17.328 1.599 4.898 1 96.5 46 ILE B N 1
ATOM 3294 C CA . ILE B 1 46 ? 17.797 2.844 5.496 1 96.5 46 ILE B CA 1
ATOM 3295 C C . ILE B 1 46 ? 17.234 2.986 6.906 1 96.5 46 ILE B C 1
ATOM 3297 O O . ILE B 1 46 ? 17.953 3.348 7.836 1 96.5 46 ILE B O 1
ATOM 3301 N N . TYR B 1 47 ? 15.945 2.717 7.051 1 97.19 47 TYR B N 1
ATOM 3302 C CA . TYR B 1 47 ? 15.297 2.803 8.352 1 97.19 47 TYR B CA 1
ATOM 3303 C C . TYR B 1 47 ? 15.984 1.902 9.367 1 97.19 47 TYR B C 1
ATOM 3305 O O . TYR B 1 47 ? 16.188 2.297 10.523 1 97.19 47 TYR B O 1
ATOM 3313 N N . GLU B 1 48 ? 16.328 0.71 8.992 1 95 48 GLU B N 1
ATOM 3314 C CA . GLU B 1 48 ? 16.969 -0.253 9.891 1 95 48 GLU B CA 1
ATOM 3315 C C . GLU B 1 48 ? 18.344 0.218 10.312 1 95 48 GLU B C 1
ATOM 3317 O O . GLU B 1 48 ? 18.766 0.007 11.461 1 95 48 GLU B O 1
ATOM 3322 N N . LYS B 1 49 ? 19.047 0.822 9.445 1 95.06 49 LYS B N 1
ATOM 3323 C CA . LYS B 1 49 ? 20.422 1.245 9.719 1 95.06 49 LYS B CA 1
ATOM 3324 C C . LYS B 1 49 ? 20.438 2.57 10.469 1 95.06 49 LYS B C 1
ATOM 3326 O O . LYS B 1 49 ? 21.219 2.736 11.422 1 95.06 49 LYS B O 1
ATOM 3331 N N . LEU B 1 50 ? 19.609 3.521 10.102 1 95 50 LEU B N 1
ATOM 3332 C CA . LEU B 1 50 ? 19.656 4.883 10.625 1 95 50 LEU B CA 1
ATOM 3333 C C . LEU B 1 50 ? 18.734 5.031 11.828 1 95 50 LEU B C 1
ATOM 3335 O O . LEU B 1 50 ? 19.094 5.668 12.82 1 95 50 LEU B O 1
ATOM 3339 N N . GLY B 1 51 ? 17.562 4.445 11.734 1 93.56 51 GLY B N 1
ATOM 3340 C CA . GLY B 1 51 ? 16.531 4.645 12.734 1 93.56 51 GLY B CA 1
ATOM 3341 C C . GLY B 1 51 ? 15.883 6.016 12.672 1 93.56 51 GLY B C 1
ATOM 3342 O O . GLY B 1 51 ? 16.375 6.91 11.984 1 93.56 51 GLY B O 1
ATOM 3343 N N . PRO B 1 52 ? 14.797 6.191 13.391 1 92.38 52 PRO B N 1
ATOM 3344 C CA . PRO B 1 52 ? 14.023 7.434 13.289 1 92.38 52 PRO B CA 1
ATOM 3345 C C . PRO B 1 52 ? 14.508 8.508 14.258 1 92.38 52 PRO B C 1
ATOM 3347 O O . PRO B 1 52 ? 14.047 9.648 14.195 1 92.38 52 PRO B O 1
ATOM 3350 N N . ASP B 1 53 ? 15.414 8.242 15.125 1 91.69 53 ASP B N 1
ATOM 3351 C CA . ASP B 1 53 ? 15.75 9.156 16.203 1 91.69 53 ASP B CA 1
ATOM 3352 C C . ASP B 1 53 ? 17.016 9.945 15.891 1 91.69 53 ASP B C 1
ATOM 3354 O O . ASP B 1 53 ? 17.438 10.797 16.672 1 91.69 53 ASP B O 1
ATOM 3358 N N . GLU B 1 54 ? 17.625 9.625 14.719 1 89.81 54 GLU B N 1
ATOM 3359 C CA . GLU B 1 54 ? 18.844 10.312 14.328 1 89.81 54 GLU B CA 1
ATOM 3360 C C . GLU B 1 54 ? 18.75 10.82 12.891 1 89.81 54 GLU B C 1
ATOM 3362 O O . GLU B 1 54 ? 18.062 10.227 12.055 1 89.81 54 GLU B O 1
ATOM 3367 N N . ASP B 1 55 ? 19.453 11.945 12.758 1 91.19 55 ASP B N 1
ATOM 3368 C CA . ASP B 1 55 ? 19.578 12.445 11.391 1 91.19 55 ASP B CA 1
ATOM 3369 C C . ASP B 1 55 ? 20.734 11.789 10.656 1 91.19 55 ASP B C 1
ATOM 3371 O O . ASP B 1 55 ? 21.734 11.406 11.281 1 91.19 55 ASP B O 1
ATOM 3375 N N . TRP B 1 56 ? 20.594 11.648 9.367 1 93.19 56 TRP B N 1
ATOM 3376 C CA . TRP B 1 56 ? 21.703 11.164 8.539 1 93.19 56 TRP B CA 1
ATOM 3377 C C . TRP B 1 56 ? 22.859 12.148 8.562 1 93.19 56 TRP B C 1
ATOM 3379 O O . TRP B 1 56 ? 22.656 13.359 8.477 1 93.19 56 TRP B O 1
ATOM 3389 N N . THR B 1 57 ? 24.047 11.703 8.742 1 93.19 57 THR B N 1
ATOM 3390 C CA . THR B 1 57 ? 25.312 12.438 8.594 1 93.19 57 THR B CA 1
ATOM 3391 C C . THR B 1 57 ? 26.312 11.633 7.766 1 93.19 57 THR B C 1
ATOM 3393 O O . THR B 1 57 ? 26.156 10.422 7.602 1 93.19 57 THR B O 1
ATOM 3396 N N . PRO B 1 58 ? 27.203 12.328 7.172 1 92.12 58 PRO B N 1
ATOM 3397 C CA . PRO B 1 58 ? 28.234 11.578 6.453 1 92.12 58 PRO B CA 1
ATOM 3398 C C . PRO B 1 58 ? 28.922 10.523 7.328 1 92.12 58 PRO B C 1
ATOM 3400 O O . PRO B 1 58 ? 29.359 9.484 6.828 1 92.12 58 PRO B O 1
ATOM 3403 N N . GLU B 1 59 ? 28.969 10.672 8.594 1 93 59 GLU B N 1
ATOM 3404 C CA . GLU B 1 59 ? 29.625 9.773 9.531 1 93 59 GLU B CA 1
ATOM 3405 C C . GLU B 1 59 ? 28.766 8.547 9.82 1 93 59 GLU B C 1
ATOM 3407 O O . GLU B 1 59 ? 29.25 7.555 10.367 1 93 59 GLU B O 1
ATOM 3412 N N . SER B 1 60 ? 27.453 8.648 9.469 1 91.56 60 SER B N 1
ATOM 3413 C CA . SER B 1 60 ? 26.547 7.52 9.695 1 91.56 60 SER B CA 1
ATOM 3414 C C . SER B 1 60 ? 26.984 6.297 8.891 1 91.56 60 SER B C 1
ATOM 3416 O O . SER B 1 60 ? 26.609 5.172 9.211 1 91.56 60 SER B O 1
ATOM 3418 N N . GLY B 1 61 ? 27.734 6.492 7.738 1 92.75 61 GLY B N 1
ATOM 3419 C CA . GLY B 1 61 ? 28.156 5.398 6.879 1 92.75 61 GLY B CA 1
ATOM 3420 C C . GLY B 1 61 ? 27.016 4.789 6.082 1 92.75 61 GLY B C 1
ATOM 3421 O O . GLY B 1 61 ? 27.141 3.678 5.566 1 92.75 61 GLY B O 1
ATOM 3422 N N . ILE B 1 62 ? 25.938 5.453 6.078 1 92.69 62 ILE B N 1
ATOM 3423 C CA . ILE B 1 62 ? 24.766 4.93 5.379 1 92.69 62 ILE B CA 1
ATOM 3424 C C . ILE B 1 62 ? 24.703 5.508 3.967 1 92.69 62 ILE B C 1
ATOM 3426 O O . ILE B 1 62 ? 24.781 6.723 3.781 1 92.69 62 ILE B O 1
ATOM 3430 N N . LEU B 1 63 ? 24.688 4.617 2.971 1 91.94 63 LEU B N 1
ATOM 3431 C CA . LEU B 1 63 ? 24.516 4.984 1.569 1 91.94 63 LEU B CA 1
ATOM 3432 C C . LEU B 1 63 ? 23.156 4.527 1.051 1 91.94 63 LEU B C 1
ATOM 3434 O O . LEU B 1 63 ? 22.625 3.518 1.515 1 91.94 63 LEU B O 1
ATOM 3438 N N . PRO B 1 64 ? 22.609 5.188 0.07 1 93.81 64 PRO B N 1
ATOM 3439 C CA . PRO B 1 64 ? 23.125 6.414 -0.548 1 93.81 64 PRO B CA 1
ATOM 3440 C C . PRO B 1 64 ? 22.938 7.645 0.335 1 93.81 64 PRO B C 1
ATOM 3442 O O . PRO B 1 64 ? 22.25 7.574 1.358 1 93.81 64 PRO B O 1
ATOM 3445 N N . ARG B 1 65 ? 23.547 8.742 -0.056 1 94.38 65 ARG B N 1
ATOM 3446 C CA . ARG B 1 65 ? 23.312 10.016 0.612 1 94.38 65 ARG B CA 1
ATOM 3447 C C . ARG B 1 65 ? 21.906 10.531 0.356 1 94.38 65 ARG B C 1
ATOM 3449 O O . ARG B 1 65 ? 21.359 10.352 -0.738 1 94.38 65 ARG B O 1
ATOM 3456 N N . PRO B 1 66 ? 21.312 11.18 1.384 1 95.19 66 PRO B N 1
ATOM 3457 C CA . PRO B 1 66 ? 20 11.781 1.141 1 95.19 66 PRO B CA 1
ATOM 3458 C C . PRO B 1 66 ? 20.031 12.859 0.057 1 95.19 66 PRO B C 1
ATOM 3460 O O . PRO B 1 66 ? 21.062 13.508 -0.136 1 95.19 66 PRO B O 1
ATOM 3463 N N . ILE B 1 67 ? 18.969 13.023 -0.643 1 94.88 67 ILE B N 1
ATOM 3464 C CA . ILE B 1 67 ? 18.922 13.984 -1.738 1 94.88 67 ILE B CA 1
ATOM 3465 C C . ILE B 1 67 ? 18.062 15.18 -1.332 1 94.88 67 ILE B C 1
ATOM 3467 O O . ILE B 1 67 ? 17.953 16.156 -2.08 1 94.88 67 ILE B O 1
ATOM 3471 N N . ASN B 1 68 ? 17.375 15.078 -0.28 1 90.38 68 ASN B N 1
ATOM 3472 C CA . ASN B 1 68 ? 16.578 16.156 0.316 1 90.38 68 ASN B CA 1
ATOM 3473 C C . ASN B 1 68 ? 17.062 16.484 1.728 1 90.38 68 ASN B C 1
ATOM 3475 O O . ASN B 1 68 ? 16.625 15.859 2.697 1 90.38 68 ASN B O 1
ATOM 3479 N N . MET B 1 69 ? 17.875 17.469 1.869 1 82.69 69 MET B N 1
ATOM 3480 C CA . MET B 1 69 ? 18.5 17.719 3.162 1 82.69 69 MET B CA 1
ATOM 3481 C C . MET B 1 69 ? 18.078 19.078 3.727 1 82.69 69 MET B C 1
ATOM 3483 O O . MET B 1 69 ? 18.781 19.672 4.535 1 82.69 69 MET B O 1
ATOM 3487 N N . ALA B 1 70 ? 16.984 19.547 3.246 1 85.38 70 ALA B N 1
ATOM 3488 C CA . ALA B 1 70 ? 16.531 20.812 3.797 1 85.38 70 ALA B CA 1
ATOM 3489 C C . ALA B 1 70 ? 16.344 20.719 5.309 1 85.38 70 ALA B C 1
ATOM 3491 O O . ALA B 1 70 ? 15.711 19.781 5.805 1 85.38 70 ALA B O 1
ATOM 3492 N N . GLN B 1 71 ? 16.984 21.609 5.977 1 88.06 71 GLN B N 1
ATOM 3493 C CA . GLN B 1 71 ? 16.859 21.688 7.426 1 88.06 71 GLN B CA 1
ATOM 3494 C C . GLN B 1 71 ? 16.453 23.094 7.859 1 88.06 71 GLN B C 1
ATOM 3496 O O . GLN B 1 71 ? 16.906 24.094 7.285 1 88.06 71 GLN B O 1
ATOM 3501 N N . PHE B 1 72 ? 15.594 23.141 8.82 1 93.81 72 PHE B N 1
ATOM 3502 C CA . PHE B 1 72 ? 15.078 24.406 9.32 1 93.81 72 PHE B CA 1
ATOM 3503 C C . PHE B 1 72 ? 15.227 24.5 10.836 1 93.81 72 PHE B C 1
ATOM 3505 O O . PHE B 1 72 ? 15.047 23.5 11.539 1 93.81 72 PHE B O 1
ATOM 3512 N N . SER B 1 73 ? 15.523 25.641 11.266 1 95.88 73 SER B N 1
ATOM 3513 C CA . SER B 1 73 ? 15.711 25.859 12.695 1 95.88 73 SER B CA 1
ATOM 3514 C C . SER B 1 73 ? 14.375 26.047 13.406 1 95.88 73 SER B C 1
ATOM 3516 O O . SER B 1 73 ? 13.453 26.656 12.867 1 95.88 73 SER B O 1
ATOM 3518 N N . LEU B 1 74 ? 14.375 25.547 14.609 1 96.56 74 LEU B N 1
ATOM 3519 C CA . LEU B 1 74 ? 13.211 25.688 15.469 1 96.56 74 LEU B CA 1
ATOM 3520 C C . LEU B 1 74 ? 13.133 27.094 16.047 1 96.56 74 LEU B C 1
ATOM 3522 O O . LEU B 1 74 ? 14.109 27.594 16.609 1 96.56 74 LEU B O 1
ATOM 3526 N N . ILE B 1 75 ? 12.031 27.781 15.883 1 97.5 75 ILE B N 1
ATOM 3527 C CA . ILE B 1 75 ? 11.82 29.109 16.438 1 97.5 75 ILE B CA 1
ATOM 3528 C C . ILE B 1 75 ? 11.117 29 17.797 1 97.5 75 ILE B C 1
ATOM 3530 O O . ILE B 1 75 ? 11.555 29.594 18.781 1 97.5 75 ILE B O 1
ATOM 3534 N N . ARG B 1 76 ? 10.07 28.25 17.906 1 96.75 76 ARG B N 1
ATOM 3535 C CA . ARG B 1 76 ? 9.344 27.969 19.141 1 96.75 76 ARG B CA 1
ATOM 3536 C C . ARG B 1 76 ? 8.664 26.609 19.078 1 96.75 76 ARG B C 1
ATOM 3538 O O . ARG B 1 76 ? 8.312 26.125 18 1 96.75 76 ARG B O 1
ATOM 3545 N N . ALA B 1 77 ? 8.531 26 20.141 1 95.38 77 ALA B N 1
ATOM 3546 C CA . ALA B 1 77 ? 7.867 24.703 20.328 1 95.38 77 ALA B CA 1
ATOM 3547 C C . ALA B 1 77 ? 7.215 24.625 21.703 1 95.38 77 ALA B C 1
ATOM 3549 O O . ALA B 1 77 ? 7.621 25.328 22.641 1 95.38 77 ALA B O 1
ATOM 3550 N N . PRO B 1 78 ? 6.129 23.828 21.75 1 93.06 78 PRO B N 1
ATOM 3551 C CA . PRO B 1 78 ? 5.527 23.672 23.078 1 93.06 78 PRO B CA 1
ATOM 3552 C C . PRO B 1 78 ? 6.496 23.078 24.094 1 93.06 78 PRO B C 1
ATOM 3554 O O . PRO B 1 78 ? 7.297 22.203 23.75 1 93.06 78 PRO B O 1
ATOM 3557 N N . ARG B 1 79 ? 6.434 23.547 25.266 1 85.25 79 ARG B N 1
ATOM 3558 C CA . ARG B 1 79 ? 7.309 23.094 26.344 1 85.25 79 ARG B CA 1
ATOM 3559 C C . ARG B 1 79 ? 6.941 21.672 26.781 1 85.25 79 ARG B C 1
ATOM 3561 O O . ARG B 1 79 ? 7.82 20.859 27.094 1 85.25 79 ARG B O 1
ATOM 3568 N N . TRP B 1 80 ? 5.602 21.391 26.797 1 75.25 80 TRP B N 1
ATOM 3569 C CA . TRP B 1 80 ? 5.137 20.109 27.312 1 75.25 80 TRP B CA 1
ATOM 3570 C C . TRP B 1 80 ? 4.312 19.375 26.266 1 75.25 80 TRP B C 1
ATOM 3572 O O . TRP B 1 80 ? 3.307 18.734 26.594 1 75.25 80 TRP B O 1
ATOM 3582 N N . LEU B 1 81 ? 4.766 19.406 24.984 1 68 81 LEU B N 1
ATOM 3583 C CA . LEU B 1 81 ? 3.945 18.797 23.953 1 68 81 LEU B CA 1
ATOM 3584 C C . LEU B 1 81 ? 3.486 17.406 24.359 1 68 81 LEU B C 1
ATOM 3586 O O . LEU B 1 81 ? 2.283 17.141 24.438 1 68 81 LEU B O 1
ATOM 3590 N N . CYS B 1 82 ? 4.418 16.438 24.344 1 68.62 82 CYS B N 1
ATOM 3591 C CA . CYS B 1 82 ? 4.086 15.047 24.594 1 68.62 82 CYS B CA 1
ATOM 3592 C C . CYS B 1 82 ? 4.723 14.562 25.891 1 68.62 82 CYS B C 1
ATOM 3594 O O . CYS B 1 82 ? 4.859 13.359 26.109 1 68.62 82 CYS B O 1
ATOM 3596 N N . ASN B 1 83 ? 5.348 15.617 26.609 1 61.22 83 ASN B N 1
ATOM 3597 C CA . ASN B 1 83 ? 5.957 15.234 27.875 1 61.22 83 ASN B CA 1
ATOM 3598 C C . ASN B 1 83 ? 4.902 14.992 28.953 1 61.22 83 ASN B C 1
ATOM 3600 O O . ASN B 1 83 ? 3.979 15.789 29.109 1 61.22 83 ASN B O 1
ATOM 3604 N N . TYR B 1 84 ? 4.32 13.875 29.078 1 47.88 84 TYR B N 1
ATOM 3605 C CA . TYR B 1 84 ? 3.52 13.75 30.297 1 47.88 84 TYR B CA 1
ATOM 3606 C C . TYR B 1 84 ? 4.195 14.453 31.469 1 47.88 84 TYR B C 1
ATOM 3608 O O . TYR B 1 84 ? 5.426 14.523 31.531 1 47.88 84 TYR B O 1
ATOM 3616 N N . GLN B 1 85 ? 3.598 15.273 32.062 1 41.66 85 GLN B N 1
ATOM 3617 C CA . GLN B 1 85 ? 4.047 15.977 33.25 1 41.66 85 GLN B CA 1
ATOM 3618 C C . GLN B 1 85 ? 5.047 15.141 34.062 1 41.66 85 GLN B C 1
ATOM 3620 O O . GLN B 1 85 ? 5.484 15.539 35.125 1 41.66 85 GLN B O 1
ATOM 3625 N N . GLY B 1 86 ? 5.113 13.68 34.031 1 37.72 86 GLY B N 1
ATOM 3626 C CA . GLY B 1 86 ? 5.957 13.305 35.156 1 37.72 86 GLY B CA 1
ATOM 3627 C C . GLY B 1 86 ? 7.391 13.781 35.031 1 37.72 86 GLY B C 1
ATOM 3628 O O . GLY B 1 86 ? 7.812 14.172 33.938 1 37.72 86 GLY B O 1
ATOM 3629 N N . ASN B 1 87 ? 8.148 13.82 36.156 1 32.88 87 ASN B N 1
ATOM 3630 C CA . ASN B 1 87 ? 9.516 14.188 36.5 1 32.88 87 ASN B CA 1
ATOM 3631 C C . ASN B 1 87 ? 10.523 13.641 35.5 1 32.88 87 ASN B C 1
ATOM 3633 O O . ASN B 1 87 ? 10.609 12.43 35.281 1 32.88 87 ASN B O 1
ATOM 3637 N N . GLY B 1 88 ? 11.078 14.156 34.5 1 34.84 88 GLY B N 1
ATOM 3638 C CA . GLY B 1 88 ? 12.219 14.023 33.625 1 34.84 88 GLY B CA 1
ATOM 3639 C C . GLY B 1 88 ? 12.328 12.648 32.969 1 34.84 88 GLY B C 1
ATOM 3640 O O . GLY B 1 88 ? 13.281 12.367 32.25 1 34.84 88 GLY B O 1
ATOM 3641 N N . LEU B 1 89 ? 12.125 11.508 33.719 1 35.19 89 LEU B N 1
ATOM 3642 C CA . LEU B 1 89 ? 12.508 10.125 33.406 1 35.19 89 LEU B CA 1
ATOM 3643 C C . LEU B 1 89 ? 11.68 9.57 32.25 1 35.19 89 LEU B C 1
ATOM 3645 O O . LEU B 1 89 ? 10.555 10.008 32.031 1 35.19 89 LEU B O 1
ATOM 3649 N N . ARG B 1 90 ? 12.344 8.945 31.297 1 37.44 90 ARG B N 1
ATOM 3650 C CA . ARG B 1 90 ? 11.797 8.062 30.281 1 37.44 90 ARG B CA 1
ATOM 3651 C C . ARG B 1 90 ? 10.398 7.594 30.641 1 37.44 90 ARG B C 1
ATOM 3653 O O . ARG B 1 90 ? 10.125 7.277 31.812 1 37.44 90 ARG B O 1
ATOM 3660 N N . PRO B 1 91 ? 9.344 7.852 29.938 1 40.38 91 PRO B N 1
ATOM 3661 C CA . PRO B 1 91 ? 8.047 7.305 30.344 1 40.38 91 PRO B CA 1
ATOM 3662 C C . PRO B 1 91 ? 8.164 5.934 31 1 40.38 91 PRO B C 1
ATOM 3664 O O . PRO B 1 91 ? 8.891 5.066 30.516 1 40.38 91 PRO B O 1
ATOM 3667 N N . MET B 1 92 ? 8.094 5.844 32.344 1 37.75 92 MET B N 1
ATOM 3668 C CA . MET B 1 92 ? 7.859 4.543 32.969 1 37.75 92 MET B CA 1
ATOM 3669 C C . MET B 1 92 ? 6.809 3.754 32.188 1 37.75 92 MET B C 1
ATOM 3671 O O . MET B 1 92 ? 6.004 4.336 31.453 1 37.75 92 MET B O 1
ATOM 3675 N N . GLN B 1 93 ? 6.688 2.412 32.281 1 41.78 93 GLN B N 1
ATOM 3676 C CA . GLN B 1 93 ? 5.805 1.395 31.734 1 41.78 93 GLN B CA 1
ATOM 3677 C C . GLN B 1 93 ? 4.406 1.953 31.5 1 41.78 93 GLN B C 1
ATOM 3679 O O . GLN B 1 93 ? 3.736 1.573 30.531 1 41.78 93 GLN B O 1
ATOM 3684 N N . ASN B 1 94 ? 3.711 2.785 32.469 1 40.81 94 ASN B N 1
ATOM 3685 C CA . ASN B 1 94 ? 2.307 3.172 32.562 1 40.81 94 ASN B CA 1
ATOM 3686 C C . ASN B 1 94 ? 2.062 4.547 31.938 1 40.81 94 ASN B C 1
ATOM 3688 O O . ASN B 1 94 ? 1.213 5.301 32.406 1 40.81 94 ASN B O 1
ATOM 3692 N N . GLN B 1 95 ? 2.938 5.305 31.391 1 49.78 95 GLN B N 1
ATOM 3693 C CA . GLN B 1 95 ? 2.807 6.695 30.969 1 49.78 95 GLN B CA 1
ATOM 3694 C C . GLN B 1 95 ? 1.686 6.855 29.953 1 49.78 95 GLN B C 1
ATOM 3696 O O . GLN B 1 95 ? 1.501 6 29.078 1 49.78 95 GLN B O 1
ATOM 3701 N N . SER B 1 96 ? 0.807 7.934 30.266 1 57.38 96 SER B N 1
ATOM 3702 C CA . SER B 1 96 ? -0.437 8.211 29.547 1 57.38 96 SER B CA 1
ATOM 3703 C C . SER B 1 96 ? -0.186 8.438 28.062 1 57.38 96 SER B C 1
ATOM 3705 O O . SER B 1 96 ? 0.651 9.266 27.688 1 57.38 96 SER B O 1
ATOM 3707 N N . THR B 1 97 ? -0.508 7.59 27.156 1 81.25 97 THR B N 1
ATOM 3708 C CA . THR B 1 97 ? -0.389 7.555 25.703 1 81.25 97 THR B CA 1
ATOM 3709 C C . THR B 1 97 ? -1.438 8.453 25.047 1 81.25 97 THR B C 1
ATOM 3711 O O . THR B 1 97 ? -2.609 8.422 25.438 1 81.25 97 THR B O 1
ATOM 3714 N N . ILE B 1 98 ? -0.915 9.719 24.531 1 91.12 98 ILE B N 1
ATOM 3715 C CA . ILE B 1 98 ? -1.79 10.508 23.672 1 91.12 98 ILE B CA 1
ATOM 3716 C C . ILE B 1 98 ? -2.383 9.617 22.578 1 91.12 98 ILE B C 1
ATOM 3718 O O . ILE B 1 98 ? -1.652 8.906 21.891 1 91.12 98 ILE B O 1
ATOM 3722 N N . ASP B 1 99 ? -3.689 9.609 22.578 1 94.62 99 ASP B N 1
ATOM 3723 C CA . ASP B 1 99 ? -4.344 8.773 21.578 1 94.62 99 ASP B CA 1
ATOM 3724 C C . ASP B 1 99 ? -4.109 9.312 20.172 1 94.62 99 ASP B C 1
ATOM 3726 O O . ASP B 1 99 ? -3.771 8.555 19.266 1 94.62 99 ASP B O 1
ATOM 3730 N N . ILE B 1 100 ? -4.277 10.625 20.062 1 96.25 100 ILE B N 1
ATOM 3731 C CA . ILE B 1 100 ? -4.047 11.242 18.75 1 96.25 100 ILE B CA 1
ATOM 3732 C C . ILE B 1 100 ? -3.58 12.68 18.938 1 96.25 100 ILE B C 1
ATOM 3734 O O . ILE B 1 100 ? -4.145 13.43 19.734 1 96.25 100 ILE B O 1
ATOM 3738 N N . LEU B 1 101 ? -2.518 13.031 18.312 1 96.62 101 LEU B N 1
ATOM 3739 C CA . LEU B 1 101 ? -1.994 14.391 18.25 1 96.62 101 LEU B CA 1
ATOM 3740 C C . LEU B 1 101 ? -2.455 15.094 16.984 1 96.62 101 LEU B C 1
ATOM 3742 O O . LEU B 1 101 ? -2.16 14.641 15.875 1 96.62 101 LEU B O 1
ATOM 3746 N N . PHE B 1 102 ? -3.221 16.172 17.141 1 97.62 102 PHE B N 1
ATOM 3747 C CA . PHE B 1 102 ? -3.633 16.969 16 1 97.62 102 PHE B CA 1
ATOM 3748 C C . PHE B 1 102 ? -2.561 18 15.641 1 97.62 102 PHE B C 1
ATOM 3750 O O . PHE B 1 102 ? -2.197 18.828 16.469 1 97.62 102 PHE B O 1
ATOM 3757 N N . VAL B 1 103 ? -2.055 17.891 14.469 1 98.25 103 VAL B N 1
ATOM 3758 C CA . VAL B 1 103 ? -1.104 18.859 13.938 1 98.25 103 VAL B CA 1
ATOM 3759 C C . VAL B 1 103 ? -1.782 19.719 12.875 1 98.25 103 VAL B C 1
ATOM 3761 O O . VAL B 1 103 ? -1.913 19.297 11.719 1 98.25 103 VAL B O 1
ATOM 3764 N N . VAL B 1 104 ? -2.102 20.922 13.258 1 98.75 104 VAL B N 1
ATOM 3765 C CA . VAL B 1 104 ? -2.844 21.797 12.367 1 98.75 104 VAL B CA 1
ATOM 3766 C C . VAL B 1 104 ? -1.872 22.656 11.555 1 98.75 104 VAL B C 1
ATOM 3768 O O . VAL B 1 104 ? -1.086 23.422 12.117 1 98.75 104 VAL B O 1
ATOM 3771 N N . LYS B 1 105 ? -1.901 22.5 10.234 1 98.5 105 LYS B N 1
ATOM 3772 C CA . LYS B 1 105 ? -1.17 23.422 9.375 1 98.5 105 LYS B CA 1
ATOM 3773 C C . LYS B 1 105 ? -1.841 24.797 9.336 1 98.5 105 LYS B C 1
ATOM 3775 O O . LYS B 1 105 ? -2.906 24.953 8.742 1 98.5 105 LYS B O 1
ATOM 3780 N N . SER B 1 106 ? -1.204 25.75 9.93 1 98.38 106 SER B N 1
ATOM 3781 C CA . SER B 1 106 ? -1.818 27.062 10.078 1 98.38 106 SER B CA 1
ATOM 3782 C C . SER B 1 106 ? -0.967 28.156 9.43 1 98.38 106 SER B C 1
ATOM 3784 O O . SER B 1 106 ? 0.262 28.062 9.414 1 98.38 106 SER B O 1
ATOM 3786 N N . ARG B 1 107 ? -1.59 29.188 8.852 1 97.31 107 ARG B N 1
ATOM 3787 C CA . ARG B 1 107 ? -0.883 30.375 8.375 1 97.31 107 ARG B CA 1
ATOM 3788 C C . ARG B 1 107 ? -0.4 31.234 9.539 1 97.31 107 ARG B C 1
ATOM 3790 O O . ARG B 1 107 ? -1.097 31.359 10.547 1 97.31 107 ARG B O 1
ATOM 3797 N N . ILE B 1 108 ? 0.62 31.828 9.328 1 98 108 ILE B N 1
ATOM 3798 C CA . ILE B 1 108 ? 1.312 32.5 10.422 1 98 108 ILE B CA 1
ATOM 3799 C C . ILE B 1 108 ? 0.436 33.625 10.953 1 98 108 ILE B C 1
ATOM 3801 O O . ILE B 1 108 ? 0.468 33.938 12.148 1 98 108 ILE B O 1
ATOM 3805 N N . LYS B 1 109 ? -0.428 34.25 10.195 1 97.62 109 LYS B N 1
ATOM 3806 C CA . LYS B 1 109 ? -1.207 35.406 10.625 1 97.62 109 LYS B CA 1
ATOM 3807 C C . LYS B 1 109 ? -2.635 35 10.984 1 97.62 109 LYS B C 1
ATOM 3809 O O . LYS B 1 109 ? -3.471 35.844 11.281 1 97.62 109 LYS B O 1
ATOM 3814 N N . SER B 1 110 ? -2.918 33.719 10.961 1 97.88 110 SER B N 1
ATOM 3815 C CA . SER B 1 110 ? -4.281 33.25 11.172 1 97.88 110 SER B CA 1
ATOM 3816 C C . SER B 1 110 ? -4.586 33.062 12.656 1 97.88 110 SER B C 1
ATOM 3818 O O . SER B 1 110 ? -5.043 32 13.07 1 97.88 110 SER B O 1
ATOM 3820 N N . PHE B 1 111 ? -4.453 34.125 13.445 1 98.5 111 PHE B N 1
ATOM 3821 C CA . PHE B 1 111 ? -4.676 34.094 14.883 1 98.5 111 PHE B CA 1
ATOM 3822 C C . PHE B 1 111 ? -6.121 33.719 15.195 1 98.5 111 PHE B C 1
ATOM 3824 O O . PHE B 1 111 ? -6.375 32.875 16.062 1 98.5 111 PHE B O 1
ATOM 3831 N N . ASP B 1 112 ? -7.031 34.344 14.492 1 98.25 112 ASP B N 1
ATOM 3832 C CA . ASP B 1 112 ? -8.453 34.125 14.742 1 98.25 112 ASP B CA 1
ATOM 3833 C C . ASP B 1 112 ? -8.844 32.656 14.484 1 98.25 112 ASP B C 1
ATOM 3835 O O . ASP B 1 112 ? -9.641 32.094 15.234 1 98.25 112 ASP B O 1
ATOM 3839 N N . GLN B 1 113 ? -8.32 32.156 13.453 1 98.56 113 GLN B N 1
ATOM 3840 C CA . GLN B 1 113 ? -8.641 30.781 13.102 1 98.56 113 GLN B CA 1
ATOM 3841 C C . GLN B 1 113 ? -8.109 29.812 14.148 1 98.56 113 GLN B C 1
ATOM 3843 O O . GLN B 1 113 ? -8.789 28.844 14.516 1 98.56 113 GLN B O 1
ATOM 3848 N N . ARG B 1 114 ? -6.883 29.984 14.594 1 98.69 114 ARG B N 1
ATOM 3849 C CA . ARG B 1 114 ? -6.312 29.125 15.641 1 98.69 114 ARG B CA 1
ATOM 3850 C C . ARG B 1 114 ? -7.117 29.234 16.922 1 98.69 114 ARG B C 1
ATOM 3852 O O . ARG B 1 114 ? -7.359 28.234 17.594 1 98.69 114 ARG B O 1
ATOM 3859 N N . SER B 1 115 ? -7.508 30.453 17.219 1 98.25 115 SER B N 1
ATOM 3860 C CA . SER B 1 115 ? -8.352 30.641 18.391 1 98.25 115 SER B CA 1
ATOM 3861 C C . SER B 1 115 ? -9.672 29.891 18.266 1 98.25 115 SER B C 1
ATOM 3863 O O . SER B 1 115 ? -10.141 29.266 19.219 1 98.25 115 SER B O 1
ATOM 3865 N N . ALA B 1 116 ? -10.258 29.984 17.125 1 98.19 116 ALA B N 1
ATOM 3866 C CA . ALA B 1 116 ? -11.508 29.266 16.859 1 98.19 116 ALA B CA 1
ATOM 3867 C C . ALA B 1 116 ? -11.32 27.766 17.031 1 98.19 116 ALA B C 1
ATOM 3869 O O . ALA B 1 116 ? -12.156 27.078 17.641 1 98.19 116 ALA B O 1
ATOM 3870 N N . ILE B 1 117 ? -10.273 27.203 16.5 1 98.25 117 ILE B N 1
ATOM 3871 C CA . ILE B 1 117 ? -10.008 25.766 16.594 1 98.25 117 ILE B CA 1
ATOM 3872 C C . ILE B 1 117 ? -9.828 25.375 18.062 1 98.25 117 ILE B C 1
ATOM 3874 O O . ILE B 1 117 ? -10.367 24.359 18.516 1 98.25 117 ILE B O 1
ATOM 3878 N N . ARG B 1 118 ? -9.141 26.219 18.875 1 96.38 118 ARG B N 1
ATOM 3879 C CA . ARG B 1 118 ? -8.938 25.969 20.297 1 96.38 118 ARG B CA 1
ATOM 3880 C C . ARG B 1 118 ? -10.266 25.859 21.031 1 96.38 118 ARG B C 1
ATOM 3882 O O . ARG B 1 118 ? -10.398 25.078 21.984 1 96.38 118 ARG B O 1
ATOM 3889 N N . SER B 1 119 ? -11.18 26.625 20.562 1 95 119 SER B N 1
ATOM 3890 C CA . SER B 1 119 ? -12.453 26.703 21.266 1 95 119 SER B CA 1
ATOM 3891 C C . SER B 1 119 ? -13.461 25.703 20.703 1 95 119 SER B C 1
ATOM 3893 O O . SER B 1 119 ? -14.602 25.641 21.156 1 95 119 SER B O 1
ATOM 3895 N N . THR B 1 120 ? -13.094 25 19.734 1 95.62 120 THR B N 1
ATOM 3896 C CA . THR B 1 120 ? -14 24.031 19.109 1 95.62 120 THR B CA 1
ATOM 3897 C C . THR B 1 120 ? -13.422 22.625 19.172 1 95.62 120 THR B C 1
ATOM 3899 O O . THR B 1 120 ? -13.336 22.031 20.25 1 95.62 120 THR B O 1
ATOM 3902 N N . TRP B 1 121 ? -13.125 22.031 17.953 1 95.5 121 TRP B N 1
ATOM 3903 C CA . TRP B 1 121 ? -12.766 20.609 17.938 1 95.5 121 TRP B CA 1
ATOM 3904 C C . TRP B 1 121 ? -11.359 20.406 18.484 1 95.5 121 TRP B C 1
ATOM 3906 O O . TRP B 1 121 ? -11.008 19.281 18.891 1 95.5 121 TRP B O 1
ATOM 3916 N N . GLY B 1 122 ? -10.523 21.422 18.5 1 95.12 122 GLY B N 1
ATOM 3917 C CA . GLY B 1 122 ? -9.164 21.297 19.016 1 95.12 122 GLY B CA 1
ATOM 3918 C C . GLY B 1 122 ? -9.086 21.312 20.531 1 95.12 122 GLY B C 1
ATOM 3919 O O . GLY B 1 122 ? -8.008 21.156 21.094 1 95.12 122 GLY B O 1
ATOM 3920 N N . ASN B 1 123 ? -10.188 21.516 21.156 1 91.25 123 ASN B N 1
ATOM 3921 C CA . ASN B 1 123 ? -10.25 21.578 22.609 1 91.25 123 ASN B CA 1
ATOM 3922 C C . ASN B 1 123 ? -10.125 20.188 23.219 1 91.25 123 ASN B C 1
ATOM 3924 O O . ASN B 1 123 ? -10.969 19.312 22.984 1 91.25 123 ASN B O 1
ATOM 3928 N N . ALA B 1 124 ? -9.211 19.969 24.078 1 86.38 124 ALA B N 1
ATOM 3929 C CA . ALA B 1 124 ? -8.914 18.656 24.656 1 86.38 124 ALA B CA 1
ATOM 3930 C C . ALA B 1 124 ? -10.047 18.203 25.578 1 86.38 124 ALA B C 1
ATOM 3932 O O . ALA B 1 124 ? -10.242 17 25.766 1 86.38 124 ALA B O 1
ATOM 3933 N N . SER B 1 125 ? -10.781 19.125 26.125 1 83.88 125 SER B N 1
ATOM 3934 C CA . SER B 1 125 ? -11.875 18.766 27.016 1 83.88 125 SER B CA 1
ATOM 3935 C C . SER B 1 125 ? -12.961 18 26.281 1 83.88 125 SER B C 1
ATOM 3937 O O . SER B 1 125 ? -13.586 17.094 26.844 1 83.88 125 SER B O 1
ATOM 3939 N N . CYS B 1 126 ? -13.148 18.328 25.109 1 85.31 126 CYS B N 1
ATOM 3940 C CA . CYS B 1 126 ? -14.141 17.625 24.297 1 85.31 126 CYS B CA 1
ATOM 3941 C C . CYS B 1 126 ? -13.719 16.172 24.078 1 85.31 126 CYS B C 1
ATOM 3943 O O . CYS B 1 126 ? -14.5 15.25 24.328 1 85.31 126 CYS B O 1
ATOM 3945 N N . THR B 1 127 ? -12.531 15.961 23.719 1 84.19 127 THR B N 1
ATOM 3946 C CA . THR B 1 127 ? -12.062 14.609 23.406 1 84.19 127 THR B CA 1
ATOM 3947 C C . THR B 1 127 ? -12 13.758 24.672 1 84.19 127 THR B C 1
ATOM 3949 O O . THR B 1 127 ? -12.281 12.555 24.625 1 84.19 127 THR B O 1
ATOM 3952 N N . LEU B 1 128 ? -11.68 14.359 25.734 1 82.06 128 LEU B N 1
ATOM 3953 C CA . LEU B 1 128 ? -11.656 13.648 27 1 82.06 128 LEU B CA 1
ATOM 3954 C C . LEU B 1 128 ? -13.047 13.141 27.375 1 82.06 128 LEU B C 1
ATOM 3956 O O . LEU B 1 128 ? -13.18 12.062 27.953 1 82.06 128 LEU B O 1
ATOM 3960 N N . SER B 1 129 ? -13.961 13.891 27.031 1 81.69 129 SER B N 1
ATOM 3961 C CA . SER B 1 129 ? -15.336 13.516 27.328 1 81.69 129 SER B CA 1
ATOM 3962 C C . SER B 1 129 ? -15.742 12.258 26.562 1 81.69 129 SER B C 1
ATOM 3964 O O . SER B 1 129 ? -16.688 11.578 26.953 1 81.69 129 SER B O 1
ATOM 3966 N N . VAL B 1 130 ? -15.031 12.016 25.578 1 80.94 130 VAL B N 1
ATOM 3967 C CA . VAL B 1 130 ? -15.367 10.836 24.797 1 80.94 130 VAL B CA 1
ATOM 3968 C C . VAL B 1 130 ? -14.305 9.758 25 1 80.94 130 VAL B C 1
ATOM 3970 O O . VAL B 1 130 ? -14.234 8.789 24.234 1 80.94 130 VAL B O 1
ATOM 3973 N N . GLY B 1 131 ? -13.414 9.93 25.953 1 83.12 131 GLY B N 1
ATOM 3974 C CA . GLY B 1 131 ? -12.523 8.875 26.438 1 83.12 131 GLY B CA 1
ATOM 3975 C C . GLY B 1 131 ? -11.195 8.844 25.703 1 83.12 131 GLY B C 1
ATOM 3976 O O . GLY B 1 131 ? -10.555 7.793 25.609 1 83.12 131 GLY B O 1
ATOM 3977 N N . ALA B 1 132 ? -10.836 9.984 25.125 1 90.62 132 ALA B N 1
ATOM 3978 C CA . ALA B 1 132 ? -9.562 10 24.391 1 90.62 132 ALA B CA 1
ATOM 3979 C C . ALA B 1 132 ? -8.711 11.188 24.828 1 90.62 132 ALA B C 1
ATOM 3981 O O . ALA B 1 132 ? -9.219 12.289 25.031 1 90.62 132 ALA B O 1
ATOM 3982 N N . LEU B 1 133 ? -7.473 10.945 25.047 1 90.88 133 LEU B N 1
ATOM 3983 C CA . LEU B 1 133 ? -6.504 11.992 25.328 1 90.88 133 LEU B CA 1
ATOM 3984 C C . LEU B 1 133 ? -5.906 12.547 24.047 1 90.88 133 LEU B C 1
ATOM 3986 O O . LEU B 1 133 ? -5.266 11.812 23.281 1 90.88 133 LEU B O 1
ATOM 3990 N N . THR B 1 134 ? -6.133 13.82 23.844 1 92.38 134 THR B N 1
ATOM 3991 C CA . THR B 1 134 ? -5.648 14.43 22.609 1 92.38 134 THR B CA 1
ATOM 3992 C C . THR B 1 134 ? -4.902 15.727 22.906 1 92.38 134 THR B C 1
ATOM 3994 O O . THR B 1 134 ? -4.996 16.266 24 1 92.38 134 THR B O 1
ATOM 3997 N N . ARG B 1 135 ? -4.129 16.125 21.984 1 92.62 135 ARG B N 1
ATOM 3998 C CA . ARG B 1 135 ? -3.465 17.422 21.984 1 92.62 135 ARG B CA 1
ATOM 3999 C C . ARG B 1 135 ? -3.496 18.047 20.594 1 92.62 135 ARG B C 1
ATOM 4001 O O . ARG B 1 135 ? -3.5 17.344 19.578 1 92.62 135 ARG B O 1
ATOM 4008 N N . THR B 1 136 ? -3.598 19.328 20.609 1 95.75 136 THR B N 1
ATOM 4009 C CA . THR B 1 136 ? -3.596 20.078 19.359 1 95.75 136 THR B CA 1
ATOM 4010 C C . THR B 1 136 ? -2.391 21 19.281 1 95.75 136 THR B C 1
ATOM 4012 O O . THR B 1 136 ? -2.123 21.766 20.219 1 95.75 136 THR B O 1
ATOM 4015 N N . LEU B 1 137 ? -1.696 20.875 18.172 1 96.69 137 LEU B N 1
ATOM 4016 C CA . LEU B 1 137 ? -0.573 21.75 17.859 1 96.69 137 LEU B CA 1
ATOM 4017 C C . LEU B 1 137 ? -0.825 22.516 16.562 1 96.69 137 LEU B C 1
ATOM 4019 O O . LEU B 1 137 ? -1.451 21.984 15.641 1 96.69 137 LEU B O 1
ATOM 4023 N N . PHE B 1 138 ? -0.283 23.766 16.547 1 98.56 138 PHE B N 1
ATOM 4024 C CA . PHE B 1 138 ? -0.356 24.547 15.32 1 98.56 138 PHE B CA 1
ATOM 4025 C C . PHE B 1 138 ? 1.025 24.703 14.695 1 98.56 138 PHE B C 1
ATOM 4027 O O . PHE B 1 138 ? 1.93 25.281 15.305 1 98.56 138 PHE B O 1
ATOM 4034 N N . ALA B 1 139 ? 1.198 24.172 13.5 1 98.56 139 ALA B N 1
ATOM 4035 C CA . ALA B 1 139 ? 2.457 24.234 12.766 1 98.56 139 ALA B CA 1
ATOM 4036 C C . ALA B 1 139 ? 2.541 25.5 11.93 1 98.56 139 ALA B C 1
ATOM 4038 O O . ALA B 1 139 ? 1.653 25.781 11.117 1 98.56 139 ALA B O 1
ATOM 4039 N N . LEU B 1 140 ? 3.633 26.234 12.125 1 98.44 140 LEU B N 1
ATOM 4040 C CA . LEU B 1 140 ? 3.801 27.531 11.453 1 98.44 140 LEU B CA 1
ATOM 4041 C C . LEU B 1 140 ? 5.184 27.641 10.82 1 98.44 140 LEU B C 1
ATOM 4043 O O . LEU B 1 140 ? 6.117 26.938 11.234 1 98.44 140 LEU B O 1
ATOM 4047 N N . GLY B 1 141 ? 5.258 28.438 9.766 1 98.25 141 GLY B N 1
ATOM 4048 C CA . GLY B 1 141 ? 6.52 28.953 9.273 1 98.25 141 GLY B CA 1
ATOM 4049 C C . GLY B 1 141 ? 6.789 30.391 9.734 1 98.25 141 GLY B C 1
ATOM 4050 O O . GLY B 1 141 ? 6.305 30.812 10.781 1 98.25 141 GLY B O 1
ATOM 4051 N N . THR B 1 142 ? 7.641 31 9.055 1 97.62 142 THR B N 1
ATOM 4052 C CA . THR B 1 142 ? 7.949 32.406 9.359 1 97.62 142 THR B CA 1
ATOM 4053 C C . THR B 1 142 ? 7.73 33.281 8.133 1 97.62 142 THR B C 1
ATOM 4055 O O . THR B 1 142 ? 7.367 32.781 7.066 1 97.62 142 THR B O 1
ATOM 4058 N N . THR B 1 143 ? 7.789 34.594 8.383 1 96.94 143 THR B N 1
ATOM 4059 C CA . THR B 1 143 ? 7.625 35.531 7.285 1 96.94 143 THR B CA 1
ATOM 4060 C C . THR B 1 143 ? 8.922 35.656 6.488 1 96.94 143 THR B C 1
ATOM 4062 O O . THR B 1 143 ? 10.008 35.406 7.012 1 96.94 143 THR B O 1
ATOM 4065 N N . ALA B 1 144 ? 8.773 36.031 5.191 1 94.06 144 ALA B N 1
ATOM 4066 C CA . ALA B 1 144 ? 9.938 36.219 4.336 1 94.06 144 ALA B CA 1
ATOM 4067 C C . ALA B 1 144 ? 10.805 37.375 4.855 1 94.06 144 ALA B C 1
ATOM 4069 O O . ALA B 1 144 ? 12.031 37.312 4.789 1 94.06 144 ALA B O 1
ATOM 4070 N N . VAL B 1 145 ? 10.125 38.406 5.324 1 94.75 145 VAL B N 1
ATOM 4071 C CA . VAL B 1 145 ? 10.789 39.531 5.93 1 94.75 145 VAL B CA 1
ATOM 4072 C C . VAL B 1 145 ? 10.43 39.625 7.414 1 94.75 145 VAL B C 1
ATOM 4074 O O . VAL B 1 145 ? 9.273 39.406 7.793 1 94.75 145 VAL B O 1
ATOM 4077 N N . PRO B 1 146 ? 11.414 39.969 8.188 1 94.56 146 PRO B N 1
ATOM 4078 C CA . PRO B 1 146 ? 11.141 40.031 9.625 1 94.56 146 PRO B CA 1
ATOM 4079 C C . PRO B 1 146 ? 10.008 41 9.961 1 94.56 146 PRO B C 1
ATOM 4081 O O . PRO B 1 146 ? 9.961 42.094 9.414 1 94.56 146 PRO B O 1
ATOM 4084 N N . GLU B 1 147 ? 9.133 40.562 10.695 1 97 147 GLU B N 1
ATOM 4085 C CA . GLU B 1 147 ? 8.031 41.344 11.227 1 97 147 GLU B CA 1
ATOM 4086 C C . GLU B 1 147 ? 7.992 41.312 12.75 1 97 147 GLU B C 1
ATOM 4088 O O . GLU B 1 147 ? 7.234 40.531 13.328 1 97 147 GLU B O 1
ATOM 4093 N N . PRO B 1 148 ? 8.641 42.188 13.375 1 96.88 148 PRO B N 1
ATOM 4094 C CA . PRO B 1 148 ? 8.828 42.125 14.828 1 96.88 148 PRO B CA 1
ATOM 4095 C C . PRO B 1 148 ? 7.504 42.156 15.594 1 96.88 148 PRO B C 1
ATOM 4097 O O . PRO B 1 148 ? 7.367 41.469 16.609 1 96.88 148 PRO B O 1
ATOM 4100 N N . LEU B 1 149 ? 6.57 42.969 15.188 1 97.62 149 LEU B N 1
ATOM 4101 C CA . LEU B 1 149 ? 5.285 43.062 15.875 1 97.62 149 LEU B CA 1
ATOM 4102 C C . LEU B 1 149 ? 4.547 41.719 15.781 1 97.62 149 LEU B C 1
ATOM 4104 O O . LEU B 1 149 ? 3.939 41.281 16.75 1 97.62 149 LEU B O 1
ATOM 4108 N N . LEU B 1 150 ? 4.543 41.188 14.594 1 97.81 150 LEU B N 1
ATOM 4109 C CA . LEU B 1 150 ? 3.938 39.875 14.414 1 97.81 150 LEU B CA 1
ATOM 4110 C C . LEU B 1 150 ? 4.598 38.844 15.328 1 97.81 150 LEU B C 1
ATOM 4112 O O . LEU B 1 150 ? 3.91 38.031 15.945 1 97.81 150 LEU B O 1
ATOM 4116 N N . ASP B 1 151 ? 5.871 38.812 15.375 1 97.69 151 ASP B N 1
ATOM 4117 C CA . ASP B 1 151 ? 6.621 37.906 16.234 1 97.69 151 ASP B CA 1
ATOM 4118 C C . ASP B 1 151 ? 6.234 38.062 17.703 1 97.69 151 ASP B C 1
ATOM 4120 O O . ASP B 1 151 ? 6.16 37.094 18.438 1 97.69 151 ASP B O 1
ATOM 4124 N N . PHE B 1 152 ? 6.082 39.312 18.062 1 97.94 152 PHE B N 1
ATOM 4125 C CA . PHE B 1 152 ? 5.66 39.625 19.422 1 97.94 152 PHE B CA 1
ATOM 4126 C C . PHE B 1 152 ? 4.312 39 19.734 1 97.94 152 PHE B C 1
ATOM 4128 O O . PHE B 1 152 ? 4.145 38.344 20.781 1 97.94 152 PHE B O 1
ATOM 4135 N N . PHE B 1 153 ? 3.34 39.156 18.859 1 98.31 153 PHE B N 1
ATOM 4136 C CA . PHE B 1 153 ? 2.01 38.594 19.062 1 98.31 153 PHE B CA 1
ATOM 4137 C C . PHE B 1 153 ? 2.062 37.062 19.078 1 98.31 153 PHE B C 1
ATOM 4139 O O . PHE B 1 153 ? 1.321 36.438 19.828 1 98.31 153 PHE B O 1
ATOM 4146 N N . LEU B 1 154 ? 2.871 36.469 18.266 1 98.56 154 LEU B N 1
ATOM 4147 C CA . LEU B 1 154 ? 3.037 35 18.25 1 98.56 154 LEU B CA 1
ATOM 4148 C C . LEU B 1 154 ? 3.625 34.5 19.562 1 98.56 154 LEU B C 1
ATOM 4150 O O . LEU B 1 154 ? 3.244 33.438 20.062 1 98.56 154 LEU B O 1
ATOM 4154 N N . GLN B 1 155 ? 4.617 35.25 20.062 1 98.06 155 GLN B N 1
ATOM 4155 C CA . GLN B 1 155 ? 5.18 34.875 21.344 1 98.06 155 GLN B CA 1
ATOM 4156 C C . GLN B 1 155 ? 4.125 34.938 22.453 1 98.06 155 GLN B C 1
ATOM 4158 O O . GLN B 1 155 ? 4.082 34.094 23.328 1 98.06 155 GLN B O 1
ATOM 4163 N N . GLN B 1 156 ? 3.316 35.969 22.438 1 98.31 156 GLN B N 1
ATOM 4164 C CA . GLN B 1 156 ? 2.217 36.062 23.391 1 98.31 156 GLN B CA 1
ATOM 4165 C C . GLN B 1 156 ? 1.277 34.875 23.266 1 98.31 156 GLN B C 1
ATOM 4167 O O . GLN B 1 156 ? 0.84 34.312 24.281 1 98.31 156 GLN B O 1
ATOM 4172 N N . GLU B 1 157 ? 0.928 34.562 22.047 1 98.19 157 GLU B N 1
ATOM 4173 C CA . GLU B 1 157 ? 0.086 33.406 21.797 1 98.19 157 GLU B CA 1
ATOM 4174 C C . GLU B 1 157 ? 0.721 32.125 22.375 1 98.19 157 GLU B C 1
ATOM 4176 O O . GLU B 1 157 ? 0.043 31.328 23.016 1 98.19 157 GLU B O 1
ATOM 4181 N N . GLN B 1 158 ? 2 31.953 22.141 1 97.5 158 GLN B N 1
ATOM 4182 C CA . GLN B 1 158 ? 2.736 30.812 22.656 1 97.5 158 GLN B CA 1
ATOM 4183 C C . GLN B 1 158 ? 2.729 30.781 24.188 1 97.5 158 GLN B C 1
ATOM 4185 O O . GLN B 1 158 ? 2.57 29.719 24.781 1 97.5 158 GLN B O 1
ATOM 4190 N N . ASP B 1 159 ? 2.973 31.906 24.781 1 96.5 159 ASP B N 1
ATOM 4191 C CA . ASP B 1 159 ? 2.996 32 26.25 1 96.5 159 ASP B CA 1
ATOM 4192 C C . ASP B 1 159 ? 1.636 31.641 26.844 1 96.5 159 ASP B C 1
ATOM 4194 O O . ASP B 1 159 ? 1.561 31.047 27.922 1 96.5 159 ASP B O 1
ATOM 4198 N N . GLU B 1 160 ? 0.648 32.031 26.156 1 96.06 160 GLU B N 1
ATOM 4199 C CA . GLU B 1 160 ? -0.709 31.828 26.656 1 96.06 160 GLU B CA 1
ATOM 4200 C C . GLU B 1 160 ? -1.14 30.375 26.453 1 96.06 160 GLU B C 1
ATOM 4202 O O . GLU B 1 160 ? -1.745 29.766 27.344 1 96.06 160 GLU B O 1
ATOM 4207 N N . HIS B 1 161 ? -0.875 29.812 25.328 1 95.19 161 HIS B N 1
ATOM 4208 C CA . HIS B 1 161 ? -1.509 28.547 24.969 1 95.19 161 HIS B CA 1
ATOM 4209 C C . HIS B 1 161 ? -0.483 27.406 24.891 1 95.19 161 HIS B C 1
ATOM 4211 O O . HIS B 1 161 ? -0.839 26.234 24.984 1 95.19 161 HIS B O 1
ATOM 4217 N N . ASP B 1 162 ? 0.819 27.672 24.547 1 95.5 162 ASP B N 1
ATOM 4218 C CA . ASP B 1 162 ? 1.92 26.719 24.484 1 95.5 162 ASP B CA 1
ATOM 4219 C C . ASP B 1 162 ? 1.614 25.594 23.5 1 95.5 162 ASP B C 1
ATOM 4221 O O . ASP B 1 162 ? 1.721 24.422 23.844 1 95.5 162 ASP B O 1
ATOM 4225 N N . ASP B 1 163 ? 1.175 26.016 22.297 1 96.62 163 ASP B N 1
ATOM 4226 C CA . ASP B 1 163 ? 0.788 24.969 21.359 1 96.62 163 ASP B CA 1
ATOM 4227 C C . ASP B 1 163 ? 1.261 25.297 19.938 1 96.62 163 ASP B C 1
ATOM 4229 O O . ASP B 1 163 ? 0.791 24.719 18.969 1 96.62 163 ASP B O 1
ATOM 4233 N N . LEU B 1 164 ? 2.188 26.266 19.844 1 98 164 LEU B N 1
ATOM 4234 C CA . LEU B 1 164 ? 2.742 26.594 18.531 1 98 164 LEU B CA 1
ATOM 4235 C C . LEU B 1 164 ? 4.016 25.797 18.266 1 98 164 LEU B C 1
ATOM 4237 O O . LEU B 1 164 ? 4.84 25.625 19.172 1 98 164 LEU B O 1
ATOM 4241 N N . LEU B 1 165 ? 4.152 25.25 17.156 1 98.06 165 LEU B N 1
ATOM 4242 C CA . LEU B 1 165 ? 5.359 24.641 16.594 1 98.06 165 LEU B CA 1
ATOM 4243 C C . LEU B 1 165 ? 5.809 25.391 15.344 1 98.06 165 LEU B C 1
ATOM 4245 O O . LEU B 1 165 ? 5.18 25.266 14.289 1 98.06 165 LEU B O 1
ATOM 4249 N N . GLN B 1 166 ? 6.926 26.125 15.477 1 98.44 166 GLN B N 1
ATOM 4250 C CA . GLN B 1 166 ? 7.289 27.047 14.406 1 98.44 166 GLN B CA 1
ATOM 4251 C C . GLN B 1 166 ? 8.742 26.859 13.984 1 98.44 166 GLN B C 1
ATOM 4253 O O . GLN B 1 166 ? 9.633 26.766 14.828 1 98.44 166 GLN B O 1
ATOM 4258 N N . PHE B 1 167 ? 8.914 26.781 12.695 1 97.88 167 PHE B N 1
ATOM 4259 C CA . PHE B 1 167 ? 10.242 26.672 12.109 1 97.88 167 PHE B CA 1
ATOM 4260 C C . PHE B 1 167 ? 10.523 27.875 11.211 1 97.88 167 PHE B C 1
ATOM 4262 O O . PHE B 1 167 ? 9.625 28.672 10.922 1 97.88 167 PHE B O 1
ATOM 4269 N N . ASP B 1 168 ? 11.727 27.984 10.672 1 97.62 168 ASP B N 1
ATOM 4270 C CA . ASP B 1 168 ? 12.141 29.234 10.031 1 97.62 168 ASP B CA 1
ATOM 4271 C C . ASP B 1 168 ? 12.031 29.125 8.508 1 97.62 168 ASP B C 1
ATOM 4273 O O . ASP B 1 168 ? 12.703 29.859 7.781 1 97.62 168 ASP B O 1
ATOM 4277 N N . PHE B 1 169 ? 11.336 28.188 7.957 1 96.69 169 PHE B N 1
ATOM 4278 C CA . PHE B 1 169 ? 11 28.25 6.539 1 96.69 169 PHE B CA 1
ATOM 4279 C C . PHE B 1 169 ? 9.945 29.328 6.281 1 96.69 169 PHE B C 1
ATOM 4281 O O . PHE B 1 169 ? 9.141 29.625 7.164 1 96.69 169 PHE B O 1
ATOM 4288 N N . VAL B 1 170 ? 9.938 29.891 5.137 1 95.94 170 VAL B N 1
ATOM 4289 C CA . VAL B 1 170 ? 8.953 30.922 4.812 1 95.94 170 VAL B CA 1
ATOM 4290 C C . VAL B 1 170 ? 7.57 30.281 4.672 1 95.94 170 VAL B C 1
ATOM 4292 O O . VAL B 1 170 ? 7.395 29.312 3.938 1 95.94 170 VAL B O 1
ATOM 4295 N N . ASP B 1 171 ? 6.637 30.812 5.395 1 96 171 ASP B N 1
ATOM 4296 C CA . ASP B 1 171 ? 5.277 30.281 5.438 1 96 171 ASP B CA 1
ATOM 4297 C C . ASP B 1 171 ? 4.504 30.641 4.172 1 96 171 ASP B C 1
ATOM 4299 O O . ASP B 1 171 ? 3.67 31.547 4.184 1 96 171 ASP B O 1
ATOM 4303 N N . GLU B 1 172 ? 4.719 29.969 3.154 1 90.56 172 GLU B N 1
ATOM 4304 C CA . GLU B 1 172 ? 4.031 30.094 1.874 1 90.56 172 GLU B CA 1
ATOM 4305 C C . GLU B 1 172 ? 3.494 28.734 1.405 1 90.56 172 GLU B C 1
ATOM 4307 O O . GLU B 1 172 ? 3.971 27.688 1.846 1 90.56 172 GLU B O 1
ATOM 4312 N N . TYR B 1 173 ? 2.539 28.859 0.563 1 84.88 173 TYR B N 1
ATOM 4313 C CA . TYR B 1 173 ? 1.819 27.656 0.151 1 84.88 173 TYR B CA 1
ATOM 4314 C C . TYR B 1 173 ? 2.775 26.625 -0.42 1 84.88 173 TYR B C 1
ATOM 4316 O O . TYR B 1 173 ? 2.65 25.422 -0.13 1 84.88 173 TYR B O 1
ATOM 4324 N N . TYR B 1 174 ? 3.732 27.016 -1.144 1 86.31 174 TYR B N 1
ATOM 4325 C CA . TYR B 1 174 ? 4.629 26.094 -1.832 1 86.31 174 TYR B CA 1
ATOM 4326 C C . TYR B 1 174 ? 5.641 25.484 -0.864 1 86.31 174 TYR B C 1
ATOM 4328 O O . TYR B 1 174 ? 6.355 24.547 -1.211 1 86.31 174 TYR B O 1
ATOM 4336 N N . ASN B 1 175 ? 5.637 25.969 0.369 1 92.31 175 ASN B N 1
ATOM 4337 C CA . ASN B 1 175 ? 6.555 25.438 1.373 1 92.31 175 ASN B CA 1
ATOM 4338 C C . ASN B 1 175 ? 5.832 24.547 2.379 1 92.31 175 ASN B C 1
ATOM 4340 O O . ASN B 1 175 ? 6.359 24.266 3.455 1 92.31 175 ASN B O 1
ATOM 4344 N N . ASN B 1 176 ? 4.66 24.125 1.994 1 94.06 176 ASN B N 1
ATOM 4345 C CA . ASN B 1 176 ? 3.875 23.281 2.883 1 94.06 176 ASN B CA 1
ATOM 4346 C C . ASN B 1 176 ? 4.57 21.938 3.143 1 94.06 176 ASN B C 1
ATOM 4348 O O . ASN B 1 176 ? 4.434 21.375 4.223 1 94.06 176 ASN B O 1
ATOM 4352 N N . THR B 1 177 ? 5.285 21.469 2.15 1 96 177 THR B N 1
ATOM 4353 C CA . THR B 1 177 ? 6.027 20.234 2.326 1 96 177 THR B CA 1
ATOM 4354 C C . THR B 1 177 ? 7.074 20.375 3.428 1 96 177 THR B C 1
ATOM 4356 O O . THR B 1 177 ? 7.242 19.484 4.254 1 96 177 THR B O 1
ATOM 4359 N N . TYR B 1 178 ? 7.727 21.516 3.502 1 97.12 178 TYR B N 1
ATOM 4360 C CA . TYR B 1 178 ? 8.688 21.781 4.57 1 97.12 178 TYR B CA 1
ATOM 4361 C C . TYR B 1 178 ? 8 21.812 5.93 1 97.12 178 TYR B C 1
ATOM 4363 O O . TYR B 1 178 ? 8.555 21.328 6.922 1 97.12 178 TYR B O 1
ATOM 4371 N N . LYS B 1 179 ? 6.867 22.391 5.953 1 97.56 179 LYS B N 1
ATOM 4372 C CA . LYS B 1 179 ? 6.086 22.453 7.184 1 97.56 179 LYS B CA 1
ATOM 4373 C C . LYS B 1 179 ? 5.773 21.047 7.699 1 97.56 179 LYS B C 1
ATOM 4375 O O . LYS B 1 179 ? 5.98 20.75 8.875 1 97.56 179 LYS B O 1
ATOM 4380 N N . VAL B 1 180 ? 5.32 20.188 6.805 1 97.31 180 VAL B N 1
ATOM 4381 C CA . VAL B 1 180 ? 4.961 18.812 7.16 1 97.31 180 VAL B CA 1
ATOM 4382 C C . VAL B 1 180 ? 6.211 18.047 7.578 1 97.31 180 VAL B C 1
ATOM 4384 O O . VAL B 1 180 ? 6.23 17.391 8.633 1 97.31 180 VAL B O 1
ATOM 4387 N N . MET B 1 181 ? 7.277 18.156 6.805 1 96.75 181 MET B N 1
ATOM 4388 C CA . MET B 1 181 ? 8.523 17.453 7.098 1 96.75 181 MET B CA 1
ATOM 4389 C C . MET B 1 181 ? 9.062 17.844 8.469 1 96.75 181 MET B C 1
ATOM 4391 O O . MET B 1 181 ? 9.398 16.984 9.281 1 96.75 181 MET B O 1
ATOM 4395 N N . SER B 1 182 ? 9.117 19.141 8.727 1 96.75 182 SER B N 1
ATOM 4396 C CA . SER B 1 182 ? 9.68 19.625 9.984 1 96.75 182 SER B CA 1
ATOM 4397 C C . SER B 1 182 ? 8.805 19.219 11.172 1 96.75 182 SER B C 1
ATOM 4399 O O . SER B 1 182 ? 9.32 18.828 12.219 1 96.75 182 SER B O 1
ATOM 4401 N N . SER B 1 183 ? 7.527 19.312 10.953 1 96.94 183 SER B N 1
ATOM 4402 C CA . SER B 1 183 ? 6.602 18.984 12.031 1 96.94 183 SER B CA 1
ATOM 4403 C C . SER B 1 183 ? 6.676 17.5 12.383 1 96.94 183 SER B C 1
ATOM 4405 O O . SER B 1 183 ? 6.77 17.141 13.555 1 96.94 183 SER B O 1
ATOM 4407 N N . LEU B 1 184 ? 6.641 16.625 11.383 1 97 184 LEU B N 1
ATOM 4408 C CA . LEU B 1 184 ? 6.676 15.195 11.625 1 97 184 LEU B CA 1
ATOM 4409 C C . LEU B 1 184 ? 8 14.781 12.258 1 97 184 LEU B C 1
ATOM 4411 O O . LEU B 1 184 ? 8.031 13.906 13.133 1 97 184 LEU B O 1
ATOM 4415 N N . LYS B 1 185 ? 9.055 15.406 11.789 1 95.56 185 LYS B N 1
ATOM 4416 C CA . LYS B 1 185 ? 10.352 15.125 12.391 1 95.56 185 LYS B CA 1
ATOM 4417 C C . LYS B 1 185 ? 10.359 15.477 13.875 1 95.56 185 LYS B C 1
ATOM 4419 O O . LYS B 1 185 ? 10.805 14.68 14.703 1 95.56 185 LYS B O 1
ATOM 4424 N N . TYR B 1 186 ? 9.867 16.641 14.164 1 95.06 186 TYR B N 1
ATOM 4425 C CA . TYR B 1 186 ? 9.82 17.078 15.555 1 95.06 186 TYR B CA 1
ATOM 4426 C C . TYR B 1 186 ? 8.961 16.141 16.391 1 95.06 186 TYR B C 1
ATOM 4428 O O . TYR B 1 186 ? 9.359 15.727 17.484 1 95.06 186 TYR B O 1
ATOM 4436 N N . ILE B 1 187 ? 7.805 15.781 15.914 1 95.31 187 ILE B N 1
ATOM 4437 C CA . ILE B 1 187 ? 6.844 14.945 16.625 1 95.31 187 ILE B CA 1
ATOM 4438 C C . ILE B 1 187 ? 7.422 13.555 16.844 1 95.31 187 ILE B C 1
ATOM 4440 O O . ILE B 1 187 ? 7.281 12.977 17.922 1 95.31 187 ILE B O 1
ATOM 4444 N N . SER B 1 188 ? 7.992 13.016 15.812 1 94.69 188 SER B N 1
ATOM 4445 C CA . SER B 1 188 ? 8.609 11.703 15.914 1 94.69 188 SER B CA 1
ATOM 4446 C C . SER B 1 188 ? 9.641 11.656 17.047 1 94.69 188 SER B C 1
ATOM 4448 O O . SER B 1 188 ? 9.734 10.672 17.766 1 94.69 188 SER B O 1
ATOM 4450 N N . ARG B 1 189 ? 10.336 12.727 17.219 1 91.5 189 ARG B N 1
ATOM 4451 C CA . ARG B 1 189 ? 11.453 12.781 18.172 1 91.5 189 ARG B CA 1
ATOM 4452 C C . ARG B 1 189 ? 10.969 13.125 19.562 1 91.5 189 ARG B C 1
ATOM 4454 O O . ARG B 1 189 ? 11.453 12.562 20.547 1 91.5 189 ARG B O 1
ATOM 4461 N N . TYR B 1 190 ? 10.008 13.984 19.656 1 91.06 190 TYR B N 1
ATOM 4462 C CA . TYR B 1 190 ? 9.734 14.57 20.969 1 91.06 190 TYR B CA 1
ATOM 4463 C C . TYR B 1 190 ? 8.359 14.156 21.469 1 91.06 190 TYR B C 1
ATOM 4465 O O . TYR B 1 190 ? 8 14.43 22.625 1 91.06 190 TYR B O 1
ATOM 4473 N N . CYS B 1 191 ? 7.609 13.492 20.641 1 91.88 191 CYS B N 1
ATOM 4474 C CA . CYS B 1 191 ? 6.305 12.992 21.062 1 91.88 191 CYS B CA 1
ATOM 4475 C C . CYS B 1 191 ? 6.109 11.547 20.625 1 91.88 191 CYS B C 1
ATOM 4477 O O . CYS B 1 191 ? 5.098 11.211 20 1 91.88 191 CYS B O 1
ATOM 4479 N N . PRO B 1 192 ? 7.02 10.672 20.922 1 88 192 PRO B N 1
ATOM 4480 C CA . PRO B 1 192 ? 6.91 9.281 20.484 1 88 192 PRO B CA 1
ATOM 4481 C C . PRO B 1 192 ? 5.754 8.539 21.156 1 88 192 PRO B C 1
ATOM 4483 O O . PRO B 1 192 ? 5.367 7.457 20.688 1 88 192 PRO B O 1
ATOM 4486 N N . ASN B 1 193 ? 5.184 9.094 22.188 1 88.88 193 ASN B N 1
ATOM 4487 C CA . ASN B 1 193 ? 4.129 8.414 22.938 1 88.88 193 ASN B CA 1
ATOM 4488 C C . ASN B 1 193 ? 2.756 8.68 22.312 1 88.88 193 ASN B C 1
ATOM 4490 O O . ASN B 1 193 ? 1.752 8.133 22.781 1 88.88 193 ASN B O 1
ATOM 4494 N N . ALA B 1 194 ? 2.654 9.539 21.359 1 94.69 194 ALA B N 1
ATOM 4495 C CA . ALA B 1 194 ? 1.399 9.664 20.625 1 94.69 194 ALA B CA 1
ATOM 4496 C C . ALA B 1 194 ? 1.131 8.414 19.797 1 94.69 194 ALA B C 1
ATOM 4498 O O . ALA B 1 194 ? 2 7.965 19.031 1 94.69 194 ALA B O 1
ATOM 4499 N N . ARG B 1 195 ? 0.019 7.871 19.922 1 96.69 195 ARG B N 1
ATOM 4500 C CA . ARG B 1 195 ? -0.298 6.66 19.188 1 96.69 195 ARG B CA 1
ATOM 4501 C C . ARG B 1 195 ? -0.567 6.973 17.719 1 96.69 195 ARG B C 1
ATOM 4503 O O . ARG B 1 195 ? -0.141 6.23 16.828 1 96.69 195 ARG B O 1
ATOM 4510 N N . PHE B 1 196 ? -1.358 8.039 17.531 1 97.94 196 PHE B N 1
ATOM 4511 C CA . PHE B 1 196 ? -1.666 8.5 16.188 1 97.94 196 PHE B CA 1
ATOM 4512 C C . PHE B 1 196 ? -1.36 9.984 16.031 1 97.94 196 PHE B C 1
ATOM 4514 O O . PHE B 1 196 ? -1.283 10.711 17.031 1 97.94 196 PHE B O 1
ATOM 4521 N N . VAL B 1 197 ? -1.142 10.406 14.828 1 98.25 197 VAL B N 1
ATOM 4522 C CA . VAL B 1 197 ? -0.968 11.805 14.445 1 98.25 197 VAL B CA 1
ATOM 4523 C C . VAL B 1 197 ? -1.911 12.148 13.297 1 98.25 197 VAL B C 1
ATOM 4525 O O . VAL B 1 197 ? -2.012 11.398 12.32 1 98.25 197 VAL B O 1
ATOM 4528 N N . MET B 1 198 ? -2.641 13.156 13.43 1 98.62 198 MET B N 1
ATOM 4529 C CA . MET B 1 198 ? -3.471 13.656 12.336 1 98.62 198 MET B CA 1
ATOM 4530 C C . MET B 1 198 ? -2.977 15.016 11.859 1 98.62 198 MET B C 1
ATOM 4532 O O . MET B 1 198 ? -2.953 15.984 12.625 1 98.62 198 MET B O 1
ATOM 4536 N N . ILE B 1 199 ? -2.527 15.094 10.648 1 98.69 199 ILE B N 1
ATOM 4537 C CA . ILE B 1 199 ? -2.234 16.359 10.008 1 98.69 199 ILE B CA 1
ATOM 4538 C C . ILE B 1 199 ? -3.512 16.938 9.398 1 98.69 199 ILE B C 1
ATOM 4540 O O . ILE B 1 199 ? -4.223 16.25 8.664 1 98.69 199 ILE B O 1
ATOM 4544 N N . VAL B 1 200 ? -3.785 18.172 9.703 1 98.56 200 VAL B N 1
ATOM 4545 C CA . VAL B 1 200 ? -5.047 18.75 9.25 1 98.56 200 VAL B CA 1
ATOM 4546 C C . VAL B 1 200 ? -4.852 20.234 8.922 1 98.56 200 VAL B C 1
ATOM 4548 O O . VAL B 1 200 ? -4.098 20.938 9.602 1 98.56 200 VAL B O 1
ATOM 4551 N N . ASP B 1 201 ? -5.484 20.703 7.832 1 98 201 ASP B N 1
ATOM 4552 C CA . ASP B 1 201 ? -5.473 22.125 7.5 1 98 201 ASP B CA 1
ATOM 4553 C C . ASP B 1 201 ? -6.379 22.906 8.445 1 98 201 ASP B C 1
ATOM 4555 O O . ASP B 1 201 ? -7.367 22.375 8.953 1 98 201 ASP B O 1
ATOM 4559 N N . GLU B 1 202 ? -6.094 24.141 8.578 1 98.25 202 GLU B N 1
ATOM 4560 C CA . GLU B 1 202 ? -6.809 24.969 9.547 1 98.25 202 GLU B CA 1
ATOM 4561 C C . GLU B 1 202 ? -8.242 25.234 9.086 1 98.25 202 GLU B C 1
ATOM 4563 O O . GLU B 1 202 ? -9.062 25.734 9.859 1 98.25 202 GLU B O 1
ATOM 4568 N N . ASP B 1 203 ? -8.57 24.953 7.797 1 98.12 203 ASP B N 1
ATOM 4569 C CA . ASP B 1 203 ? -9.922 25.219 7.309 1 98.12 203 ASP B CA 1
ATOM 4570 C C . ASP B 1 203 ? -10.75 23.938 7.27 1 98.12 203 ASP B C 1
ATOM 4572 O O . ASP B 1 203 ? -11.719 23.828 6.512 1 98.12 203 ASP B O 1
ATOM 4576 N N . PHE B 1 204 ? -10.383 22.938 7.969 1 98.5 204 PHE B N 1
ATOM 4577 C CA . PHE B 1 204 ? -11.18 21.719 8.133 1 98.5 204 PHE B CA 1
ATOM 4578 C C . PHE B 1 204 ? -11.922 21.734 9.469 1 98.5 204 PHE B C 1
ATOM 4580 O O . PHE B 1 204 ? -11.344 22.094 10.5 1 98.5 204 PHE B O 1
ATOM 4587 N N . LEU B 1 205 ? -13.172 21.406 9.477 1 98.31 205 LEU B N 1
ATOM 4588 C CA . LEU B 1 205 ? -13.945 21.047 10.664 1 98.31 205 LEU B CA 1
ATOM 4589 C C . LEU B 1 205 ? -13.789 19.562 10.984 1 98.31 205 LEU B C 1
ATOM 4591 O O . LEU B 1 205 ? -14.039 18.719 10.133 1 98.31 205 LEU B O 1
ATOM 4595 N N . VAL B 1 206 ? -13.414 19.266 12.172 1 97.88 206 VAL B N 1
ATOM 4596 C CA . VAL B 1 206 ? -13.102 17.891 12.539 1 97.88 206 VAL B CA 1
ATOM 4597 C C . VAL B 1 206 ? -14.156 17.359 13.508 1 97.88 206 VAL B C 1
ATOM 4599 O O . VAL B 1 206 ? -14.484 18.031 14.492 1 97.88 206 VAL B O 1
ATOM 4602 N N . ASN B 1 207 ? -14.758 16.25 13.219 1 96.94 207 ASN B N 1
ATOM 4603 C CA . ASN B 1 207 ? -15.602 15.5 14.133 1 96.94 207 ASN B CA 1
ATOM 4604 C C . ASN B 1 207 ? -14.773 14.547 15 1 96.94 207 ASN B C 1
ATOM 4606 O O . ASN B 1 207 ? -14.578 13.383 14.633 1 96.94 207 ASN B O 1
ATOM 4610 N N . VAL B 1 208 ? -14.414 15.047 16.141 1 95.94 208 VAL B N 1
ATOM 4611 C CA . VAL B 1 208 ? -13.438 14.359 16.984 1 95.94 208 VAL B CA 1
ATOM 4612 C C . VAL B 1 208 ? -13.984 12.992 17.391 1 95.94 208 VAL B C 1
ATOM 4614 O O . VAL B 1 208 ? -13.219 12.039 17.547 1 95.94 208 VAL B O 1
ATOM 4617 N N . LYS B 1 209 ? -15.258 12.82 17.625 1 94.88 209 LYS B N 1
ATOM 4618 C CA . LYS B 1 209 ? -15.852 11.539 17.969 1 94.88 209 LYS B CA 1
ATOM 4619 C C . LYS B 1 209 ? -15.578 10.492 16.891 1 94.88 209 LYS B C 1
ATOM 4621 O O . LYS B 1 209 ? -15.164 9.367 17.188 1 94.88 209 LYS B O 1
ATOM 4626 N N . ASN B 1 210 ? -15.805 10.891 15.672 1 96.69 210 ASN B N 1
ATOM 4627 C CA . ASN B 1 210 ? -15.594 9.961 14.562 1 96.69 210 ASN B CA 1
ATOM 4628 C C . ASN B 1 210 ? -14.109 9.703 14.32 1 96.69 210 ASN B C 1
ATOM 4630 O O . ASN B 1 210 ? -13.727 8.609 13.898 1 96.69 210 ASN B O 1
ATOM 4634 N N . VAL B 1 211 ? -13.25 10.727 14.562 1 97.62 211 VAL B N 1
ATOM 4635 C CA . VAL B 1 211 ? -11.812 10.5 14.492 1 97.62 211 VAL B CA 1
ATOM 4636 C C . VAL B 1 211 ? -11.406 9.422 15.5 1 97.62 211 VAL B C 1
ATOM 4638 O O . VAL B 1 211 ? -10.695 8.484 15.156 1 97.62 211 VAL B O 1
ATOM 4641 N N . ILE B 1 212 ? -11.891 9.57 16.719 1 95.75 212 ILE B N 1
ATOM 4642 C CA . ILE B 1 212 ? -11.547 8.641 17.781 1 95.75 212 ILE B CA 1
ATOM 4643 C C . ILE B 1 212 ? -12.07 7.246 17.438 1 95.75 212 ILE B C 1
ATOM 4645 O O . ILE B 1 212 ? -11.359 6.25 17.609 1 95.75 212 ILE B O 1
ATOM 4649 N N . ARG B 1 213 ? -13.273 7.152 16.969 1 95.44 213 ARG B N 1
ATOM 4650 C CA . ARG B 1 213 ? -13.82 5.871 16.531 1 95.44 213 ARG B CA 1
ATOM 4651 C C . ARG B 1 213 ? -12.945 5.234 15.461 1 95.44 213 ARG B C 1
ATOM 4653 O O . ARG B 1 213 ? -12.719 4.023 15.477 1 95.44 213 ARG B O 1
ATOM 4660 N N . THR B 1 214 ? -12.484 6.02 14.523 1 96.81 214 THR B N 1
ATOM 4661 C CA . THR B 1 214 ? -11.648 5.543 13.43 1 96.81 214 THR B CA 1
ATOM 4662 C C . THR B 1 214 ? -10.359 4.922 13.961 1 96.81 214 THR B C 1
ATOM 4664 O O . THR B 1 214 ? -10 3.803 13.586 1 96.81 214 THR B O 1
ATOM 4667 N N . ILE B 1 215 ? -9.68 5.586 14.867 1 96.94 215 ILE B N 1
ATOM 4668 C CA . ILE B 1 215 ? -8.383 5.098 15.32 1 96.94 215 ILE B CA 1
ATOM 4669 C C . ILE B 1 215 ? -8.578 3.916 16.266 1 96.94 215 ILE B C 1
ATOM 4671 O O . ILE B 1 215 ? -7.73 3.023 16.344 1 96.94 215 ILE B O 1
ATOM 4675 N N . GLN B 1 216 ? -9.656 3.877 16.984 1 95.19 216 GLN B N 1
ATOM 4676 C CA . GLN B 1 216 ? -9.938 2.766 17.891 1 95.19 216 GLN B CA 1
ATOM 4677 C C . GLN B 1 216 ? -10.211 1.481 17.109 1 95.19 216 GLN B C 1
ATOM 4679 O O . GLN B 1 216 ? -10.039 0.381 17.641 1 95.19 216 GLN B O 1
ATOM 4684 N N . SER B 1 217 ? -10.578 1.622 15.891 1 94.88 217 SER B N 1
ATOM 4685 C CA . SER B 1 217 ? -10.898 0.459 15.062 1 94.88 217 SER B CA 1
ATOM 4686 C C . SER B 1 217 ? -9.641 -0.117 14.414 1 94.88 217 SER B C 1
ATOM 4688 O O . SER B 1 217 ? -9.695 -1.179 13.789 1 94.88 217 SER B O 1
ATOM 4690 N N . VAL B 1 218 ? -8.547 0.529 14.516 1 97.06 218 VAL B N 1
ATOM 4691 C CA . VAL B 1 218 ? -7.301 0.067 13.906 1 97.06 218 VAL B CA 1
ATOM 4692 C C . VAL B 1 218 ? -6.727 -1.088 14.727 1 97.06 218 VAL B C 1
ATOM 4694 O O . VAL B 1 218 ? -6.477 -0.943 15.93 1 97.06 218 VAL B O 1
ATOM 4697 N N . THR B 1 219 ? -6.52 -2.26 14.094 1 96.56 219 THR B N 1
ATOM 4698 C CA . THR B 1 219 ? -5.984 -3.436 14.773 1 96.56 219 THR B CA 1
ATOM 4699 C C . THR B 1 219 ? -4.488 -3.283 15.023 1 96.56 219 THR B C 1
ATOM 4701 O O . THR B 1 219 ? -3.84 -2.414 14.43 1 96.56 219 THR B O 1
ATOM 4704 N N . ASN B 1 220 ? -3.959 -4.07 15.859 1 95.12 220 ASN B N 1
ATOM 4705 C CA . ASN B 1 220 ? -2.531 -4.031 16.156 1 95.12 220 ASN B CA 1
ATOM 4706 C C . ASN B 1 220 ? -1.693 -4.305 14.906 1 95.12 220 ASN B C 1
ATOM 4708 O O . ASN B 1 220 ? -0.673 -3.652 14.688 1 95.12 220 ASN B O 1
ATOM 4712 N N . LEU B 1 221 ? -2.125 -5.254 14.133 1 94.12 221 LEU B N 1
ATOM 4713 C CA . LEU B 1 221 ? -1.399 -5.598 12.914 1 94.12 221 LEU B CA 1
ATOM 4714 C C . LEU B 1 221 ? -1.429 -4.441 11.922 1 94.12 221 LEU B C 1
ATOM 4716 O O . LEU B 1 221 ? -0.405 -4.105 11.32 1 94.12 221 LEU B O 1
ATOM 4720 N N . GLU B 1 222 ? -2.568 -3.836 11.805 1 95.94 222 GLU B N 1
ATOM 4721 C CA . GLU B 1 222 ? -2.76 -2.717 10.883 1 95.94 222 GLU B CA 1
ATOM 4722 C C . GLU B 1 222 ? -1.996 -1.482 11.352 1 95.94 222 GLU B C 1
ATOM 4724 O O . GLU B 1 222 ? -1.509 -0.699 10.539 1 95.94 222 GLU B O 1
ATOM 4729 N N . TYR B 1 223 ? -1.843 -1.336 12.641 1 97.5 223 TYR B N 1
ATOM 4730 C CA . TYR B 1 223 ? -1.248 -0.167 13.281 1 97.5 223 TYR B CA 1
ATOM 4731 C C . TYR B 1 223 ? 0.168 0.07 12.773 1 97.5 223 TYR B C 1
ATOM 4733 O O . TYR B 1 223 ? 0.606 1.217 12.648 1 97.5 223 TYR B O 1
ATOM 4741 N N . GLN B 1 224 ? 0.824 -0.947 12.352 1 96.56 224 GLN B N 1
ATOM 4742 C CA . GLN B 1 224 ? 2.234 -0.857 11.992 1 96.56 224 GLN B CA 1
ATOM 4743 C C . GLN B 1 224 ? 2.426 -0.081 10.695 1 96.56 224 GLN B C 1
ATOM 4745 O O . GLN B 1 224 ? 3.502 0.465 10.438 1 96.56 224 GLN B O 1
ATOM 4750 N N . THR B 1 225 ? 1.398 -0.033 9.883 1 97.81 225 THR B N 1
ATOM 4751 C CA . THR B 1 225 ? 1.508 0.634 8.594 1 97.81 225 THR B CA 1
ATOM 4752 C C . THR B 1 225 ? 0.263 1.469 8.312 1 97.81 225 THR B C 1
ATOM 4754 O O . THR B 1 225 ? -0.147 1.608 7.156 1 97.81 225 THR B O 1
ATOM 4757 N N . TYR B 1 226 ? -0.361 1.993 9.336 1 98.38 226 TYR B N 1
ATOM 4758 C CA . TYR B 1 226 ? -1.665 2.621 9.156 1 98.38 226 TYR B CA 1
ATOM 4759 C C . TYR B 1 226 ? -1.515 4.074 8.719 1 98.38 226 TYR B C 1
ATOM 4761 O O . TYR B 1 226 ? -0.842 4.863 9.391 1 98.38 226 TYR B O 1
ATOM 4769 N N . VAL B 1 227 ? -2.094 4.43 7.66 1 98.75 227 VAL B N 1
ATOM 4770 C CA . VAL B 1 227 ? -2.305 5.777 7.148 1 98.75 227 VAL B CA 1
ATOM 4771 C C . VAL B 1 227 ? -3.66 5.859 6.449 1 98.75 227 VAL B C 1
ATOM 4773 O O . VAL B 1 227 ? -4.062 4.922 5.754 1 98.75 227 VAL B O 1
ATOM 4776 N N . SER B 1 228 ? -4.367 6.918 6.668 1 98.56 228 SER B N 1
ATOM 4777 C CA . SER B 1 228 ? -5.688 7.027 6.055 1 98.56 228 SER B CA 1
ATOM 4778 C C . SER B 1 228 ? -6.039 8.484 5.758 1 98.56 228 SER B C 1
ATOM 4780 O O . SER B 1 228 ? -5.418 9.398 6.297 1 98.56 228 SER B O 1
ATOM 4782 N N . GLY B 1 229 ? -6.941 8.719 4.914 1 98.25 229 GLY B N 1
ATOM 4783 C CA . GLY B 1 229 ? -7.465 10 4.469 1 98.25 229 GLY B CA 1
ATOM 4784 C C . GLY B 1 229 ? -8.398 9.883 3.281 1 98.25 229 GLY B C 1
ATOM 4785 O O . GLY B 1 229 ? -8.953 8.812 3.023 1 98.25 229 GLY B O 1
ATOM 4786 N N . HIS B 1 230 ? -8.711 11 2.729 1 97.38 230 HIS B N 1
ATOM 4787 C CA . HIS B 1 230 ? -9.352 10.961 1.419 1 97.38 230 HIS B CA 1
ATOM 4788 C C . HIS B 1 230 ? -8.336 10.672 0.317 1 97.38 230 HIS B C 1
ATOM 4790 O O . HIS B 1 230 ? -7.535 11.531 -0.037 1 97.38 230 HIS B O 1
ATOM 4796 N N . VAL B 1 231 ? -8.422 9.461 -0.302 1 96.38 231 VAL B N 1
ATOM 4797 C CA . VAL B 1 231 ? -7.344 8.984 -1.165 1 96.38 231 VAL B CA 1
ATOM 4798 C C . VAL B 1 231 ? -7.719 9.203 -2.629 1 96.38 231 VAL B C 1
ATOM 4800 O O . VAL B 1 231 ? -8.82 8.852 -3.053 1 96.38 231 VAL B O 1
ATOM 4803 N N . TYR B 1 232 ? -6.781 9.867 -3.355 1 91.38 232 TYR B N 1
ATOM 4804 C CA . TYR B 1 232 ? -6.816 9.891 -4.812 1 91.38 232 TYR B CA 1
ATOM 4805 C C . TYR B 1 232 ? -5.918 8.805 -5.398 1 91.38 232 TYR B C 1
ATOM 4807 O O . TYR B 1 232 ? -4.746 8.695 -5.027 1 91.38 232 TYR B O 1
ATOM 4815 N N . ASP B 1 233 ? -6.305 7.969 -6.305 1 86.5 233 ASP B N 1
ATOM 4816 C CA . ASP B 1 233 ? -5.551 6.824 -6.812 1 86.5 233 ASP B CA 1
ATOM 4817 C C . ASP B 1 233 ? -4.883 7.152 -8.141 1 86.5 233 ASP B C 1
ATOM 4819 O O . ASP B 1 233 ? -3.807 6.641 -8.445 1 86.5 233 ASP B O 1
ATOM 4823 N N . HIS B 1 234 ? -5.449 7.848 -9.023 1 80.44 234 HIS B N 1
ATOM 4824 C CA . HIS B 1 234 ? -4.934 8.031 -10.375 1 80.44 234 HIS B CA 1
ATOM 4825 C C . HIS B 1 234 ? -5.016 9.492 -10.805 1 80.44 234 HIS B C 1
ATOM 4827 O O . HIS B 1 234 ? -5.473 9.797 -11.906 1 80.44 234 HIS B O 1
ATOM 4833 N N . MET B 1 235 ? -4.445 10.266 -9.906 1 82.62 235 MET B N 1
ATOM 4834 C CA . MET B 1 235 ? -4.504 11.68 -10.25 1 82.62 235 MET B CA 1
ATOM 4835 C C . MET B 1 235 ? -3.371 12.062 -11.203 1 82.62 235 MET B C 1
ATOM 4837 O O . MET B 1 235 ? -2.234 11.617 -11.023 1 82.62 235 MET B O 1
ATOM 4841 N N . LYS B 1 236 ? -3.73 12.758 -12.211 1 83.44 236 LYS B N 1
ATOM 4842 C CA . LYS B 1 236 ? -2.736 13.25 -13.156 1 83.44 236 LYS B CA 1
ATOM 4843 C C . LYS B 1 236 ? -2.221 14.625 -12.75 1 83.44 236 LYS B C 1
ATOM 4845 O O . LYS B 1 236 ? -2.988 15.469 -12.273 1 83.44 236 LYS B O 1
ATOM 4850 N N . PRO B 1 237 ? -0.923 14.836 -12.945 1 85.44 237 PRO B N 1
ATOM 4851 C CA . PRO B 1 237 ? -0.392 16.172 -12.664 1 85.44 237 PRO B CA 1
ATOM 4852 C C . PRO B 1 237 ? -1.034 17.25 -13.531 1 85.44 237 PRO B C 1
ATOM 4854 O O . PRO B 1 237 ? -1.334 17.016 -14.703 1 85.44 237 PRO B O 1
ATOM 4857 N N . MET B 1 238 ? -1.241 18.391 -12.906 1 77.5 238 MET B N 1
ATOM 4858 C CA . MET B 1 238 ? -1.76 19.547 -13.648 1 77.5 238 MET B CA 1
ATOM 4859 C C . MET B 1 238 ? -0.689 20.141 -14.555 1 77.5 238 MET B C 1
ATOM 4861 O O . MET B 1 238 ? 0.371 20.547 -14.086 1 77.5 238 MET B O 1
ATOM 4865 N N . ARG B 1 239 ? -0.974 20.172 -15.844 1 82.5 239 ARG B N 1
ATOM 4866 C CA . ARG B 1 239 ? 0.029 20.609 -16.812 1 82.5 239 ARG B CA 1
ATOM 4867 C C . ARG B 1 239 ? -0.348 21.953 -17.422 1 82.5 239 ARG B C 1
ATOM 4869 O O . ARG B 1 239 ? 0.375 22.469 -18.266 1 82.5 239 ARG B O 1
ATOM 4876 N N . ILE B 1 240 ? -1.482 22.422 -16.938 1 72.19 240 ILE B N 1
ATOM 4877 C CA . ILE B 1 240 ? -1.899 23.75 -17.391 1 72.19 240 ILE B CA 1
ATOM 4878 C C . ILE B 1 240 ? -1.157 24.812 -16.609 1 72.19 240 ILE B C 1
ATOM 4880 O O . ILE B 1 240 ? -1.239 24.859 -15.375 1 72.19 240 ILE B O 1
ATOM 4884 N N . LEU B 1 241 ? -0.574 25.672 -17.219 1 74 241 LEU B N 1
ATOM 4885 C CA . LEU B 1 241 ? 0.371 26.641 -16.656 1 74 241 LEU B CA 1
ATOM 4886 C C . LEU B 1 241 ? -0.302 27.5 -15.594 1 74 241 LEU B C 1
ATOM 4888 O O . LEU B 1 241 ? 0.336 27.906 -14.617 1 74 241 LEU B O 1
ATOM 4892 N N . TRP B 1 242 ? -1.545 27.734 -15.695 1 73.31 242 TRP B N 1
ATOM 4893 C CA . TRP B 1 242 ? -2.189 28.641 -14.742 1 73.31 242 TRP B CA 1
ATOM 4894 C C . TRP B 1 242 ? -2.908 27.859 -13.648 1 73.31 242 TRP B C 1
ATOM 4896 O O . TRP B 1 242 ? -3.576 28.453 -12.797 1 73.31 242 TRP B O 1
ATOM 4906 N N . GLY B 1 243 ? -2.691 26.672 -13.633 1 74.56 243 GLY B N 1
ATOM 4907 C CA . GLY B 1 243 ? -3.301 25.844 -12.609 1 74.56 243 GLY B CA 1
ATOM 4908 C C . GLY B 1 243 ? -2.592 25.938 -11.273 1 74.56 243 GLY B C 1
ATOM 4909 O O . GLY B 1 243 ? -1.366 26.062 -11.219 1 74.56 243 GLY B O 1
ATOM 4910 N N . LYS B 1 244 ? -3.322 25.938 -10.164 1 69.75 244 LYS B N 1
ATOM 4911 C CA . LYS B 1 244 ? -2.811 26.047 -8.805 1 69.75 244 LYS B CA 1
ATOM 4912 C C . LYS B 1 244 ? -1.727 25.016 -8.531 1 69.75 244 LYS B C 1
ATOM 4914 O O . LYS B 1 244 ? -0.729 25.312 -7.867 1 69.75 244 LYS B O 1
ATOM 4919 N N . TRP B 1 245 ? -1.922 23.891 -9.156 1 78.12 245 TRP B N 1
ATOM 4920 C CA . TRP B 1 245 ? -1.009 22.781 -8.875 1 78.12 245 TRP B CA 1
ATOM 4921 C C . TRP B 1 245 ? -0.17 22.453 -10.102 1 78.12 245 TRP B C 1
ATOM 4923 O O . TRP B 1 245 ? 0.124 21.281 -10.359 1 78.12 245 TRP B O 1
ATOM 4933 N N . TYR B 1 246 ? 0.124 23.422 -10.758 1 79.56 246 TYR B N 1
ATOM 4934 C CA . TYR B 1 246 ? 0.907 23.219 -11.977 1 79.56 246 TYR B CA 1
ATOM 4935 C C . TYR B 1 246 ? 2.252 22.578 -11.656 1 79.56 246 TYR B C 1
ATOM 4937 O O . TYR B 1 246 ? 2.934 22.984 -10.711 1 79.56 246 TYR B O 1
ATOM 4945 N N . ILE B 1 247 ? 2.611 21.562 -12.438 1 83.75 247 ILE B N 1
ATOM 4946 C CA . ILE B 1 247 ? 3.928 20.938 -12.383 1 83.75 247 ILE B CA 1
ATOM 4947 C C . ILE B 1 247 ? 4.395 20.578 -13.789 1 83.75 247 ILE B C 1
ATOM 4949 O O . ILE B 1 247 ? 3.674 19.922 -14.539 1 83.75 247 ILE B O 1
ATOM 4953 N N . SER B 1 248 ? 5.621 21 -14.172 1 79.31 248 SER B N 1
ATOM 4954 C CA . SER B 1 248 ? 6.137 20.797 -15.523 1 79.31 248 SER B CA 1
ATOM 4955 C C . SER B 1 248 ? 6.621 19.375 -15.727 1 79.31 248 SER B C 1
ATOM 4957 O O . SER B 1 248 ? 6.926 18.672 -14.758 1 79.31 248 SER B O 1
ATOM 4959 N N . TYR B 1 249 ? 6.703 18.953 -16.984 1 80.81 249 TYR B N 1
ATOM 4960 C CA . TYR B 1 249 ? 7.234 17.641 -17.312 1 80.81 249 TYR B CA 1
ATOM 4961 C C . TYR B 1 249 ? 8.711 17.547 -16.953 1 80.81 249 TYR B C 1
ATOM 4963 O O . TYR B 1 249 ? 9.219 16.453 -16.672 1 80.81 249 TYR B O 1
ATOM 4971 N N . LEU B 1 250 ? 9.375 18.609 -16.938 1 76.12 250 LEU B N 1
ATOM 4972 C CA . LEU B 1 250 ? 10.789 18.641 -16.594 1 76.12 250 LEU B CA 1
ATOM 4973 C C . LEU B 1 250 ? 10.992 18.297 -15.117 1 76.12 250 LEU B C 1
ATOM 4975 O O . LEU B 1 250 ? 11.891 17.531 -14.766 1 76.12 250 LEU B O 1
ATOM 4979 N N . SER B 1 251 ? 10.117 18.844 -14.344 1 81 251 SER B N 1
ATOM 4980 C CA . SER B 1 251 ? 10.242 18.625 -12.906 1 81 251 SER B CA 1
ATOM 4981 C C . SER B 1 251 ? 9.641 17.297 -12.484 1 81 251 SER B C 1
ATOM 4983 O O . SER B 1 251 ? 10.078 16.688 -11.5 1 81 251 SER B O 1
ATOM 4985 N N . TYR B 1 252 ? 8.719 16.938 -13.234 1 87.94 252 TYR B N 1
ATOM 4986 C CA . TYR B 1 252 ? 8.008 15.695 -12.938 1 87.94 252 TYR B CA 1
ATOM 4987 C C . TYR B 1 252 ? 7.629 14.961 -14.219 1 87.94 252 TYR B C 1
ATOM 4989 O O . TYR B 1 252 ? 6.5 15.078 -14.703 1 87.94 252 TYR B O 1
ATOM 4997 N N . PRO B 1 253 ? 8.469 14.086 -14.672 1 84.62 253 PRO B N 1
ATOM 4998 C CA . PRO B 1 253 ? 8.289 13.484 -15.992 1 84.62 253 PRO B CA 1
ATOM 4999 C C . PRO B 1 253 ? 7.383 12.258 -15.961 1 84.62 253 PRO B C 1
ATOM 5001 O O . PRO B 1 253 ? 7.543 11.344 -16.781 1 84.62 253 PRO B O 1
ATOM 5004 N N . PHE B 1 254 ? 6.496 12.203 -15.031 1 85.88 254 PHE B N 1
ATOM 5005 C CA . PHE B 1 254 ? 5.578 11.078 -14.922 1 85.88 254 PHE B CA 1
ATOM 5006 C C . PHE B 1 254 ? 4.152 11.508 -15.242 1 85.88 254 PHE B C 1
ATOM 5008 O O . PHE B 1 254 ? 3.822 12.695 -15.164 1 85.88 254 PHE B O 1
ATOM 5015 N N . SER B 1 255 ? 3.299 10.531 -15.594 1 85.12 255 SER B N 1
ATOM 5016 C CA . SER B 1 255 ? 1.967 10.867 -16.094 1 85.12 255 SER B CA 1
ATOM 5017 C C . SER B 1 255 ? 0.935 10.828 -14.969 1 85.12 255 SER B C 1
ATOM 5019 O O . SER B 1 255 ? -0.181 11.328 -15.133 1 85.12 255 SER B O 1
ATOM 5021 N N . THR B 1 256 ? 1.279 10.211 -13.891 1 88.31 256 THR B N 1
ATOM 5022 C CA . THR B 1 256 ? 0.344 10.109 -12.773 1 88.31 256 THR B CA 1
ATOM 5023 C C . THR B 1 256 ? 1.073 10.266 -11.445 1 88.31 256 THR B C 1
ATOM 5025 O O . THR B 1 256 ? 2.297 10.133 -11.383 1 88.31 256 THR B O 1
ATOM 5028 N N . PHE B 1 257 ? 0.342 10.688 -10.469 1 91.56 257 PHE B N 1
ATOM 5029 C CA . PHE B 1 257 ? 0.822 10.617 -9.094 1 91.56 257 PHE B CA 1
ATOM 5030 C C . PHE B 1 257 ? 0.58 9.234 -8.5 1 91.56 257 PHE B C 1
ATOM 5032 O O . PHE B 1 257 ? -0.237 8.469 -9.023 1 91.56 257 PHE B O 1
ATOM 5039 N N . PRO B 1 258 ? 1.369 8.875 -7.52 1 93.44 258 PRO B N 1
ATOM 5040 C CA . PRO B 1 258 ? 0.977 7.688 -6.758 1 93.44 258 PRO B CA 1
ATOM 5041 C C . PRO B 1 258 ? -0.314 7.891 -5.969 1 93.44 258 PRO B C 1
ATOM 5043 O O . PRO B 1 258 ? -0.804 9.016 -5.863 1 93.44 258 PRO B O 1
ATOM 5046 N N . PRO B 1 259 ? -0.958 6.777 -5.5 1 93.31 259 PRO B N 1
ATOM 5047 C CA . PRO B 1 259 ? -2.045 6.996 -4.543 1 93.31 259 PRO B CA 1
ATOM 5048 C C . PRO B 1 259 ? -1.611 7.828 -3.34 1 93.31 259 PRO B C 1
ATOM 5050 O O . PRO B 1 259 ? -0.512 7.633 -2.814 1 93.31 259 PRO B O 1
ATOM 5053 N N . TYR B 1 260 ? -2.396 8.805 -3.008 1 95.81 260 TYR B N 1
ATOM 5054 C CA . TYR B 1 260 ? -2.059 9.648 -1.866 1 95.81 260 TYR B CA 1
ATOM 5055 C C . TYR B 1 260 ? -3.318 10.141 -1.161 1 95.81 260 TYR B C 1
ATOM 5057 O O . TYR B 1 260 ? -4.367 10.297 -1.788 1 95.81 260 TYR B O 1
ATOM 5065 N N . ALA B 1 261 ? -3.223 10.258 0.128 1 97.06 261 ALA B N 1
ATOM 5066 C CA . ALA B 1 261 ? -4.262 10.922 0.913 1 97.06 261 ALA B CA 1
ATOM 5067 C C . ALA B 1 261 ? -4.148 12.438 0.809 1 97.06 261 ALA B C 1
ATOM 5069 O O . ALA B 1 261 ? -3.059 12.992 0.939 1 97.06 261 ALA B O 1
ATOM 5070 N N . THR B 1 262 ? -5.219 13.055 0.645 1 94.81 262 THR B N 1
ATOM 5071 C CA . THR B 1 262 ? -5.211 14.508 0.466 1 94.81 262 THR B CA 1
ATOM 5072 C C . THR B 1 262 ? -4.699 15.203 1.723 1 94.81 262 THR B C 1
ATOM 5074 O O . THR B 1 262 ? -5.012 14.789 2.84 1 94.81 262 THR B O 1
ATOM 5077 N N . GLY B 1 263 ? -3.984 16.281 1.517 1 92.81 263 GLY B N 1
ATOM 5078 C CA . GLY B 1 263 ? -3.127 16.891 2.525 1 92.81 263 GLY B CA 1
ATOM 5079 C C . GLY B 1 263 ? -3.9 17.609 3.611 1 92.81 263 GLY B C 1
ATOM 5080 O O . GLY B 1 263 ? -3.354 17.906 4.672 1 92.81 263 GLY B O 1
ATOM 5081 N N . GLY B 1 264 ? -5.145 17.797 3.391 1 94.62 264 GLY B N 1
ATOM 5082 C CA . GLY B 1 264 ? -5.914 18.578 4.344 1 94.62 264 GLY B CA 1
ATOM 5083 C C . GLY B 1 264 ? -6.348 17.781 5.559 1 94.62 264 GLY B C 1
ATOM 5084 O O . GLY B 1 264 ? -6.754 18.344 6.574 1 94.62 264 GLY B O 1
ATOM 5085 N N . SER B 1 265 ? -6.316 16.5 5.477 1 97.81 265 SER B N 1
ATOM 5086 C CA . SER B 1 265 ? -6.754 15.625 6.559 1 97.81 265 SER B CA 1
ATOM 5087 C C . SER B 1 265 ? -6.188 14.219 6.398 1 97.81 265 SER B C 1
ATOM 5089 O O . SER B 1 265 ? -6.758 13.391 5.688 1 97.81 265 SER B O 1
ATOM 5091 N N . ILE B 1 266 ? -5.121 13.938 7.078 1 98.75 266 ILE B N 1
ATOM 5092 C CA . ILE B 1 266 ? -4.473 12.641 7 1 98.75 266 ILE B CA 1
ATOM 5093 C C . ILE B 1 266 ? -4.215 12.102 8.406 1 98.75 266 ILE B C 1
ATOM 5095 O O . ILE B 1 266 ? -3.73 12.828 9.273 1 98.75 266 ILE B O 1
ATOM 5099 N N . ILE B 1 267 ? -4.5 10.859 8.688 1 98.81 267 ILE B N 1
ATOM 5100 C CA . ILE B 1 267 ? -4.227 10.195 9.961 1 98.81 267 ILE B CA 1
ATOM 5101 C C . ILE B 1 267 ? -3.1 9.188 9.781 1 98.81 267 ILE B C 1
ATOM 5103 O O . ILE B 1 267 ? -3.146 8.344 8.875 1 98.81 267 ILE B O 1
ATOM 5107 N N . PHE B 1 268 ? -2.115 9.297 10.594 1 98.62 268 PHE B N 1
ATOM 5108 C CA . PHE B 1 268 ? -0.986 8.375 10.617 1 98.62 268 PHE B CA 1
ATOM 5109 C C . PHE B 1 268 ? -0.896 7.656 11.953 1 98.62 268 PHE B C 1
ATOM 5111 O O . PHE B 1 268 ? -1.105 8.266 13.008 1 98.62 268 PHE B O 1
ATOM 5118 N N . SER B 1 269 ? -0.535 6.363 11.906 1 98.56 269 SER B N 1
ATOM 5119 C CA . SER B 1 269 ? 0.011 5.758 13.117 1 98.56 269 SER B CA 1
ATOM 5120 C C . SER B 1 269 ? 1.429 6.25 13.391 1 98.56 269 SER B C 1
ATOM 5122 O O . SER B 1 269 ? 2.125 6.691 12.469 1 98.56 269 SER B O 1
ATOM 5124 N N . MET B 1 270 ? 1.864 6.211 14.602 1 97.5 270 MET B N 1
ATOM 5125 C CA . MET B 1 270 ? 3.201 6.68 14.953 1 97.5 270 MET B CA 1
ATOM 5126 C C . MET B 1 270 ? 4.273 5.859 14.242 1 97.5 270 MET B C 1
ATOM 5128 O O . MET B 1 270 ? 5.273 6.406 13.781 1 97.5 270 MET B O 1
ATOM 5132 N N . PRO B 1 271 ? 4.109 4.523 14.133 1 97.94 271 PRO B N 1
ATOM 5133 C CA . PRO B 1 271 ? 5.105 3.787 13.352 1 97.94 271 PRO B CA 1
ATOM 5134 C C . PRO B 1 271 ? 5.277 4.348 11.945 1 97.94 271 PRO B C 1
ATOM 5136 O O . PRO B 1 271 ? 6.402 4.426 11.438 1 97.94 271 PRO B O 1
ATOM 5139 N N . VAL B 1 272 ? 4.199 4.742 11.32 1 98.62 272 VAL B N 1
ATOM 5140 C CA . VAL B 1 272 ? 4.293 5.277 9.969 1 98.62 272 VAL B CA 1
ATOM 5141 C C . VAL B 1 272 ? 4.945 6.656 10 1 98.62 272 VAL B C 1
ATOM 5143 O O . VAL B 1 272 ? 5.727 7 9.102 1 98.62 272 VAL B O 1
ATOM 5146 N N . VAL B 1 273 ? 4.633 7.504 11 1 98.62 273 VAL B N 1
ATOM 5147 C CA . VAL B 1 273 ? 5.309 8.789 11.148 1 98.62 273 VAL B CA 1
ATOM 5148 C C . VAL B 1 273 ? 6.82 8.57 11.203 1 98.62 273 VAL B C 1
ATOM 5150 O O . VAL B 1 273 ? 7.574 9.273 10.516 1 98.62 273 VAL B O 1
ATOM 5153 N N . ARG B 1 274 ? 7.207 7.629 11.93 1 98.12 274 ARG B N 1
ATOM 5154 C CA . ARG B 1 274 ? 8.625 7.336 12.102 1 98.12 274 ARG B CA 1
ATOM 5155 C C . ARG B 1 274 ? 9.242 6.844 10.797 1 98.12 274 ARG B C 1
ATOM 5157 O O . ARG B 1 274 ? 10.375 7.199 10.461 1 98.12 274 ARG B O 1
ATOM 5164 N N . LEU B 1 275 ? 8.523 6.023 10.055 1 98.38 275 LEU B N 1
ATOM 5165 C CA . LEU B 1 275 ? 8.977 5.621 8.727 1 98.38 275 LEU B CA 1
ATOM 5166 C C . LEU B 1 275 ? 9.141 6.832 7.816 1 98.38 275 LEU B C 1
ATOM 5168 O O . LEU B 1 275 ? 10.156 6.965 7.129 1 98.38 275 LEU B O 1
ATOM 5172 N N . LEU B 1 276 ? 8.18 7.727 7.84 1 98.44 276 LEU B N 1
ATOM 5173 C CA . LEU B 1 276 ? 8.188 8.891 6.965 1 98.44 276 LEU B CA 1
ATOM 5174 C C . LEU B 1 276 ? 9.391 9.781 7.246 1 98.44 276 LEU B C 1
ATOM 5176 O O . LEU B 1 276 ? 10.07 10.234 6.32 1 98.44 276 LEU B O 1
ATOM 5180 N N . VAL B 1 277 ? 9.672 10.008 8.492 1 97.19 277 VAL B N 1
ATOM 5181 C CA . VAL B 1 277 ? 10.719 10.945 8.875 1 97.19 277 VAL B CA 1
ATOM 5182 C C . VAL B 1 277 ? 12.07 10.422 8.391 1 97.19 277 VAL B C 1
ATOM 5184 O O . VAL B 1 277 ? 12.938 11.211 7.996 1 97.19 277 VAL B O 1
ATOM 5187 N N . VAL B 1 278 ? 12.266 9.141 8.352 1 97.12 278 VAL B N 1
ATOM 5188 C CA . VAL B 1 278 ? 13.516 8.547 7.891 1 97.12 278 VAL B CA 1
ATOM 5189 C C . VAL B 1 278 ? 13.555 8.547 6.363 1 97.12 278 VAL B C 1
ATOM 5191 O O . VAL B 1 278 ? 14.609 8.758 5.762 1 97.12 278 VAL B O 1
ATOM 5194 N N . GLY B 1 279 ? 12.422 8.289 5.758 1 97.62 279 GLY B N 1
ATOM 5195 C CA . GLY B 1 279 ? 12.359 8.102 4.316 1 97.62 279 GLY B CA 1
ATOM 5196 C C . GLY B 1 279 ? 12.391 9.414 3.547 1 97.62 279 GLY B C 1
ATOM 5197 O O . GLY B 1 279 ? 12.93 9.469 2.438 1 97.62 279 GLY B O 1
ATOM 5198 N N . MET B 1 280 ? 11.82 10.492 4.074 1 97 280 MET B N 1
ATOM 5199 C CA . MET B 1 280 ? 11.57 11.742 3.363 1 97 280 MET B CA 1
ATOM 5200 C C . MET B 1 280 ? 12.867 12.336 2.826 1 97 280 MET B C 1
ATOM 5202 O O . MET B 1 280 ? 12.938 12.734 1.662 1 97 280 MET B O 1
ATOM 5206 N N . PRO B 1 281 ? 13.984 12.289 3.529 1 96.69 281 PRO B N 1
ATOM 5207 C CA . PRO B 1 281 ? 15.227 12.859 2.994 1 96.69 281 PRO B CA 1
ATOM 5208 C C . PRO B 1 281 ? 15.742 12.102 1.775 1 96.69 281 PRO B C 1
ATOM 5210 O O . PRO B 1 281 ? 16.547 12.641 1.009 1 96.69 281 PRO B O 1
ATOM 5213 N N . PHE B 1 282 ? 15.305 10.883 1.536 1 97.19 282 PHE B N 1
ATOM 5214 C CA . PHE B 1 282 ? 15.844 10.031 0.485 1 97.19 282 PHE B CA 1
ATOM 5215 C C . PHE B 1 282 ? 14.891 9.969 -0.702 1 97.19 282 PHE B C 1
ATOM 5217 O O . PHE B 1 282 ? 15.039 9.109 -1.577 1 97.19 282 PHE B O 1
ATOM 5224 N N . VAL B 1 283 ? 13.891 10.75 -0.721 1 96.38 283 VAL B N 1
ATOM 5225 C CA . VAL B 1 283 ? 12.953 10.875 -1.83 1 96.38 283 VAL B CA 1
ATOM 5226 C C . VAL B 1 283 ? 12.984 12.297 -2.379 1 96.38 283 VAL B C 1
ATOM 5228 O O . VAL B 1 283 ? 13.008 13.266 -1.614 1 96.38 283 VAL B O 1
ATOM 5231 N N . LYS B 1 284 ? 13.039 12.383 -3.666 1 95 284 LYS B N 1
ATOM 5232 C CA . LYS B 1 284 ? 13.109 13.695 -4.309 1 95 284 LYS B CA 1
ATOM 5233 C C . LYS B 1 284 ? 11.984 14.602 -3.832 1 95 284 LYS B C 1
ATOM 5235 O O . LYS B 1 284 ? 10.82 14.188 -3.777 1 95 284 LYS B O 1
ATOM 5240 N N . TYR B 1 285 ? 12.312 15.812 -3.543 1 93.69 285 TYR B N 1
ATOM 5241 C CA . TYR B 1 285 ? 11.391 16.812 -3.014 1 93.69 285 TYR B CA 1
ATOM 5242 C C . TYR B 1 285 ? 10.289 17.125 -4.02 1 93.69 285 TYR B C 1
ATOM 5244 O O . TYR B 1 285 ? 10.539 17.188 -5.227 1 93.69 285 TYR B O 1
ATOM 5252 N N . LEU B 1 286 ? 9.141 17.266 -3.588 1 93.12 286 LEU B N 1
ATOM 5253 C CA . LEU B 1 286 ? 7.977 17.766 -4.305 1 93.12 286 LEU B CA 1
ATOM 5254 C C . LEU B 1 286 ? 7.199 18.766 -3.445 1 93.12 286 LEU B C 1
ATOM 5256 O O . LEU B 1 286 ? 6.938 18.5 -2.27 1 93.12 286 LEU B O 1
ATOM 5260 N N . TRP B 1 287 ? 6.801 19.859 -3.955 1 91.19 287 TRP B N 1
ATOM 5261 C CA . TRP B 1 287 ? 6.211 20.938 -3.158 1 91.19 287 TRP B CA 1
ATOM 5262 C C . TRP B 1 287 ? 4.758 20.625 -2.812 1 91.19 287 TRP B C 1
ATOM 5264 O O . TRP B 1 287 ? 4.172 21.266 -1.935 1 91.19 287 TRP B O 1
ATOM 5274 N N . ILE B 1 288 ? 4.152 19.719 -3.535 1 93.5 288 ILE B N 1
ATOM 5275 C CA . ILE B 1 288 ? 2.826 19.219 -3.172 1 93.5 288 ILE B CA 1
ATOM 5276 C C . ILE B 1 288 ? 2.951 18.172 -2.068 1 93.5 288 ILE B C 1
ATOM 5278 O O . ILE B 1 288 ? 3.236 17.016 -2.342 1 93.5 288 ILE B O 1
ATOM 5282 N N . ASP B 1 289 ? 2.697 18.516 -0.881 1 95.69 289 ASP B N 1
ATOM 5283 C CA . ASP B 1 289 ? 3.1 17.766 0.302 1 95.69 289 ASP B CA 1
ATOM 5284 C C . ASP B 1 289 ? 2.428 16.391 0.333 1 95.69 289 ASP B C 1
ATOM 5286 O O . ASP B 1 289 ? 3.061 15.398 0.678 1 95.69 289 ASP B O 1
ATOM 5290 N N . ASP B 1 290 ? 1.085 16.375 -0.002 1 96.62 290 ASP B N 1
ATOM 5291 C CA . ASP B 1 290 ? 0.365 15.117 0.103 1 96.62 290 ASP B CA 1
ATOM 5292 C C . ASP B 1 290 ? 0.837 14.125 -0.961 1 96.62 290 ASP B C 1
ATOM 5294 O O . ASP B 1 290 ? 0.968 12.93 -0.69 1 96.62 290 ASP B O 1
ATOM 5298 N N . VAL B 1 291 ? 1.189 14.625 -2.158 1 95.38 291 VAL B N 1
ATOM 5299 C CA . VAL B 1 291 ? 1.752 13.766 -3.197 1 95.38 291 VAL B CA 1
ATOM 5300 C C . VAL B 1 291 ? 3.148 13.305 -2.785 1 95.38 291 VAL B C 1
ATOM 5302 O O . VAL B 1 291 ? 3.512 12.141 -2.992 1 95.38 291 VAL B O 1
ATOM 5305 N N . TYR B 1 292 ? 3.928 14.227 -2.223 1 96.69 292 TYR B N 1
ATOM 5306 C CA . TYR B 1 292 ? 5.254 13.883 -1.718 1 96.69 292 TYR B CA 1
ATOM 5307 C C . TYR B 1 292 ? 5.176 12.75 -0.703 1 96.69 292 TYR B C 1
ATOM 5309 O O . TYR B 1 292 ? 5.922 11.773 -0.794 1 96.69 292 TYR B O 1
ATOM 5317 N N . ILE B 1 293 ? 4.25 12.844 0.233 1 98.06 293 ILE B N 1
ATOM 5318 C CA . ILE B 1 293 ? 4.023 11.781 1.211 1 98.06 293 ILE B CA 1
ATOM 5319 C C . ILE B 1 293 ? 3.643 10.492 0.492 1 98.06 293 ILE B C 1
ATOM 5321 O O . ILE B 1 293 ? 4.109 9.406 0.858 1 98.06 293 ILE B O 1
ATOM 5325 N N . GLY B 1 294 ? 2.773 10.617 -0.521 1 97.56 294 GLY B N 1
ATOM 5326 C CA . GLY B 1 294 ? 2.387 9.461 -1.312 1 97.56 294 GLY B CA 1
ATOM 5327 C C . GLY B 1 294 ? 3.572 8.695 -1.877 1 97.56 294 GLY B C 1
ATOM 5328 O O . GLY B 1 294 ? 3.588 7.465 -1.866 1 97.56 294 GLY B O 1
ATOM 5329 N N . PHE B 1 295 ? 4.578 9.398 -2.344 1 96.38 295 PHE B N 1
ATOM 5330 C CA . PHE B 1 295 ? 5.766 8.766 -2.906 1 96.38 295 PHE B CA 1
ATOM 5331 C C . PHE B 1 295 ? 6.555 8.039 -1.826 1 96.38 295 PHE B C 1
ATOM 5333 O O . PHE B 1 295 ? 7.051 6.93 -2.051 1 96.38 295 PHE B O 1
ATOM 5340 N N . VAL B 1 296 ? 6.723 8.68 -0.73 1 98.06 296 VAL B N 1
ATOM 5341 C CA . VAL B 1 296 ? 7.465 8.039 0.353 1 98.06 296 VAL B CA 1
ATOM 5342 C C . VAL B 1 296 ? 6.754 6.766 0.79 1 98.06 296 VAL B C 1
ATOM 5344 O O . VAL B 1 296 ? 7.391 5.727 0.984 1 98.06 296 VAL B O 1
ATOM 5347 N N . LEU B 1 297 ? 5.41 6.828 0.942 1 98.25 297 LEU B N 1
ATOM 5348 C CA . LEU B 1 297 ? 4.621 5.656 1.308 1 98.25 297 LEU B CA 1
ATOM 5349 C C . LEU B 1 297 ? 4.766 4.559 0.26 1 98.25 297 LEU B C 1
ATOM 5351 O O . LEU B 1 297 ? 4.926 3.385 0.604 1 98.25 297 LEU B O 1
ATOM 5355 N N . LEU B 1 298 ? 4.707 4.953 -0.992 1 96 298 LEU B N 1
ATOM 5356 C CA . LEU B 1 298 ? 4.855 3.994 -2.084 1 96 298 LEU B CA 1
ATOM 5357 C C . LEU B 1 298 ? 6.172 3.232 -1.963 1 96 298 LEU B C 1
ATOM 5359 O O . LEU B 1 298 ? 6.207 2.012 -2.133 1 96 298 LEU B O 1
ATOM 5363 N N . LYS B 1 299 ? 7.211 3.92 -1.644 1 96.12 299 LYS B N 1
ATOM 5364 C CA . LYS B 1 299 ? 8.531 3.309 -1.543 1 96.12 299 LYS B CA 1
ATOM 5365 C C . LYS B 1 299 ? 8.617 2.385 -0.33 1 96.12 299 LYS B C 1
ATOM 5367 O O . LYS B 1 299 ? 9.461 1.486 -0.287 1 96.12 299 LYS B O 1
ATOM 5372 N N . TYR B 1 300 ? 7.746 2.604 0.631 1 97.69 300 TYR B N 1
ATOM 5373 C CA . TYR B 1 300 ? 7.656 1.706 1.777 1 97.69 300 TYR B CA 1
ATOM 5374 C C . TYR B 1 300 ? 6.656 0.586 1.517 1 97.69 300 TYR B C 1
ATOM 5376 O O . TYR B 1 300 ? 6.426 -0.263 2.381 1 97.69 300 TYR B O 1
ATOM 5384 N N . GLY B 1 301 ? 6.004 0.584 0.373 1 96.31 301 GLY B N 1
ATOM 5385 C CA . GLY B 1 301 ? 5.012 -0.435 0.075 1 96.31 301 GLY B CA 1
ATOM 5386 C C . GLY B 1 301 ? 3.725 -0.264 0.863 1 96.31 301 GLY B C 1
ATOM 5387 O O . GLY B 1 301 ? 3.037 -1.243 1.159 1 96.31 301 GLY B O 1
ATOM 5388 N N . ILE B 1 302 ? 3.406 0.952 1.268 1 97.69 302 ILE B N 1
ATOM 5389 C CA . ILE B 1 302 ? 2.221 1.255 2.062 1 97.69 302 ILE B CA 1
ATOM 5390 C C . ILE B 1 302 ? 1.188 1.973 1.197 1 97.69 302 ILE B C 1
ATOM 5392 O O . ILE B 1 302 ? 1.521 2.916 0.477 1 97.69 302 ILE B O 1
ATOM 5396 N N . SER B 1 303 ? -0.032 1.461 1.173 1 95.81 303 SER B N 1
ATOM 5397 C CA . SER B 1 303 ? -1.155 2.125 0.52 1 95.81 303 SER B CA 1
ATOM 5398 C C . SER B 1 303 ? -2.072 2.791 1.539 1 95.81 303 SER B C 1
ATOM 5400 O O . SER B 1 303 ? -2.559 2.139 2.465 1 95.81 303 SER B O 1
ATOM 5402 N N . PRO B 1 304 ? -2.295 4.082 1.343 1 97.19 304 PRO B N 1
ATOM 5403 C CA . PRO B 1 304 ? -3.207 4.73 2.289 1 97.19 304 PRO B CA 1
ATOM 5404 C C . PRO B 1 304 ? -4.645 4.23 2.162 1 97.19 304 PRO B C 1
ATOM 5406 O O . PRO B 1 304 ? -5.113 3.963 1.053 1 97.19 304 PRO B O 1
ATOM 5409 N N . ARG B 1 305 ? -5.293 4.184 3.273 1 96.31 305 ARG B N 1
ATOM 5410 C CA . ARG B 1 305 ? -6.691 3.762 3.318 1 96.31 305 ARG B CA 1
ATOM 5411 C C . ARG B 1 305 ? -7.625 4.941 3.078 1 96.31 305 ARG B C 1
ATOM 5413 O O . ARG B 1 305 ? -7.484 5.992 3.707 1 96.31 305 ARG B O 1
ATOM 5420 N N . HIS B 1 306 ? -8.578 4.723 2.215 1 95.44 306 HIS B N 1
ATOM 5421 C CA . HIS B 1 306 ? -9.562 5.766 1.942 1 95.44 306 HIS B CA 1
ATOM 5422 C C . HIS B 1 306 ? -10.633 5.816 3.031 1 95.44 306 HIS B C 1
ATOM 5424 O O . HIS B 1 306 ? -11.164 4.777 3.43 1 95.44 306 HIS B O 1
ATOM 5430 N N . LEU B 1 307 ? -10.875 6.957 3.467 1 96.38 307 LEU B N 1
ATOM 5431 C CA . LEU B 1 307 ? -11.953 7.207 4.418 1 96.38 307 LEU B CA 1
ATOM 5432 C C . LEU B 1 307 ? -13.07 8.016 3.773 1 96.38 307 LEU B C 1
ATOM 5434 O O . LEU B 1 307 ? -12.883 9.188 3.436 1 96.38 307 LEU B O 1
ATOM 5438 N N . ASN B 1 308 ? -14.258 7.465 3.68 1 92.5 308 ASN B N 1
ATOM 5439 C CA . ASN B 1 308 ? -15.406 8.109 3.061 1 92.5 308 ASN B CA 1
ATOM 5440 C C . ASN B 1 308 ? -15.875 9.32 3.869 1 92.5 308 ASN B C 1
ATOM 5442 O O . ASN B 1 308 ? -16.484 10.242 3.318 1 92.5 308 ASN B O 1
ATOM 5446 N N . GLY B 1 309 ? -15.562 9.414 5.086 1 96.12 309 GLY B N 1
ATOM 5447 C CA . GLY B 1 309 ? -16.062 10.461 5.961 1 96.12 309 GLY B CA 1
ATOM 5448 C C . GLY B 1 309 ? -15.25 11.742 5.871 1 96.12 309 GLY B C 1
ATOM 5449 O O . GLY B 1 309 ? -15.547 12.719 6.57 1 96.12 309 GLY B O 1
ATOM 5450 N N . ILE B 1 310 ? -14.242 11.797 5.074 1 97.31 310 ILE B N 1
ATOM 5451 C CA . ILE B 1 310 ? -13.477 13.023 4.887 1 97.31 310 ILE B CA 1
ATOM 5452 C C . ILE B 1 310 ? -13.977 13.766 3.652 1 97.31 310 ILE B C 1
ATOM 5454 O O . ILE B 1 310 ? -13.742 13.336 2.521 1 97.31 310 ILE B O 1
ATOM 5458 N N . TYR B 1 311 ? -14.602 14.883 3.916 1 95 311 TYR B N 1
ATOM 5459 C CA . TYR B 1 311 ? -15.234 15.648 2.855 1 95 311 TYR B CA 1
ATOM 5460 C C . TYR B 1 311 ? -14.336 16.797 2.393 1 95 311 TYR B C 1
ATOM 5462 O O . TYR B 1 311 ? -13.828 17.562 3.211 1 95 311 TYR B O 1
ATOM 5470 N N . LEU B 1 312 ? -14.211 16.906 1.074 1 93.88 312 LEU B N 1
ATOM 5471 C CA . LEU B 1 312 ? -13.359 17.938 0.507 1 93.88 312 LEU B CA 1
ATOM 5472 C C . LEU B 1 312 ? -14.164 19.203 0.211 1 93.88 312 LEU B C 1
ATOM 5474 O O . LEU B 1 312 ? -13.594 20.219 -0.191 1 93.88 312 LEU B O 1
ATOM 5478 N N . LYS B 1 313 ? -15.43 19.141 0.439 1 90.62 313 LYS B N 1
ATOM 5479 C CA . LYS B 1 313 ? -16.328 20.281 0.348 1 90.62 313 LYS B CA 1
ATOM 5480 C C . LYS B 1 313 ? -16.922 20.625 1.714 1 90.62 313 LYS B C 1
ATOM 5482 O O . LYS B 1 313 ? -16.812 19.844 2.66 1 90.62 313 LYS B O 1
ATOM 5487 N N . ARG B 1 314 ? -17.453 21.781 1.726 1 90.75 314 ARG B N 1
ATOM 5488 C CA . ARG B 1 314 ? -18.125 22.141 2.971 1 90.75 314 ARG B CA 1
ATOM 5489 C C . ARG B 1 314 ? -19.5 21.469 3.076 1 90.75 314 ARG B C 1
ATOM 5491 O O . ARG B 1 314 ? -20.281 21.5 2.127 1 90.75 314 ARG B O 1
ATOM 5498 N N . THR B 1 315 ? -19.656 20.828 4.133 1 90.19 315 THR B N 1
ATOM 5499 C CA . THR B 1 315 ? -20.984 20.297 4.426 1 90.19 315 THR B CA 1
ATOM 5500 C C . THR B 1 315 ? -21.516 20.875 5.73 1 90.19 315 THR B C 1
ATOM 5502 O O . THR B 1 315 ? -20.766 21.062 6.688 1 90.19 315 THR B O 1
ATOM 5505 N N . THR B 1 316 ? -22.812 21.297 5.68 1 87.38 316 THR B N 1
ATOM 5506 C CA . THR B 1 316 ? -23.438 21.844 6.879 1 87.38 316 THR B CA 1
ATOM 5507 C C . THR B 1 316 ? -24.641 21.016 7.297 1 87.38 316 THR B C 1
ATOM 5509 O O . THR B 1 316 ? -25.297 21.312 8.297 1 87.38 316 THR B O 1
ATOM 5512 N N . SER B 1 317 ? -24.844 20 6.621 1 92.31 317 SER B N 1
ATOM 5513 C CA . SER B 1 317 ? -25.938 19.109 6.941 1 92.31 317 SER B CA 1
ATOM 5514 C C . SER B 1 317 ? -25.641 18.297 8.195 1 92.31 317 SER B C 1
ATOM 5516 O O . SER B 1 317 ? -24.609 17.609 8.273 1 92.31 317 SER B O 1
ATOM 5518 N N . PRO B 1 318 ? -26.578 18.391 9.148 1 93.5 318 PRO B N 1
ATOM 5519 C CA . PRO B 1 318 ? -26.359 17.594 10.359 1 93.5 318 PRO B CA 1
ATOM 5520 C C . PRO B 1 318 ? -26.156 16.094 10.055 1 93.5 318 PRO B C 1
ATOM 5522 O O . PRO B 1 318 ? -25.328 15.445 10.688 1 93.5 318 PRO B O 1
ATOM 5525 N N . SER B 1 319 ? -26.922 15.633 9.125 1 93.69 319 SER B N 1
ATOM 5526 C CA . SER B 1 319 ? -26.812 14.219 8.773 1 93.69 319 SER B CA 1
ATOM 5527 C C . SER B 1 319 ? -25.438 13.898 8.195 1 93.69 319 SER B C 1
ATOM 5529 O O . SER B 1 319 ? -24.828 12.883 8.531 1 93.69 319 SER B O 1
ATOM 5531 N N . GLU B 1 320 ? -24.906 14.742 7.359 1 94.06 320 GLU B N 1
ATOM 5532 C CA . GLU B 1 320 ? -23.578 14.531 6.777 1 94.06 320 GLU B CA 1
ATOM 5533 C C . GLU B 1 320 ? -22.484 14.688 7.832 1 94.06 320 GLU B C 1
ATOM 5535 O O . GLU B 1 320 ? -21.531 13.906 7.859 1 94.06 320 GLU B O 1
ATOM 5540 N N . LEU B 1 321 ? -22.656 15.68 8.641 1 94.88 321 LEU B N 1
ATOM 5541 C CA . LEU B 1 321 ? -21.641 15.953 9.656 1 94.88 321 LEU B CA 1
ATOM 5542 C C . LEU B 1 321 ? -21.609 14.844 10.703 1 94.88 321 LEU B C 1
ATOM 5544 O O . LEU B 1 321 ? -20.562 14.57 11.289 1 94.88 321 LEU B O 1
ATOM 5548 N N . ARG B 1 322 ? -22.734 14.156 10.906 1 94.25 322 ARG B N 1
ATOM 5549 C CA . ARG B 1 322 ? -22.797 13.023 11.82 1 94.25 322 ARG B CA 1
ATOM 5550 C C . ARG B 1 322 ? -21.891 11.891 11.352 1 94.25 322 ARG B C 1
ATOM 5552 O O . ARG B 1 322 ? -21.297 11.18 12.172 1 94.25 322 ARG B O 1
ATOM 5559 N N . ASN B 1 323 ? -21.766 11.797 10.094 1 93.94 323 ASN B N 1
ATOM 5560 C CA . ASN B 1 323 ? -20.969 10.711 9.531 1 93.94 323 ASN B CA 1
ATOM 5561 C C . ASN B 1 323 ? -19.578 11.18 9.125 1 93.94 323 ASN B C 1
ATOM 5563 O O . ASN B 1 323 ? -18.719 10.367 8.781 1 93.94 323 ASN B O 1
ATOM 5567 N N . ALA B 1 324 ? -19.312 12.453 9.227 1 97.06 324 ALA B N 1
ATOM 5568 C CA . ALA B 1 324 ? -18.047 13.023 8.766 1 97.06 324 ALA B CA 1
ATOM 5569 C C . ALA B 1 324 ? -16.938 12.789 9.789 1 97.06 324 ALA B C 1
ATOM 5571 O O . ALA B 1 324 ? -17.188 12.82 11 1 97.06 324 ALA B O 1
ATOM 5572 N N . ILE B 1 325 ? -15.836 12.469 9.297 1 98 325 ILE B N 1
ATOM 5573 C CA . ILE B 1 325 ? -14.617 12.523 10.094 1 98 325 ILE B CA 1
ATOM 5574 C C . ILE B 1 325 ? -14.07 13.945 10.109 1 98 325 ILE B C 1
ATOM 5576 O O . ILE B 1 325 ? -13.672 14.461 11.164 1 98 325 ILE B O 1
ATOM 5580 N N . SER B 1 326 ? -14.109 14.555 8.953 1 98.19 326 SER B N 1
ATOM 5581 C CA . SER B 1 326 ? -13.758 15.961 8.797 1 98.19 326 SER B CA 1
ATOM 5582 C C . SER B 1 326 ? -14.383 16.562 7.535 1 98.19 326 SER B C 1
ATOM 5584 O O . SER B 1 326 ? -14.805 15.82 6.641 1 98.19 326 SER B O 1
ATOM 5586 N N . SER B 1 327 ? -14.469 17.859 7.527 1 97.88 327 SER B N 1
ATOM 5587 C CA . SER B 1 327 ? -15.047 18.578 6.391 1 97.88 327 SER B CA 1
ATOM 5588 C C . SER B 1 327 ? -14.258 19.844 6.078 1 97.88 327 SER B C 1
ATOM 5590 O O . SER B 1 327 ? -13.914 20.609 6.984 1 97.88 327 SER B O 1
ATOM 5592 N N . HIS B 1 328 ? -14.078 20.062 4.812 1 97.06 328 HIS B N 1
ATOM 5593 C CA . HIS B 1 328 ? -13.25 21.172 4.352 1 97.06 328 HIS B CA 1
ATOM 5594 C C . HIS B 1 328 ? -14.07 22.453 4.234 1 97.06 328 HIS B C 1
ATOM 5596 O O . HIS B 1 328 ? -15.297 22.438 4.391 1 97.06 328 HIS B O 1
ATOM 5602 N N . LYS B 1 329 ? -13.391 23.641 4.027 1 95.88 329 LYS B N 1
ATOM 5603 C CA . LYS B 1 329 ? -13.914 24.953 3.639 1 95.88 329 LYS B CA 1
ATOM 5604 C C . LYS B 1 329 ? -14.555 25.656 4.828 1 95.88 329 LYS B C 1
ATOM 5606 O O . LYS B 1 329 ? -15.555 26.359 4.668 1 95.88 329 LYS B O 1
ATOM 5611 N N . PHE B 1 330 ? -14.164 25.359 5.949 1 97.31 330 PHE B N 1
ATOM 5612 C CA . PHE B 1 330 ? -14.406 26.188 7.121 1 97.31 330 PHE B CA 1
ATOM 5613 C C . PHE B 1 330 ? -13.25 27.172 7.344 1 97.31 330 PHE B C 1
ATOM 5615 O O . PHE B 1 330 ? -12.5 27.031 8.305 1 97.31 330 PHE B O 1
ATOM 5622 N N . SER B 1 331 ? -13.227 28.188 6.504 1 95.69 331 SER B N 1
ATOM 5623 C CA . SER B 1 331 ? -12.016 28.938 6.191 1 95.69 331 SER B CA 1
ATOM 5624 C C . SER B 1 331 ? -11.812 30.094 7.168 1 95.69 331 SER B C 1
ATOM 5626 O O . SER B 1 331 ? -10.773 30.75 7.148 1 95.69 331 SER B O 1
ATOM 5628 N N . ASN B 1 332 ? -12.781 30.359 7.988 1 96.75 332 ASN B N 1
ATOM 5629 C CA . ASN B 1 332 ? -12.633 31.422 8.977 1 96.75 332 ASN B CA 1
ATOM 5630 C C . ASN B 1 332 ? -13.32 31.062 10.297 1 96.75 332 ASN B C 1
ATOM 5632 O O . ASN B 1 332 ? -14.047 30.062 10.367 1 96.75 332 ASN B O 1
ATOM 5636 N N . ALA B 1 333 ? -13.062 31.891 11.25 1 97.75 333 ALA B N 1
ATOM 5637 C CA . ALA B 1 333 ? -13.516 31.625 12.617 1 97.75 333 ALA B CA 1
ATOM 5638 C C . ALA B 1 333 ? -15.039 31.516 12.672 1 97.75 333 ALA B C 1
ATOM 5640 O O . ALA B 1 333 ? -15.578 30.688 13.414 1 97.75 333 ALA B O 1
ATOM 5641 N N . GLN B 1 334 ? -15.711 32.344 11.93 1 97.44 334 GLN B N 1
ATOM 5642 C CA . GLN B 1 334 ? -17.172 32.344 11.938 1 97.44 334 GLN B CA 1
ATOM 5643 C C . GLN B 1 334 ? -17.719 31 11.422 1 97.44 334 GLN B C 1
ATOM 5645 O O . GLN B 1 334 ? -18.609 30.422 12.039 1 97.44 334 GLN B O 1
ATOM 5650 N N . LEU B 1 335 ? -17.203 30.594 10.336 1 96.88 335 LEU B N 1
ATOM 5651 C CA . LEU B 1 335 ? -17.625 29.328 9.75 1 96.88 335 LEU B CA 1
ATOM 5652 C C . LEU B 1 335 ? -17.281 28.156 10.656 1 96.88 335 LEU B C 1
ATOM 5654 O O . LEU B 1 335 ? -18.062 27.219 10.805 1 96.88 335 LEU B O 1
ATOM 5658 N N . MET B 1 336 ? -16.109 28.188 11.25 1 97.81 336 MET B N 1
ATOM 5659 C CA . MET B 1 336 ? -15.672 27.141 12.172 1 97.81 336 MET B CA 1
ATOM 5660 C C . MET B 1 336 ? -16.641 27.016 13.352 1 97.81 336 MET B C 1
ATOM 5662 O O . MET B 1 336 ? -17.094 25.922 13.664 1 97.81 336 MET B O 1
ATOM 5666 N N . ASN B 1 337 ? -17 28.172 13.938 1 96.81 337 ASN B N 1
ATOM 5667 C CA . ASN B 1 337 ? -17.906 28.188 15.078 1 96.81 337 ASN B CA 1
ATOM 5668 C C . ASN B 1 337 ? -19.297 27.719 14.688 1 96.81 337 ASN B C 1
ATOM 5670 O O . ASN B 1 337 ? -19.969 27.016 15.453 1 96.81 337 ASN B O 1
ATOM 5674 N N . ALA B 1 338 ? -19.719 28.109 13.555 1 96.56 338 ALA B N 1
ATOM 5675 C CA . ALA B 1 338 ? -21.031 27.672 13.062 1 96.56 338 ALA B CA 1
ATOM 5676 C C . ALA B 1 338 ? -21.062 26.156 12.883 1 96.56 338 ALA B C 1
ATOM 5678 O O . ALA B 1 338 ? -22.031 25.516 13.289 1 96.56 338 ALA B O 1
ATOM 5679 N N . GLY B 1 339 ? -20.031 25.641 12.211 1 96.31 339 GLY B N 1
ATOM 5680 C CA . GLY B 1 339 ? -19.953 24.203 12.055 1 96.31 339 GLY B CA 1
ATOM 5681 C C . GLY B 1 339 ? -19.891 23.453 13.383 1 96.31 339 GLY B C 1
ATOM 5682 O O . GLY B 1 339 ? -20.516 22.406 13.539 1 96.31 339 GLY B O 1
ATOM 5683 N N . TRP B 1 340 ? -19.141 24 14.281 1 95.56 340 TRP B N 1
ATOM 5684 C CA . TRP B 1 340 ? -18.984 23.391 15.602 1 95.56 340 TRP B CA 1
ATOM 5685 C C . TRP B 1 340 ? -20.328 23.344 16.328 1 95.56 340 TRP B C 1
ATOM 5687 O O . TRP B 1 340 ? -20.625 22.359 17.016 1 95.56 340 TRP B O 1
ATOM 5697 N N . THR B 1 341 ? -21.109 24.359 16.219 1 95.06 341 THR B N 1
ATOM 5698 C CA . THR B 1 341 ? -22.438 24.375 16.828 1 95.06 341 THR B CA 1
ATOM 5699 C C . THR B 1 341 ? -23.281 23.203 16.344 1 95.06 341 THR B C 1
ATOM 5701 O O . THR B 1 341 ? -23.984 22.562 17.141 1 95.06 341 THR B O 1
ATOM 5704 N N . VAL B 1 342 ? -23.203 22.953 15.102 1 95.12 342 VAL B N 1
ATOM 5705 C CA . VAL B 1 342 ? -23.938 21.828 14.547 1 95.12 342 VAL B CA 1
ATOM 5706 C C . VAL B 1 342 ? -23.422 20.531 15.156 1 95.12 342 VAL B C 1
ATOM 5708 O O . VAL B 1 342 ? -24.219 19.656 15.539 1 95.12 342 VAL B O 1
ATOM 5711 N N . LEU B 1 343 ? -22.109 20.328 15.258 1 94.69 343 LEU B N 1
ATOM 5712 C CA . LEU B 1 343 ? -21.516 19.125 15.82 1 94.69 343 LEU B CA 1
ATOM 5713 C C . LEU B 1 343 ? -21.906 18.953 17.281 1 94.69 343 LEU B C 1
ATOM 5715 O O . LEU B 1 343 ? -22.188 17.844 17.734 1 94.69 343 LEU B O 1
ATOM 5719 N N . GLN B 1 344 ? -21.984 20.047 17.984 1 91.75 344 GLN B N 1
ATOM 5720 C CA . GLN B 1 344 ? -22.406 19.984 19.375 1 91.75 344 GLN B CA 1
ATOM 5721 C C . GLN B 1 344 ? -23.859 19.531 19.5 1 91.75 344 GLN B C 1
ATOM 5723 O O . GLN B 1 344 ? -24.188 18.734 20.375 1 91.75 344 GLN B O 1
ATOM 5728 N N . ASP B 1 345 ? -24.609 20.031 18.625 1 91.62 345 ASP B N 1
ATOM 5729 C CA . ASP B 1 345 ? -26.031 19.688 18.625 1 91.62 345 ASP B CA 1
ATOM 5730 C C . ASP B 1 345 ? -26.234 18.203 18.375 1 91.62 345 ASP B C 1
ATOM 5732 O O . ASP B 1 345 ? -27.188 17.609 18.891 1 91.62 345 ASP B O 1
ATOM 5736 N N . ILE B 1 346 ? -25.344 17.609 17.641 1 91.56 346 ILE B N 1
ATOM 5737 C CA . ILE B 1 346 ? -25.531 16.203 17.312 1 91.56 346 ILE B CA 1
ATOM 5738 C C . ILE B 1 346 ? -24.797 15.328 18.328 1 91.56 346 ILE B C 1
ATOM 5740 O O . ILE B 1 346 ? -24.719 14.109 18.156 1 91.56 346 ILE B O 1
ATOM 5744 N N . GLY B 1 347 ? -24.156 15.898 19.344 1 88.94 347 GLY B N 1
ATOM 5745 C CA . GLY B 1 347 ? -23.656 15.156 20.5 1 88.94 347 GLY B CA 1
ATOM 5746 C C . GLY B 1 347 ? -22.219 14.68 20.328 1 88.94 347 GLY B C 1
ATOM 5747 O O . GLY B 1 347 ? -21.875 13.586 20.766 1 88.94 347 GLY B O 1
ATOM 5748 N N . VAL B 1 348 ? -21.391 15.461 19.641 1 89 348 VAL B N 1
ATOM 5749 C CA . VAL B 1 348 ? -20.016 15.055 19.422 1 89 348 VAL B CA 1
ATOM 5750 C C . VAL B 1 348 ? -19.25 15.117 20.75 1 89 348 VAL B C 1
ATOM 5752 O O . VAL B 1 348 ? -18.469 14.219 21.062 1 89 348 VAL B O 1
ATOM 5755 N N . CYS B 1 349 ? -19.453 16.203 21.5 1 85.5 349 CYS B N 1
ATOM 5756 C CA . CYS B 1 349 ? -18.844 16.312 22.812 1 85.5 349 CYS B CA 1
ATOM 5757 C C . CYS B 1 349 ? -19.891 16.125 23.906 1 85.5 349 CYS B C 1
ATOM 5759 O O . CYS B 1 349 ? -21.062 16.406 23.703 1 85.5 349 CYS B O 1
ATOM 5761 N N . ARG B 1 350 ? -19.531 15.281 24.922 1 73.62 350 ARG B N 1
ATOM 5762 C CA . ARG B 1 350 ? -20.484 15.141 26.031 1 73.62 350 ARG B CA 1
ATOM 5763 C C . ARG B 1 350 ? -20.547 16.422 26.859 1 73.62 350 ARG B C 1
ATOM 5765 O O . ARG B 1 350 ? -19.516 17.094 27.047 1 73.62 350 ARG B O 1
ATOM 5772 N N . ASN B 1 351 ? -21.516 17.109 26.75 1 56.12 351 ASN B N 1
ATOM 5773 C CA . ASN B 1 351 ? -21.703 18.297 27.594 1 56.12 351 ASN B CA 1
ATOM 5774 C C . ASN B 1 351 ? -21.219 18.047 29.016 1 56.12 351 ASN B C 1
ATOM 5776 O O . ASN B 1 351 ? -21.875 17.344 29.797 1 56.12 351 ASN B O 1
ATOM 5780 N N . GLY B 1 352 ? -20.156 17.438 29.328 1 44 352 GLY B N 1
ATOM 5781 C CA . GLY B 1 352 ? -19.891 17.531 30.75 1 44 352 GLY B CA 1
ATOM 5782 C C . GLY B 1 352 ? -19.984 18.938 31.297 1 44 352 GLY B C 1
ATOM 5783 O O . GLY B 1 352 ? -19.984 19.906 30.531 1 44 352 GLY B O 1
ATOM 5784 N N . SER B 1 353 ? -20.281 19.078 32.656 1 37.62 353 SER B N 1
ATOM 5785 C CA . SER B 1 353 ? -20.031 20.172 33.562 1 37.62 353 SER B CA 1
ATOM 5786 C C . SER B 1 353 ? -18.672 20.797 33.312 1 37.62 353 SER B C 1
ATOM 5788 O O . SER B 1 353 ? -17.656 20.109 33.219 1 37.62 353 SER B O 1
ATOM 5790 N N . VAL B 1 354 ? -18.516 21.906 32.531 1 36.56 354 VAL B N 1
ATOM 5791 C CA . VAL B 1 354 ? -17.344 22.766 32.75 1 36.56 354 VAL B CA 1
ATOM 5792 C C . VAL B 1 354 ? -16.766 22.516 34.125 1 36.56 354 VAL B C 1
ATOM 5794 O O . VAL B 1 354 ? -17.406 22.859 35.156 1 36.56 354 VAL B O 1
ATOM 5797 N N . LEU B 1 355 ? -16.25 21.531 34.438 1 31.14 355 LEU B N 1
ATOM 5798 C CA . LEU B 1 355 ? -15.477 21.609 35.688 1 31.14 355 LEU B CA 1
ATOM 5799 C C . LEU B 1 355 ? -14.539 22.812 35.656 1 31.14 355 LEU B C 1
ATOM 5801 O O . LEU B 1 355 ? -13.617 22.875 34.844 1 31.14 355 LEU B O 1
ATOM 5805 N N . ARG B 1 356 ? -15.07 24.062 35.938 1 30.17 356 ARG B N 1
ATOM 5806 C CA . ARG B 1 356 ? -14.352 25.172 36.562 1 30.17 356 ARG B CA 1
ATOM 5807 C C . ARG B 1 356 ? -13.406 24.656 37.656 1 30.17 356 ARG B C 1
ATOM 5809 O O . ARG B 1 356 ? -13.836 24.266 38.719 1 30.17 356 ARG B O 1
ATOM 5816 N N . THR B 1 357 ? -12.453 23.969 37.406 1 27.08 357 THR B N 1
ATOM 5817 C CA . THR B 1 357 ? -11.391 24.047 38.406 1 27.08 357 THR B CA 1
ATOM 5818 C C . THR B 1 357 ? -11.031 25.484 38.719 1 27.08 357 THR B C 1
ATOM 5820 O O . THR B 1 357 ? -10.477 26.188 37.875 1 27.08 357 THR B O 1
ATOM 5823 N N . THR B 1 358 ? -11.883 26.25 39.406 1 24.83 358 THR B N 1
ATOM 5824 C CA . THR B 1 358 ? -11.484 27.266 40.344 1 24.83 358 THR B CA 1
ATOM 5825 C C . THR B 1 358 ? -10.258 26.812 41.156 1 24.83 358 THR B C 1
ATOM 5827 O O . THR B 1 358 ? -10.344 25.906 41.969 1 24.83 358 THR B O 1
ATOM 5830 N N . LEU B 1 359 ? -9.094 26.75 40.594 1 23.69 359 LEU B N 1
ATOM 5831 C CA . LEU B 1 359 ? -7.953 27 41.438 1 23.69 359 LEU B CA 1
ATOM 5832 C C . LEU B 1 359 ? -8.188 28.234 42.312 1 23.69 359 LEU B C 1
ATOM 5834 O O . LEU B 1 359 ? -8.258 29.344 41.812 1 23.69 359 LEU B O 1
ATOM 5838 N N . ASN B 1 360 ? -9.086 28.094 43.219 1 22.23 360 ASN B N 1
ATOM 5839 C CA . ASN B 1 360 ? -8.961 28.812 44.469 1 22.23 360 ASN B CA 1
ATOM 5840 C C . ASN B 1 360 ? -7.551 28.703 45.031 1 22.23 360 ASN B C 1
ATOM 5842 O O . ASN B 1 360 ? -7.156 27.625 45.5 1 22.23 360 ASN B O 1
ATOM 5846 N N . THR B 1 361 ? -6.395 28.812 44.312 1 20.89 361 THR B N 1
ATOM 5847 C CA . THR B 1 361 ? -5.473 29.688 45.031 1 20.89 361 THR B CA 1
ATOM 5848 C C . THR B 1 361 ? -5.844 31.156 44.844 1 20.89 361 THR B C 1
ATOM 5850 O O . THR B 1 361 ? -6.371 31.531 43.781 1 20.89 361 THR B O 1
#

Sequence (722 aa):
MSLNVGVVLRILLISLLIIGLYFIFEKSGELKTIHEYPLDVKLYEIYEKLGPDEDWTPESGILPRPINMAQFSLIRAPRWLCNYQGNGLRPMQNQSTIDILFVVKSRIKSFDQRSAIRSTWGNASCTLSVGALTRTLFALGTTAVPEPLLDFFLQQEQDEHDDLLQFDFVDEYYNNTYKVMSSLKYISRYCPNARFVMIVDEDFLVNVKNVIRTIQSVTNLEYQTYVSGHVYDHMKPMRILWGKWYISYLSYPFSTFPPYATGGSIIFSMPVVRLLVVGMPFVKYLWIDDVYIGFVLLKYGISPRHLNGIYLKRTTSPSELRNAISSHKFSNAQLMNAGWTVLQDIGVCRNGSVLRTTLNTMSLNVGVVLRILLISLLIIGLYFIFEKSGELKTIHEYPLDVKLYEIYEKLGPDEDWTPESGILPRPINMAQFSLIRAPRWLCNYQGNGLRPMQNQSTIDILFVVKSRIKSFDQRSAIRSTWGNASCTLSVGALTRTLFALGTTAVPEPLLDFFLQQEQDEHDDLLQFDFVDEYYNNTYKVMSSLKYISRYCPNARFVMIVDEDFLVNVKNVIRTIQSVTNLEYQTYVSGHVYDHMKPMRILWGKWYISYLSYPFSTFPPYATGGSIIFSMPVVRLLVVGMPFVKYLWIDDVYIGFVLLKYGISPRHLNGIYLKRTTSPSELRNAISSHKFSNAQLMNAGWTVLQDIGVCRNGSVLRTTLNT

InterPro domains:
  IPR002659 Glycosyl transferase, family 31 [PF01762] (113-307)
  IPR002659 Glycosyl transferase, family 31 [PTHR11214] (77-307)

Nearest PDB structures (foldseek):
  6wmn-assembly2_C  TM=9.143E-01  e=6.867E-24  Homo sapiens
  6wmn-assembly1_A  TM=9.154E-01  e=7.752E-24  Homo sapiens
  6wmo-assembly1_A  TM=9.096E-01  e=5.388E-24  Homo sapiens
  6wmm-assembly1_A  TM=8.994E-01  e=8.751E-24  Homo sapiens
  7jhi-assembly4_D  TM=9.192E-01  e=5.395E-23  Homo sapiens

Secondary structure (DSSP, 8-state):
----HHHHHHHHHHHHHHHHHHHHHHHHS--B-GGGPSP---HHHHHHHH-TTS---GGG--SSPPS------EEE--TTSS--SSSSS---TT---EEEEEEEE--TT-HHHHHHHHTTTT-HHHHHHTT--EEEEEEEEE-SS--HHHHHHHHHHHHHH--EEEEEEE--GGGHHHHHHHHHHHHHHH-TTEEEEEEEETT-EE-HHHHHHHHHT--HHHHTT-EEEEEESSPPPB-STTSTTB--TTT--BSSPPPEEEEEEEEEEHHHHHHHHHHGGGS---SSHHHHHHHHHHHTTBPPEE-TTEESS----HHHHHH-SEES---SHHHHHHHHHHHHHTTSS------------/----HHHHHHHHHHHHHHHHHHHHHHHHS--B-GGGPSP---HHHHHHHH-TTS---GGG--SSPPS------EEE--TTSS--SS-SSS--TT---EEEEEEEE--TT-HHHHHHHHTTTT-HHHHHHTT--EEEEEEEEE-SS--HHHHHHHHHHHHHH--EEEEEEE--GGGHHHHHHHHHHHHHHH-TTEEEEEEEETT-EE-HHHHHHHHHT--HHHHTT-EEEEEESSPPPB-STTSTTB--TTT--BSSPPPEEEEEEEEEEHHHHHHHHHHGGGS---SSHHHHHHHHHHHTTBPPEE-TTEESS----HHHHHH-SEES---SHHHHHHHHHHHHHTTSS------------